Protein 5JHE (pdb70)

Radius of gyration: 26.7 Å; Cα contacts (8 Å, |Δi|>4): 764; chains: 1; bounding box: 91×69×59 Å

GO terms:
  GO:0042026 protein refolding (P, IDA)
  GO:0003755 peptidyl-prolyl cis-trans isomerase activity (F, IDA)
  GO:0005829 cytosol (C, IPI)
  GO:0005515 protein binding (F, IPI)

Structure (mmCIF, N/CA/C/O backbone):
data_5JHE
#
_entry.id   5JHE
#
_cell.length_a   75.332
_cell.length_b   75.332
_cell.length_c   100.794
_cell.angle_alpha   90.00
_cell.angle_beta   90.00
_cell.angle_gamma   90.00
#
_symmetry.space_group_name_H-M   'P 42'
#
loop_
_entity.id
_entity.type
_entity.pdbx_description
1 polymer 'Peptidyl-prolyl cis-trans isomerase CYP7'
2 water water
#
loop_
_atom_site.group_PDB
_atom_site.id
_atom_site.type_symbol
_atom_site.label_atom_id
_atom_site.label_alt_id
_atom_site.label_comp_id
_atom_site.label_asym_id
_atom_site.label_entity_id
_atom_site.label_seq_id
_atom_site.pdbx_PDB_ins_code
_atom_site.Cartn_x
_atom_site.Cartn_y
_atom_site.Cartn_z
_atom_site.occupancy
_atom_site.B_iso_or_equiv
_atom_site.auth_seq_id
_atom_site.auth_comp_id
_atom_site.auth_asym_id
_atom_site.auth_atom_id
_atom_site.pdbx_PDB_model_num
ATOM 1 N N . HIS A 1 1 ? -17.521 -12.771 -11.902 1.00 66.01 -3 HIS A N 1
ATOM 2 C CA . HIS A 1 1 ? -18.226 -11.905 -10.906 1.00 63.53 -3 HIS A CA 1
ATOM 3 C C . HIS A 1 1 ? -17.411 -11.720 -9.615 1.00 58.03 -3 HIS A C 1
ATOM 4 O O . HIS A 1 1 ? -17.345 -10.612 -9.080 1.00 58.28 -3 HIS A O 1
ATOM 11 N N . HIS A 1 2 ? -16.765 -12.792 -9.151 1.00 50.59 -2 HIS A N 1
ATOM 12 C CA . HIS A 1 2 ? -15.955 -12.756 -7.931 1.00 44.64 -2 HIS A CA 1
ATOM 13 C C . HIS A 1 2 ? -14.451 -12.599 -8.185 1.00 43.28 -2 HIS A C 1
ATOM 14 O O . HIS A 1 2 ? -13.917 -13.114 -9.165 1.00 45.55 -2 HIS A O 1
ATOM 21 N N . HIS A 1 3 ? -13.771 -11.910 -7.276 1.00 39.70 -1 HIS A N 1
ATOM 22 C CA . HIS A 1 3 ? -12.345 -11.639 -7.436 1.00 42.57 -1 HIS A CA 1
ATOM 23 C C . HIS A 1 3 ? -11.656 -11.647 -6.072 1.00 40.44 -1 HIS A C 1
ATOM 24 O O . HIS A 1 3 ? -11.801 -10.705 -5.289 1.00 37.94 -1 HIS A O 1
ATOM 31 N N . MET A 1 4 ? -10.916 -12.716 -5.788 1.00 39.08 0 MET A N 1
ATOM 32 C CA . MET A 1 4 ? -10.134 -12.782 -4.558 1.00 39.70 0 MET A CA 1
ATOM 33 C C . MET A 1 4 ? -8.880 -11.891 -4.672 1.00 38.45 0 MET A C 1
ATOM 34 O O . MET A 1 4 ? -8.231 -11.852 -5.717 1.00 38.28 0 MET A O 1
ATOM 39 N N . MET A 1 5 ? -8.552 -11.162 -3.609 1.00 36.02 1 MET A N 1
ATOM 40 C CA . MET A 1 5 ? -7.333 -10.359 -3.604 1.00 43.09 1 MET A CA 1
ATOM 41 C C . MET A 1 5 ? -6.135 -11.107 -3.029 1.00 43.59 1 MET A C 1
ATOM 42 O O . MET A 1 5 ? -6.184 -11.632 -1.905 1.00 45.73 1 MET A O 1
ATOM 47 N N . ILE A 1 6 ? -5.038 -11.101 -3.775 1.00 45.90 2 ILE A N 1
ATOM 48 C CA . ILE A 1 6 ? -3.744 -11.435 -3.185 1.00 45.56 2 ILE A CA 1
ATOM 49 C C . ILE A 1 6 ? -2.773 -10.281 -3.416 1.00 42.82 2 ILE A C 1
ATOM 50 O O . ILE A 1 6 ? -2.651 -9.772 -4.523 1.00 38.86 2 ILE A O 1
ATOM 55 N N . GLN A 1 7 ? -2.133 -9.859 -2.331 1.00 41.09 3 GLN A N 1
ATOM 56 C CA . GLN A 1 7 ? -1.232 -8.731 -2.324 0.72 43.09 3 GLN A CA 1
ATOM 57 C C . GLN A 1 7 ? 0.046 -9.074 -3.080 1.00 37.06 3 GLN A C 1
ATOM 58 O O . GLN A 1 7 ? 0.389 -10.235 -3.272 1.00 34.80 3 GLN A O 1
ATOM 64 N N . ASP A 1 8 ? 0.728 -8.041 -3.536 1.00 34.71 4 ASP A N 1
ATOM 65 C CA . ASP A 1 8 ? 2.055 -8.198 -4.094 1.00 32.18 4 ASP A CA 1
ATOM 66 C C . ASP A 1 8 ? 2.961 -8.799 -3.020 1.00 30.31 4 ASP A C 1
ATOM 67 O O . ASP A 1 8 ? 3.033 -8.290 -1.908 1.00 30.36 4 ASP A O 1
ATOM 72 N N . PRO A 1 9 ? 3.612 -9.918 -3.331 1.00 27.06 5 PRO A N 1
ATOM 73 C CA . PRO A 1 9 ? 4.461 -10.548 -2.352 1.00 26.47 5 PRO A CA 1
ATOM 74 C C . PRO A 1 9 ? 5.805 -9.827 -2.204 1.00 24.93 5 PRO A C 1
ATOM 75 O O . PRO A 1 9 ? 6.223 -9.067 -3.080 1.00 24.79 5 PRO A O 1
ATOM 79 N N . LEU A 1 10 ? 6.438 -10.076 -1.069 1.00 26.47 6 LEU A N 1
ATOM 80 C CA . LEU A 1 10 ? 7.746 -9.527 -0.735 1.00 25.84 6 LEU A CA 1
ATOM 81 C C . LEU A 1 10 ? 8.738 -10.687 -0.613 1.00 22.75 6 LEU A C 1
ATOM 82 O O . LEU A 1 10 ? 8.430 -11.718 0.007 1.00 23.59 6 LEU A O 1
ATOM 87 N N . VAL A 1 11 ? 9.921 -10.515 -1.219 1.00 21.77 7 VAL A N 1
ATOM 88 C CA . VAL A 1 11 ? 10.992 -11.514 -1.217 1.00 20.40 7 VAL A CA 1
ATOM 89 C C . VAL A 1 11 ? 12.273 -10.755 -0.878 1.00 19.81 7 VAL A C 1
ATOM 90 O O . VAL A 1 11 ? 12.319 -9.515 -0.974 1.00 19.91 7 VAL A O 1
ATOM 94 N N . TYR A 1 12 ? 13.275 -11.504 -0.464 1.00 19.63 8 TYR A N 1
ATOM 95 C CA . TYR A 1 12 ? 14.576 -10.924 -0.147 1.00 20.07 8 TYR A CA 1
ATOM 96 C C . TYR A 1 12 ? 15.742 -11.668 -0.729 1.00 20.12 8 TYR A C 1
ATOM 97 O O . TYR A 1 12 ? 15.664 -12.870 -0.977 1.00 20.68 8 TYR A O 1
ATOM 106 N N . LEU A 1 13 ? 16.825 -10.917 -0.947 1.00 19.32 9 LEU A N 1
ATOM 107 C CA . LEU A 1 13 ? 18.104 -11.469 -1.368 1.00 19.20 9 LEU A CA 1
ATOM 108 C C . LEU A 1 13 ? 19.122 -10.908 -0.401 1.00 19.96 9 LEU A C 1
ATOM 109 O O . LEU A 1 13 ? 19.236 -9.686 -0.243 1.00 20.09 9 LEU A O 1
ATOM 114 N N . ASP A 1 14 ? 19.879 -11.784 0.241 1.00 19.58 10 ASP A N 1
ATOM 115 C CA . ASP A 1 14 ? 21.006 -11.330 1.049 1.00 20.36 10 ASP A CA 1
ATOM 116 C C . ASP A 1 14 ? 22.261 -11.377 0.159 1.00 19.91 10 ASP A C 1
ATOM 117 O O . ASP A 1 14 ? 22.495 -12.349 -0.562 1.00 19.54 10 ASP A O 1
ATOM 122 N N . ILE A 1 15 ? 23.065 -10.327 0.210 1.00 19.88 11 ILE A N 1
ATOM 123 C CA . ILE A 1 15 ? 24.206 -10.145 -0.676 1.00 19.19 11 ILE A CA 1
ATOM 124 C C . ILE A 1 15 ? 25.487 -10.225 0.147 1.00 19.89 11 ILE A C 1
ATOM 125 O O . ILE A 1 15 ? 25.593 -9.570 1.174 1.00 19.54 11 ILE A O 1
ATOM 130 N N . SER A 1 16 ? 26.429 -11.036 -0.323 1.00 19.88 12 SER A N 1
ATOM 131 C CA . SER A 1 16 ? 27.770 -11.114 0.255 1.00 22.37 12 SER A CA 1
ATOM 132 C C . SER A 1 16 ? 28.755 -10.961 -0.881 1.00 22.93 12 SER A C 1
ATOM 133 O O . SER A 1 16 ? 28.487 -11.401 -2.013 1.00 25.69 12 SER A O 1
ATOM 136 N N . ILE A 1 17 ? 29.860 -10.267 -0.624 1.00 22.78 13 ILE A N 1
ATOM 137 C CA . ILE A 1 17 ? 30.871 -10.091 -1.640 1.00 23.80 13 ILE A CA 1
ATOM 138 C C . ILE A 1 17 ? 32.133 -10.733 -1.067 1.00 25.84 13 ILE A C 1
ATOM 139 O O . ILE A 1 17 ? 32.650 -10.285 -0.049 1.00 24.67 13 ILE A O 1
ATOM 144 N N . ASP A 1 18 ? 32.600 -11.814 -1.688 1.00 26.64 14 ASP A N 1
ATOM 145 C CA . ASP A 1 18 ? 33.718 -12.600 -1.130 1.00 28.25 14 ASP A CA 1
ATOM 146 C C . ASP A 1 18 ? 33.474 -13.136 0.308 1.00 27.15 14 ASP A C 1
ATOM 147 O O . ASP A 1 18 ? 34.402 -13.159 1.151 1.00 26.93 14 ASP A O 1
ATOM 152 N N . LYS A 1 19 ? 32.227 -13.540 0.565 1.00 24.75 15 LYS A N 1
ATOM 153 C CA . LYS A 1 19 ? 31.733 -14.049 1.850 1.00 27.75 15 LYS A CA 1
ATOM 154 C C . LYS A 1 19 ? 31.570 -12.945 2.905 1.00 23.95 15 LYS A C 1
ATOM 155 O O . LYS A 1 19 ? 31.143 -13.222 4.025 1.00 27.41 15 LYS A O 1
ATOM 161 N N . LYS A 1 20 ? 31.846 -11.701 2.526 1.00 22.32 16 LYS A N 1
ATOM 162 C CA . LYS A 1 20 ? 31.604 -10.564 3.407 1.00 21.35 16 LYS A CA 1
ATOM 163 C C . LYS A 1 20 ? 30.164 -10.077 3.211 1.00 21.12 16 LYS A C 1
ATOM 164 O O . LYS A 1 20 ? 29.803 -9.609 2.132 1.00 21.86 16 LYS A O 1
ATOM 170 N N . PRO A 1 21 ? 29.353 -10.166 4.257 1.00 19.72 17 PRO A N 1
ATOM 171 C CA . PRO A 1 21 ? 27.964 -9.703 4.136 1.00 20.42 17 PRO A CA 1
ATOM 172 C C . PRO A 1 21 ? 27.913 -8.208 3.871 1.00 19.44 17 PRO A C 1
ATOM 173 O O . PRO A 1 21 ? 28.660 -7.431 4.490 1.00 19.90 17 PRO A O 1
ATOM 177 N N . ILE A 1 22 ? 27.018 -7.811 2.969 1.00 17.89 18 ILE A N 1
ATOM 178 C CA . ILE A 1 22 ? 26.821 -6.403 2.636 1.00 17.34 18 ILE A CA 1
ATOM 179 C C . ILE A 1 22 ? 25.483 -5.985 3.250 1.00 17.78 18 ILE A C 1
ATOM 180 O O . ILE A 1 22 ? 25.387 -4.980 3.975 1.00 17.55 18 ILE A O 1
ATOM 185 N N . GLY A 1 23 ? 24.447 -6.748 2.925 1.00 17.22 19 GLY A N 1
ATOM 186 C CA . GLY A 1 23 ? 23.105 -6.446 3.428 1.00 17.86 19 GLY A CA 1
ATOM 187 C C . GLY A 1 23 ? 22.013 -7.097 2.617 1.00 17.75 19 GLY A C 1
ATOM 188 O O . GLY A 1 23 ? 22.279 -7.812 1.632 1.00 17.69 19 GLY A O 1
ATOM 189 N N . ARG A 1 24 ? 20.779 -6.801 3.032 1.00 17.34 20 ARG A N 1
ATOM 190 C CA . ARG A 1 24 ? 19.571 -7.395 2.462 1.00 17.88 20 ARG A CA 1
ATOM 191 C C . ARG A 1 24 ? 18.848 -6.452 1.480 1.00 17.66 20 ARG A C 1
ATOM 192 O O . ARG A 1 24 ? 18.695 -5.252 1.758 1.00 19.44 20 ARG A O 1
ATOM 200 N N . ILE A 1 25 ? 18.426 -7.013 0.338 1.00 17.60 21 ILE A N 1
ATOM 201 C CA . ILE A 1 25 ? 17.544 -6.348 -0.631 1.00 18.11 21 ILE A CA 1
ATOM 202 C C . ILE A 1 25 ? 16.154 -6.990 -0.491 1.00 17.79 21 ILE A C 1
ATOM 203 O O . ILE A 1 25 ? 16.029 -8.220 -0.539 1.00 19.13 21 ILE A O 1
ATOM 208 N N . VAL A 1 26 ? 15.130 -6.160 -0.332 1.00 18.27 22 VAL A N 1
ATOM 209 C CA . VAL A 1 26 ? 13.749 -6.629 -0.259 1.00 19.23 22 VAL A CA 1
ATOM 210 C C . VAL A 1 26 ? 13.036 -6.065 -1.471 1.00 18.89 22 VAL A C 1
ATOM 211 O O . VAL A 1 26 ? 13.054 -4.864 -1.678 1.00 19.60 22 VAL A O 1
ATOM 215 N N . CYS A 1 27 ? 12.444 -6.957 -2.263 1.00 20.23 23 CYS A N 1
ATOM 216 C CA . CYS A 1 27 ? 11.722 -6.613 -3.478 1.00 20.58 23 CYS A CA 1
ATOM 217 C C . CYS A 1 27 ? 10.248 -6.915 -3.377 1.00 20.94 23 CYS A C 1
ATOM 218 O O . CYS A 1 27 ? 9.865 -7.922 -2.819 1.00 22.82 23 CYS A O 1
ATOM 221 N N . LYS A 1 28 ? 9.447 -6.031 -3.956 1.00 21.92 24 LYS A N 1
ATOM 222 C CA . LYS A 1 28 ? 7.999 -6.203 -4.050 1.00 23.17 24 LYS A CA 1
ATOM 223 C C . LYS A 1 28 ? 7.733 -6.631 -5.473 1.00 22.67 24 LYS A C 1
ATOM 224 O O . LYS A 1 28 ? 8.233 -6.001 -6.374 1.00 20.70 24 LYS A O 1
ATOM 230 N N . LEU A 1 29 ? 6.947 -7.684 -5.673 1.00 22.09 25 LEU A N 1
ATOM 231 C CA . LEU A 1 29 ? 6.722 -8.261 -6.996 1.00 22.42 25 LEU A CA 1
ATOM 232 C C . LEU A 1 29 ? 5.288 -7.971 -7.467 1.00 24.86 25 LEU A C 1
ATOM 233 O O . LEU A 1 29 ? 4.354 -7.998 -6.668 1.00 27.73 25 LEU A O 1
ATOM 238 N N . PHE A 1 30 ? 5.151 -7.650 -8.749 1.00 25.46 26 PHE A N 1
ATOM 239 C CA . PHE A 1 30 ? 3.900 -7.138 -9.336 1.00 26.00 26 PHE A CA 1
ATOM 240 C C . PHE A 1 30 ? 3.032 -8.297 -9.821 1.00 28.13 26 PHE A C 1
ATOM 241 O O . PHE A 1 30 ? 3.002 -8.626 -11.013 1.00 30.94 26 PHE A O 1
ATOM 249 N N . ARG A 1 31 ? 2.328 -8.917 -8.882 1.00 28.37 27 ARG A N 1
ATOM 250 C CA . ARG A 1 31 ? 1.633 -10.172 -9.142 1.00 32.19 27 ARG A CA 1
ATOM 251 C C . ARG A 1 31 ? 0.513 -9.971 -10.159 1.00 34.09 27 ARG A C 1
ATOM 252 O O . ARG A 1 31 ? 0.343 -10.791 -11.048 1.00 35.17 27 ARG A O 1
ATOM 260 N N . GLU A 1 32 ? -0.221 -8.869 -10.042 1.00 36.38 28 GLU A N 1
ATOM 261 C CA . GLU A 1 32 ? -1.329 -8.565 -10.965 1.00 39.52 28 GLU A CA 1
ATOM 262 C C . GLU A 1 32 ? -0.858 -8.417 -12.411 1.00 38.67 28 GLU A C 1
ATOM 263 O O . GLU A 1 32 ? -1.403 -9.047 -13.323 1.00 39.70 28 GLU A O 1
ATOM 265 N N . LYS A 1 33 ? 0.172 -7.606 -12.612 1.00 35.08 29 LYS A N 1
ATOM 266 C CA . LYS A 1 33 ? 0.610 -7.246 -13.957 1.00 35.86 29 LYS A CA 1
ATOM 267 C C . LYS A 1 33 ? 1.520 -8.267 -14.626 1.00 33.17 29 LYS A C 1
ATOM 268 O O . LYS A 1 33 ? 1.655 -8.278 -15.853 1.00 30.69 29 LYS A O 1
ATOM 274 N N . ALA A 1 34 ? 2.174 -9.091 -13.815 1.00 30.53 30 ALA A N 1
ATOM 275 C CA . ALA A 1 34 ? 3.133 -10.072 -14.306 1.00 28.68 30 ALA A CA 1
ATOM 276 C C . ALA A 1 34 ? 3.037 -11.363 -13.484 1.00 29.51 30 ALA A C 1
ATOM 277 O O . ALA A 1 34 ? 3.909 -11.719 -12.690 1.00 25.92 30 ALA A O 1
ATOM 279 N N . PRO A 1 35 ? 1.948 -12.101 -13.673 1.00 30.60 31 PRO A N 1
ATOM 280 C CA . PRO A 1 35 ? 1.743 -13.191 -12.725 1.00 29.07 31 PRO A CA 1
ATOM 281 C C . PRO A 1 35 ? 2.649 -14.408 -12.902 1.00 28.56 31 PRO A C 1
ATOM 282 O O . PRO A 1 35 ? 3.074 -14.978 -11.913 1.00 26.96 31 PRO A O 1
ATOM 286 N N . LYS A 1 36 ? 2.936 -14.814 -14.132 1.00 27.58 32 LYS A N 1
ATOM 287 C CA . LYS A 1 36 ? 3.856 -15.936 -14.383 1.00 28.01 32 LYS A CA 1
ATOM 288 C C . LYS A 1 36 ? 5.303 -15.626 -13.983 1.00 24.73 32 LYS A C 1
ATOM 289 O O . LYS A 1 36 ? 6.056 -16.487 -13.504 1.00 23.61 32 LYS A O 1
ATOM 295 N N . THR A 1 37 ? 5.668 -14.368 -14.194 1.00 24.02 33 THR A N 1
ATOM 296 C CA . THR A 1 37 ? 7.023 -13.874 -13.904 1.00 24.28 33 THR A CA 1
ATOM 297 C C . THR A 1 37 ? 7.225 -13.756 -12.382 1.00 23.63 33 THR A C 1
ATOM 298 O O . THR A 1 37 ? 8.266 -14.161 -11.836 1.00 23.79 33 THR A O 1
ATOM 302 N N . THR A 1 38 ? 6.205 -13.221 -11.717 1.00 23.15 34 THR A N 1
ATOM 303 C CA . THR A 1 38 ? 6.197 -13.089 -10.270 1.00 23.57 34 THR A CA 1
ATOM 304 C C . THR A 1 38 ? 6.275 -14.480 -9.634 1.00 24.11 34 THR A C 1
ATOM 305 O O . THR A 1 38 ? 7.062 -14.720 -8.714 1.00 22.01 34 THR A O 1
ATOM 309 N N . GLU A 1 39 ? 5.483 -15.420 -10.142 1.00 25.58 35 GLU A N 1
ATOM 310 C CA . GLU A 1 39 ? 5.492 -16.769 -9.585 1.00 27.32 35 GLU A CA 1
ATOM 311 C C . GLU A 1 39 ? 6.863 -17.434 -9.709 1.00 25.09 35 GLU A C 1
ATOM 312 O O . GLU A 1 39 ? 7.329 -18.078 -8.767 1.00 26.66 35 GLU A O 1
ATOM 318 N N . ASN A 1 40 ? 7.503 -17.265 -10.863 1.00 23.46 36 ASN A N 1
ATOM 319 C CA . ASN A 1 40 ? 8.823 -17.805 -11.116 1.00 22.06 36 ASN A CA 1
ATOM 320 C C . ASN A 1 40 ? 9.857 -17.249 -10.110 1.00 21.20 36 ASN A C 1
ATOM 321 O O . ASN A 1 40 ? 10.559 -18.010 -9.435 1.00 20.89 36 ASN A O 1
ATOM 326 N N . PHE A 1 41 ? 9.934 -15.930 -10.011 1.00 22.48 37 PHE A N 1
ATOM 327 C CA . PHE A 1 41 ? 10.904 -15.290 -9.106 1.00 21.49 37 PHE A CA 1
ATOM 328 C C . PHE A 1 41 ? 10.649 -15.620 -7.639 1.00 23.38 37 PHE A C 1
ATOM 329 O O . PHE A 1 41 ? 11.574 -15.969 -6.914 1.00 22.21 37 PHE A O 1
ATOM 337 N N . TYR A 1 42 ? 9.389 -15.556 -7.234 1.00 24.47 38 TYR A N 1
ATOM 338 C CA . TYR A 1 42 ? 8.986 -15.900 -5.873 1.00 25.17 38 TYR A CA 1
ATOM 339 C C .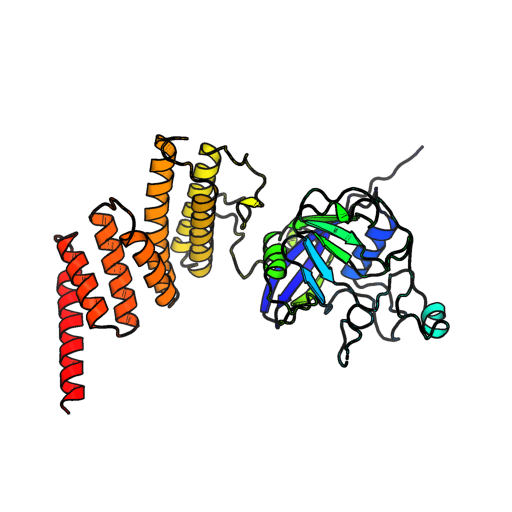 TYR A 1 42 ? 9.431 -17.305 -5.512 1.00 25.59 38 TYR A C 1
ATOM 340 O O . TYR A 1 42 ? 10.026 -17.518 -4.474 1.00 24.53 38 TYR A O 1
ATOM 349 N N . LYS A 1 43 ? 9.195 -18.264 -6.394 1.00 26.62 39 LYS A N 1
ATOM 350 C CA . LYS A 1 43 ? 9.564 -19.648 -6.111 1.00 27.65 39 LYS A CA 1
ATOM 351 C C . LYS A 1 43 ? 11.061 -19.948 -6.176 1.00 26.85 39 LYS A C 1
ATOM 352 O O . LYS A 1 43 ? 11.542 -20.817 -5.451 1.00 29.86 39 LYS A O 1
ATOM 358 N N . LEU A 1 44 ? 11.789 -19.220 -7.024 1.00 23.36 40 LEU A N 1
ATOM 359 C CA . LEU A 1 44 ? 13.229 -19.281 -7.053 1.00 23.78 40 LEU A CA 1
ATOM 360 C C . LEU A 1 44 ? 13.838 -18.657 -5.791 1.00 23.34 40 LEU A C 1
ATOM 361 O O . LEU A 1 44 ? 14.886 -19.106 -5.355 1.00 24.65 40 LEU A O 1
ATOM 366 N N . CYS A 1 45 ? 13.206 -17.656 -5.195 1.00 23.15 41 CYS A N 1
ATOM 367 C CA . CYS A 1 45 ? 13.670 -17.188 -3.885 1.00 23.29 41 CYS A CA 1
ATOM 368 C C . CYS A 1 45 ? 13.333 -18.203 -2.777 1.00 25.70 41 CYS A C 1
ATOM 369 O O . CYS A 1 45 ? 14.129 -18.455 -1.877 1.00 27.82 41 CYS A O 1
ATOM 372 N N . ALA A 1 46 ? 12.139 -18.771 -2.849 1.00 27.59 42 ALA A N 1
ATOM 373 C CA . ALA A 1 46 ? 11.658 -19.647 -1.783 1.00 29.63 42 ALA A CA 1
ATOM 374 C C . ALA A 1 46 ? 12.397 -20.987 -1.809 1.00 30.64 42 ALA A C 1
ATOM 375 O O . ALA A 1 46 ? 12.627 -21.596 -0.764 1.00 33.24 42 ALA A O 1
ATOM 377 N N . GLY A 1 47 ? 12.791 -21.429 -3.003 1.00 29.59 43 GLY A N 1
ATOM 378 C CA . GLY A 1 47 ? 13.673 -22.573 -3.160 1.00 30.13 43 GLY A CA 1
ATOM 379 C C . GLY A 1 47 ? 12.987 -23.929 -3.012 1.00 34.35 43 GLY A C 1
ATOM 380 O O . GLY A 1 47 ? 13.637 -24.908 -2.659 1.00 36.63 43 GLY A O 1
ATOM 381 N N . ASP A 1 48 ? 11.692 -24.002 -3.305 1.00 39.33 44 ASP A N 1
ATOM 382 C CA . ASP A 1 48 ? 10.914 -25.233 -3.035 1.00 43.34 44 ASP A CA 1
ATOM 383 C C . ASP A 1 48 ? 10.418 -25.987 -4.272 1.00 42.46 44 ASP A C 1
ATOM 384 O O . ASP A 1 48 ? 9.640 -26.936 -4.146 1.00 40.64 44 ASP A O 1
ATOM 389 N N . VAL A 1 49 ? 10.866 -25.588 -5.459 1.00 39.25 45 VAL A N 1
ATOM 390 C CA . VAL A 1 49 ? 10.581 -26.366 -6.661 1.00 35.25 45 VAL A CA 1
ATOM 391 C C . VAL A 1 49 ? 11.724 -27.331 -6.934 1.00 34.95 45 VAL A C 1
ATOM 392 O O . VAL A 1 49 ? 12.895 -26.940 -6.926 1.00 34.85 45 VAL A O 1
ATOM 396 N N . LYS A 1 50 ? 11.405 -28.599 -7.189 1.00 35.89 46 LYS A N 1
ATOM 397 C CA . LYS A 1 50 ? 12.460 -29.579 -7.454 1.00 36.94 46 LYS A CA 1
ATOM 398 C C . LYS A 1 50 ? 13.151 -29.318 -8.785 1.00 35.22 46 LYS A C 1
ATOM 399 O O . LYS A 1 50 ? 12.511 -28.981 -9.784 1.00 38.20 46 LYS A O 1
ATOM 405 N N . SER A 1 51 ? 14.462 -29.500 -8.786 1.00 33.83 47 SER A N 1
ATOM 406 C CA . SER A 1 51 ? 15.285 -29.156 -9.928 1.00 35.38 47 SER A CA 1
ATOM 407 C C . SER A 1 51 ? 15.243 -30.245 -10.990 1.00 37.00 47 SER A C 1
ATOM 408 O O . SER A 1 51 ? 15.391 -31.428 -10.669 1.00 33.76 47 SER A O 1
ATOM 411 N N . PRO A 1 52 ? 15.026 -29.849 -12.257 1.00 34.95 48 PRO A N 1
ATOM 412 C CA . PRO A 1 52 ? 15.128 -30.750 -13.392 1.00 36.03 48 PRO A CA 1
ATOM 413 C C . PRO A 1 52 ? 16.566 -30.861 -13.909 1.00 37.98 48 PRO A C 1
ATOM 414 O O . PRO A 1 52 ? 16.817 -31.543 -14.902 1.00 41.09 48 PRO A O 1
ATOM 418 N N . LEU A 1 53 ? 17.498 -30.192 -13.234 1.00 38.01 49 LEU A N 1
ATOM 419 C CA . LEU A 1 53 ? 18.903 -30.165 -13.641 1.00 41.35 49 LEU A CA 1
ATOM 420 C C . LEU A 1 53 ? 19.770 -31.237 -12.950 1.00 46.08 49 LEU A C 1
ATOM 421 O O . LEU A 1 53 ? 20.792 -31.660 -13.500 1.00 45.64 49 LEU A O 1
ATOM 426 N N . LYS A 1 54 ? 19.368 -31.635 -11.740 1.00 50.69 50 LYS A N 1
ATOM 427 C CA . LYS A 1 54 ? 20.096 -32.621 -10.915 1.00 58.52 50 LYS A CA 1
ATOM 428 C C . LYS A 1 54 ? 19.162 -33.232 -9.847 1.00 58.01 50 LYS A C 1
ATOM 429 O O . LYS A 1 54 ? 18.353 -32.526 -9.246 1.00 54.99 50 LYS A O 1
ATOM 435 N N . ASP A 1 55 ? 19.306 -34.535 -9.599 1.00 59.61 51 ASP A N 1
ATOM 436 C CA . ASP A 1 55 ? 18.291 -35.331 -8.881 1.00 60.37 51 ASP A CA 1
ATOM 437 C C . ASP A 1 55 ? 18.047 -34.992 -7.401 1.00 61.07 51 ASP A C 1
ATOM 438 O O . ASP A 1 55 ? 16.916 -35.117 -6.929 1.00 65.20 51 ASP A O 1
ATOM 440 N N . GLN A 1 56 ? 19.075 -34.575 -6.669 1.00 60.88 52 GLN A N 1
ATOM 441 C CA . GLN A 1 56 ? 18.915 -34.338 -5.221 1.00 62.90 52 GLN A CA 1
ATOM 442 C C . GLN A 1 56 ? 18.913 -32.841 -4.892 1.00 60.72 52 GLN A C 1
ATOM 443 O O . GLN A 1 56 ? 19.640 -32.391 -4.002 1.00 63.39 52 GLN A O 1
ATOM 445 N N . GLN A 1 57 ? 18.073 -32.081 -5.595 1.00 56.30 53 GLN A N 1
ATOM 446 C CA . GLN A 1 57 ? 18.216 -30.620 -5.630 1.00 49.65 53 GLN A CA 1
ATOM 447 C C . GLN A 1 57 ? 16.929 -29.825 -5.834 1.00 42.86 53 GLN A C 1
ATOM 448 O O . GLN A 1 57 ? 15.917 -30.336 -6.322 1.00 36.57 53 GLN A O 1
ATOM 454 N N . TYR A 1 58 ? 16.987 -28.549 -5.473 1.00 36.92 54 TYR A N 1
ATOM 455 C CA . TYR A 1 58 ? 15.864 -27.650 -5.698 1.00 36.75 54 TYR A CA 1
ATOM 456 C C . TYR A 1 58 ? 16.366 -26.478 -6.511 1.00 32.90 54 TYR A C 1
ATOM 457 O O . TYR A 1 58 ? 17.553 -26.187 -6.502 1.00 32.82 54 TYR A O 1
ATOM 466 N N . LEU A 1 59 ? 15.471 -25.812 -7.225 1.00 30.77 55 LEU A N 1
ATOM 467 C CA . LEU A 1 59 ? 15.863 -24.617 -7.949 1.00 28.45 55 LEU A CA 1
ATOM 468 C C . LEU A 1 59 ? 15.899 -23.478 -6.958 1.00 25.11 55 LEU A C 1
ATOM 469 O O . LEU A 1 59 ? 14.964 -23.276 -6.183 1.00 27.27 55 LEU A O 1
ATOM 474 N N . SER A 1 60 ? 16.972 -22.707 -6.987 1.00 25.74 56 SER A N 1
ATOM 475 C CA . SER A 1 60 ? 17.030 -21.570 -6.084 1.00 24.62 56 SER A CA 1
ATOM 476 C C . SER A 1 60 ? 18.053 -20.546 -6.522 1.00 21.05 56 SER A C 1
ATOM 477 O O . SER A 1 60 ? 19.020 -20.875 -7.207 1.00 22.83 56 SER A O 1
ATOM 480 N N . TYR A 1 61 ? 17.865 -19.306 -6.087 1.00 21.23 57 TYR A N 1
ATOM 481 C CA . TYR A 1 61 ? 18.892 -18.284 -6.315 1.00 20.14 57 TYR A CA 1
ATOM 482 C C . TYR A 1 61 ? 19.997 -18.316 -5.245 1.00 21.87 57 TYR A C 1
ATOM 483 O O . TYR A 1 61 ? 20.987 -17.617 -5.368 1.00 22.43 57 TYR A O 1
ATOM 492 N N . LYS A 1 62 ? 19.844 -19.133 -4.206 1.00 22.42 58 LYS A N 1
ATOM 493 C CA . LYS A 1 62 ? 20.866 -19.201 -3.166 1.00 23.58 58 LYS A CA 1
ATOM 494 C C . LYS A 1 62 ? 22.194 -19.682 -3.744 1.00 24.22 58 LYS A C 1
ATOM 495 O O . LYS A 1 62 ? 22.267 -20.724 -4.405 1.00 24.33 58 LYS A O 1
ATOM 501 N N . GLY A 1 63 ? 23.240 -18.898 -3.504 1.00 23.50 59 GLY A N 1
ATOM 502 C CA . GLY A 1 63 ? 24.570 -19.152 -4.038 1.00 23.63 59 GLY A CA 1
ATOM 503 C C . GLY A 1 63 ? 24.858 -18.639 -5.433 1.00 23.01 59 GLY A C 1
ATOM 504 O O . GLY A 1 63 ? 25.980 -18.775 -5.917 1.00 24.80 59 GLY A O 1
ATOM 505 N N . ASN A 1 64 ? 23.857 -18.033 -6.071 1.00 22.44 60 ASN A N 1
ATOM 506 C CA . ASN A 1 64 ? 23.994 -17.520 -7.414 1.00 22.66 60 ASN A CA 1
ATOM 507 C C . ASN A 1 64 ? 24.690 -16.174 -7.359 1.00 22.90 60 ASN A C 1
ATOM 508 O O . ASN A 1 64 ? 24.585 -15.444 -6.361 1.00 23.98 60 ASN A O 1
ATOM 513 N N . GLY A 1 65 ? 25.420 -15.881 -8.430 1.00 23.35 61 GLY A N 1
ATOM 514 C CA . GLY A 1 65 ? 26.173 -14.647 -8.573 1.00 23.35 61 GLY A CA 1
ATOM 515 C C . GLY A 1 65 ? 25.550 -13.576 -9.451 1.00 23.63 61 GLY A C 1
ATOM 516 O O . GLY A 1 65 ? 24.762 -13.862 -10.356 1.00 21.99 61 GLY A O 1
ATOM 517 N N . PHE A 1 66 ? 25.913 -12.326 -9.172 1.00 21.28 62 PHE A N 1
ATOM 518 C CA . PHE A 1 66 ? 25.720 -11.229 -10.125 1.00 21.61 62 PHE A CA 1
ATOM 519 C C . PHE A 1 66 ? 26.876 -11.269 -11.131 1.00 22.80 62 PHE A C 1
ATOM 520 O O . PHE A 1 66 ? 28.033 -10.946 -10.808 1.00 22.04 62 PHE A O 1
ATOM 528 N N . HIS A 1 67 ? 26.564 -11.720 -12.344 1.00 21.38 63 HIS A N 1
ATOM 529 C CA . HIS A 1 67 ? 27.594 -11.956 -13.369 1.00 22.54 63 HIS A CA 1
ATOM 530 C C . HIS A 1 67 ? 27.801 -10.793 -14.342 1.00 22.82 63 HIS A C 1
ATOM 531 O O . HIS A 1 67 ? 28.766 -10.794 -15.127 1.00 23.97 63 HIS A O 1
ATOM 538 N N . ARG A 1 68 ? 26.938 -9.782 -14.265 1.00 22.85 64 ARG A N 1
ATOM 539 C CA . ARG A 1 68 ? 27.079 -8.577 -15.090 1.00 23.37 64 ARG A CA 1
ATOM 540 C C . ARG A 1 68 ? 26.625 -7.325 -14.343 1.00 23.93 64 ARG A C 1
ATOM 541 O O . ARG A 1 68 ? 25.484 -7.220 -13.871 1.00 23.36 64 ARG A O 1
ATOM 549 N N . VAL A 1 69 ? 27.545 -6.375 -14.249 1.00 22.83 65 VAL A N 1
ATOM 550 C CA . VAL A 1 69 ? 27.303 -5.109 -13.575 1.00 23.25 65 VAL A CA 1
ATOM 551 C C . VAL A 1 69 ? 27.713 -3.975 -14.487 1.00 24.52 65 VAL A C 1
ATOM 552 O O . VAL A 1 69 ? 28.876 -3.912 -14.901 1.00 25.80 65 VAL A O 1
ATOM 556 N N . VAL A 1 70 ? 26.755 -3.096 -14.783 1.00 23.62 66 VAL A N 1
ATOM 557 C CA . VAL A 1 70 ? 26.981 -1.922 -15.611 1.00 25.28 66 VAL A CA 1
ATOM 558 C C . VAL A 1 70 ? 26.550 -0.667 -14.870 1.00 24.24 66 VAL A C 1
ATOM 559 O O . VAL A 1 70 ? 25.362 -0.334 -14.788 1.00 22.73 66 VAL A O 1
ATOM 563 N N . LYS A 1 71 ? 27.550 0.053 -14.359 1.00 24.86 67 LYS A N 1
ATOM 564 C CA . LYS A 1 71 ? 27.279 1.284 -13.627 1.00 27.63 67 LYS A CA 1
ATOM 565 C C . LYS A 1 71 ? 26.471 2.250 -14.504 1.00 29.08 67 LYS A C 1
ATOM 566 O O . LYS A 1 71 ? 26.727 2.377 -15.704 1.00 30.08 67 LYS A O 1
ATOM 572 N N . ASN A 1 72 ? 25.476 2.888 -13.890 1.00 28.93 68 ASN A N 1
ATOM 573 C CA . ASN A 1 72 ? 24.522 3.792 -14.553 1.00 28.09 68 ASN A CA 1
ATOM 574 C C . ASN A 1 72 ? 23.528 3.088 -15.484 1.00 27.70 68 ASN A C 1
ATOM 575 O O . ASN A 1 72 ? 22.957 3.714 -16.372 1.00 27.68 68 ASN A O 1
ATOM 580 N N . PHE A 1 73 ? 23.299 1.801 -15.257 1.00 24.05 69 PHE A N 1
ATOM 581 C CA . PHE A 1 73 ? 22.395 1.021 -16.090 1.00 24.05 69 PHE A CA 1
ATOM 582 C C . PHE A 1 73 ? 21.706 -0.066 -15.257 1.00 22.95 69 PHE A C 1
ATOM 583 O O . PHE A 1 73 ? 20.531 0.068 -14.921 1.00 21.68 69 PHE A O 1
ATOM 591 N N . MET A 1 74 ? 22.423 -1.133 -14.930 1.00 24.05 70 MET A N 1
ATOM 592 C CA . MET A 1 74 ? 21.797 -2.253 -14.216 1.00 23.49 70 MET A CA 1
ATOM 593 C C . MET A 1 74 ? 22.789 -3.280 -13.684 1.00 23.01 70 MET A C 1
ATOM 594 O O . MET A 1 74 ? 23.961 -3.294 -14.039 1.00 23.24 70 MET A O 1
ATOM 599 N N . ILE A 1 75 ? 22.286 -4.120 -12.783 1.00 19.86 71 ILE A N 1
ATOM 600 C CA . ILE A 1 75 ? 23.001 -5.277 -12.284 1.00 18.29 71 ILE A CA 1
ATOM 601 C C . ILE A 1 75 ? 22.175 -6.541 -12.564 1.00 18.18 71 ILE A C 1
ATOM 602 O O . ILE A 1 75 ? 20.949 -6.529 -12.397 1.00 18.72 71 ILE A O 1
ATOM 607 N N . GLN A 1 76 ? 22.865 -7.593 -12.998 1.00 19.12 72 GLN A N 1
ATOM 608 C CA . GLN A 1 76 ? 22.241 -8.795 -13.549 1.00 20.30 72 GLN A CA 1
ATOM 609 C C . GLN A 1 76 ? 22.723 -10.075 -12.873 1.00 20.03 72 GLN A C 1
ATOM 610 O O . GLN A 1 76 ? 23.924 -10.266 -12.645 1.00 21.95 72 GLN A O 1
ATOM 616 N N . ALA A 1 77 ? 21.773 -10.962 -12.580 1.00 20.07 73 ALA A N 1
ATOM 617 C CA . ALA A 1 77 ? 22.050 -12.243 -11.942 1.00 19.77 73 ALA A CA 1
ATOM 618 C C . ALA A 1 77 ? 21.115 -13.306 -12.518 1.00 20.85 73 ALA A C 1
ATOM 619 O O . ALA A 1 77 ? 20.379 -13.051 -13.481 1.00 20.62 73 ALA A O 1
ATOM 621 N N . GLY A 1 78 ? 21.196 -14.504 -11.945 1.00 20.95 74 GLY A N 1
ATOM 622 C CA . GLY A 1 78 ? 20.223 -15.567 -12.163 1.00 21.41 74 GLY A CA 1
ATOM 623 C C . GLY A 1 78 ? 20.552 -16.699 -13.128 1.00 21.88 74 GLY A C 1
ATOM 624 O O . GLY A 1 78 ? 19.628 -17.455 -13.488 1.00 21.38 74 GLY A O 1
ATOM 625 N N . ASP A 1 79 ? 21.815 -16.845 -13.548 1.00 23.30 75 ASP A N 1
ATOM 626 C CA . ASP A 1 79 ? 22.222 -18.048 -14.309 1.00 23.84 75 ASP A CA 1
ATOM 627 C C . ASP A 1 79 ? 22.423 -19.197 -13.327 1.00 24.19 75 ASP A C 1
ATOM 628 O O . ASP A 1 79 ? 23.526 -19.438 -12.816 1.00 25.42 75 ASP A O 1
ATOM 633 N N . ILE A 1 80 ? 21.331 -19.890 -13.048 1.00 22.55 76 ILE A N 1
ATOM 634 C CA . ILE A 1 80 ? 21.344 -20.971 -12.063 1.00 25.69 76 ILE A CA 1
ATOM 635 C C . ILE A 1 80 ? 21.715 -22.326 -12.673 1.00 27.54 76 ILE A C 1
ATOM 636 O O . ILE A 1 80 ? 21.782 -23.340 -11.974 1.00 28.78 76 ILE A O 1
ATOM 641 N N . VAL A 1 81 ? 21.960 -22.321 -13.977 1.00 27.69 77 VAL A N 1
ATOM 642 C CA . VAL A 1 81 ? 22.478 -23.490 -14.703 1.00 29.40 77 VAL A CA 1
ATOM 643 C C . VAL A 1 81 ? 24.006 -23.563 -14.553 1.00 30.56 77 VAL A C 1
ATOM 644 O O . VAL A 1 81 ? 24.548 -24.612 -14.199 1.00 32.53 77 VAL A O 1
ATOM 648 N N . PHE A 1 82 ? 24.690 -22.455 -14.825 1.00 30.64 78 PHE A N 1
ATOM 649 C CA . PHE A 1 82 ? 26.156 -22.399 -14.796 1.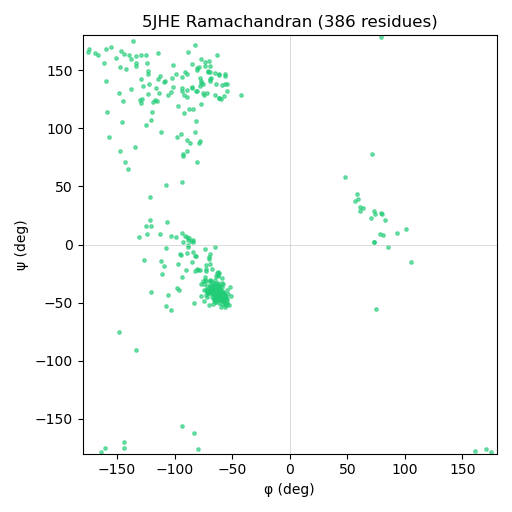00 31.81 78 PHE A CA 1
ATOM 650 C C . PHE A 1 82 ? 26.735 -21.602 -13.646 1.00 34.83 78 PHE A C 1
ATOM 651 O O . PHE A 1 82 ? 27.912 -21.729 -13.323 1.00 31.58 78 PHE A O 1
ATOM 659 N N . GLY A 1 83 ? 25.924 -20.758 -13.037 1.00 35.89 79 GLY A N 1
ATOM 660 C CA . GLY A 1 83 ? 26.493 -19.629 -12.313 1.00 40.33 79 GLY A CA 1
ATOM 661 C C . GLY A 1 83 ? 26.605 -19.850 -10.834 1.00 41.92 79 GLY A C 1
ATOM 662 O O . GLY A 1 83 ? 26.965 -18.936 -10.092 1.00 46.11 79 GLY A O 1
ATOM 663 N N . THR A 1 84 ? 26.309 -21.069 -10.403 1.00 43.92 80 THR A N 1
ATOM 664 C CA . THR A 1 84 ? 26.131 -21.343 -8.991 1.00 45.75 80 THR A CA 1
ATOM 665 C C . THR A 1 84 ? 27.134 -22.401 -8.513 1.00 51.34 80 THR A C 1
ATOM 666 O O . THR A 1 84 ? 27.693 -22.258 -7.427 1.00 54.60 80 THR A O 1
ATOM 670 N N . GLN A 1 85 ? 27.379 -23.436 -9.320 1.00 58.03 81 GLN A N 1
ATOM 671 C CA . GLN A 1 85 ? 28.371 -24.481 -8.994 1.00 63.09 81 GLN A CA 1
ATOM 672 C C . GLN A 1 85 ? 29.803 -24.076 -9.380 1.00 68.87 81 GLN A C 1
ATOM 673 O O . GLN A 1 85 ? 30.077 -22.895 -9.590 1.00 70.37 81 GLN A O 1
ATOM 675 N N . LYS A 1 86 ? 30.709 -25.050 -9.474 1.00 75.31 82 LYS A N 1
ATOM 676 C CA . LYS A 1 86 ? 32.129 -24.752 -9.699 1.00 78.71 82 LYS A CA 1
ATOM 677 C C . LYS A 1 86 ? 32.748 -25.545 -10.838 1.00 81.59 82 LYS A C 1
ATOM 678 O O . LYS A 1 86 ? 32.700 -26.776 -10.844 1.00 83.44 82 LYS A O 1
ATOM 680 N N . ASP A 1 87 ? 33.332 -24.819 -11.791 1.00 82.83 83 ASP A N 1
ATOM 681 C CA . ASP A 1 87 ? 34.161 -25.406 -12.843 1.00 83.30 83 ASP A CA 1
ATOM 682 C C . ASP A 1 87 ? 33.352 -26.204 -13.864 1.00 82.73 83 ASP A C 1
ATOM 683 O O . ASP A 1 87 ? 32.303 -26.774 -13.550 1.00 87.12 83 ASP A O 1
ATOM 685 N N . SER A 1 90 ? 32.695 -21.632 -15.024 1.00 78.09 86 SER A N 1
ATOM 686 C CA . SER A 1 90 ? 33.041 -21.852 -16.398 1.00 74.96 86 SER A CA 1
ATOM 687 C C . SER A 1 90 ? 33.084 -20.528 -17.124 1.00 72.99 86 SER A C 1
ATOM 688 O O . SER A 1 90 ? 32.619 -19.508 -16.628 1.00 73.74 86 SER A O 1
ATOM 691 N N . SER A 1 91 ? 33.620 -20.543 -18.328 1.00 68.78 87 SER A N 1
ATOM 692 C CA . SER A 1 91 ? 33.394 -19.456 -19.258 1.00 63.40 87 SER A CA 1
ATOM 693 C C . SER A 1 91 ? 31.922 -19.413 -19.633 1.00 56.72 87 SER A C 1
ATOM 694 O O . SER A 1 91 ? 31.503 -18.568 -20.389 1.00 57.47 87 SER A O 1
ATOM 696 N N . SER A 1 92 ? 31.152 -20.355 -19.116 1.00 49.33 88 SER A N 1
ATOM 697 C CA . SER A 1 92 ? 29.772 -20.482 -19.474 1.00 44.06 88 SER A CA 1
ATOM 698 C C . SER A 1 92 ? 28.837 -19.584 -18.671 1.00 39.15 88 SER A C 1
ATOM 699 O O . SER A 1 92 ? 27.722 -19.448 -19.040 1.00 35.96 88 SER A O 1
ATOM 702 N N . VAL A 1 93 ? 29.287 -19.021 -17.568 1.00 35.37 89 VAL A N 1
ATOM 703 C CA . VAL A 1 93 ? 28.403 -18.241 -16.722 1.00 34.54 89 VAL A CA 1
ATOM 704 C C . VAL A 1 93 ? 27.762 -17.096 -17.475 1.00 31.99 89 VAL A C 1
ATOM 705 O O . VAL A 1 93 ? 28.429 -16.325 -18.092 1.00 31.05 89 VAL A O 1
ATOM 709 N N . GLY A 1 94 ? 26.457 -17.000 -17.411 1.00 31.76 90 GLY A N 1
ATOM 710 C CA . GLY A 1 94 ? 25.748 -16.009 -18.177 1.00 31.55 90 GLY A CA 1
ATOM 711 C C . GLY A 1 94 ? 25.022 -16.553 -19.380 1.00 31.25 90 GLY A C 1
ATOM 712 O O . GLY A 1 94 ? 24.187 -15.904 -19.935 1.00 30.71 90 GLY A O 1
ATOM 713 N N . LYS A 1 95 ? 25.355 -17.764 -19.768 1.00 30.71 91 LYS A N 1
ATOM 714 C CA . LYS A 1 95 ? 24.751 -18.371 -20.928 1.00 34.48 91 LYS A CA 1
ATOM 715 C C . LYS A 1 95 ? 23.558 -19.241 -20.635 1.00 35.11 91 LYS A C 1
ATOM 716 O O . LYS A 1 95 ? 22.877 -19.638 -21.533 1.00 38.44 91 LYS A O 1
ATOM 722 N N . GLY A 1 96 ? 23.316 -19.504 -19.374 1.00 32.54 92 GLY A N 1
ATOM 723 C CA . GLY A 1 96 ? 22.286 -20.432 -18.942 1.00 30.50 92 GLY A CA 1
ATOM 724 C C . GLY A 1 96 ? 21.147 -19.795 -18.179 1.00 29.15 92 GLY A C 1
ATOM 725 O O . GLY A 1 96 ? 21.222 -18.657 -17.728 1.00 28.51 92 GLY A O 1
ATOM 726 N N . GLY A 1 97 ? 20.072 -20.550 -18.056 1.00 25.12 93 GLY A N 1
ATOM 727 C CA . GLY A 1 97 ? 19.003 -20.235 -17.122 1.00 24.20 93 GLY A CA 1
ATOM 728 C C . GLY A 1 97 ? 17.959 -21.322 -17.119 1.00 26.13 93 GLY A C 1
ATOM 729 O O . GLY A 1 97 ? 17.921 -22.156 -18.025 1.00 27.37 93 GLY A O 1
ATOM 730 N N . CYS A 1 98 ? 17.101 -21.285 -16.108 1.00 24.48 94 CYS A N 1
ATOM 731 C CA . CYS A 1 98 ? 16.107 -22.333 -15.870 1.00 26.46 94 CYS A CA 1
ATOM 732 C C . CYS A 1 98 ? 14.963 -21.802 -15.010 1.00 25.96 94 CYS A C 1
ATOM 733 O O . CYS A 1 98 ? 15.153 -21.457 -13.833 1.00 27.68 94 CYS A O 1
ATOM 736 N N . SER A 1 99 ? 13.768 -21.735 -15.591 1.00 24.53 95 SER A N 1
ATOM 737 C CA . SER A 1 99 ? 12.596 -21.321 -14.864 1.00 23.88 95 SER A CA 1
ATOM 738 C C . SER A 1 99 ? 12.041 -22.512 -14.081 1.00 24.68 95 SER A C 1
ATOM 739 O O . SER A 1 99 ? 12.448 -23.667 -14.289 1.00 25.79 95 SER A O 1
ATOM 742 N N . ILE A 1 100 ? 11.064 -22.213 -13.235 1.00 24.51 96 ILE A N 1
ATOM 743 C CA . ILE A 1 100 ? 10.301 -23.223 -12.487 1.00 26.11 96 ILE A CA 1
ATOM 744 C C . ILE A 1 100 ? 9.377 -24.032 -13.411 1.00 28.06 96 ILE A C 1
ATOM 745 O O . ILE A 1 100 ? 8.826 -25.051 -12.995 1.00 28.22 96 ILE A O 1
ATOM 750 N N . TYR A 1 101 ? 9.187 -23.575 -14.647 1.00 29.03 97 TYR A N 1
ATOM 751 C CA . TYR A 1 101 ? 8.345 -24.314 -15.613 1.00 29.06 97 TYR A CA 1
ATOM 752 C C . TYR A 1 101 ? 9.103 -25.371 -16.444 1.00 30.54 97 TYR A C 1
ATOM 753 O O . TYR A 1 101 ? 8.483 -26.090 -17.228 1.00 31.80 97 TYR A O 1
ATOM 762 N N . ALA A 1 102 ? 10.416 -25.484 -16.257 1.00 30.38 98 ALA A N 1
ATOM 763 C CA . ALA A 1 102 ? 11.252 -26.411 -17.033 1.00 29.12 98 ALA A CA 1
ATOM 764 C C . ALA A 1 102 ? 10.901 -27.823 -16.580 1.00 33.37 98 ALA A C 1
ATOM 765 O O . ALA A 1 102 ? 10.504 -28.018 -15.433 1.00 31.21 98 ALA A O 1
ATOM 767 N N . ASP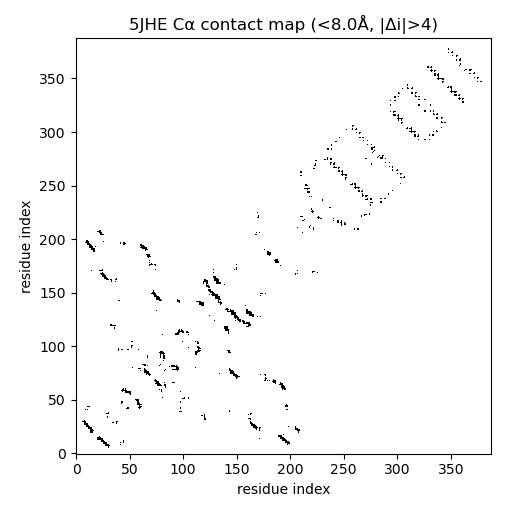 A 1 103 ? 10.990 -28.795 -17.480 1.00 37.37 99 ASP A N 1
ATOM 768 C CA . ASP A 1 103 ? 10.919 -30.198 -17.056 1.00 41.28 99 ASP A CA 1
ATOM 769 C C . ASP A 1 103 ? 12.121 -30.993 -17.520 1.00 39.77 99 ASP A C 1
ATOM 770 O O . ASP A 1 103 ? 12.885 -30.579 -18.406 1.00 39.84 99 ASP A O 1
ATOM 775 N N . LYS A 1 104 ? 12.291 -32.147 -16.888 1.00 41.55 100 LYS A N 1
ATOM 776 C CA . LYS A 1 104 ? 13.485 -32.939 -17.099 1.00 41.91 100 LYS A CA 1
ATOM 777 C C . LYS A 1 104 ? 13.582 -33.395 -18.563 1.00 40.72 100 LYS A C 1
ATOM 778 O O . LYS A 1 104 ? 14.687 -33.487 -19.107 1.00 39.85 100 LYS A O 1
ATOM 784 N N . GLU A 1 105 ? 12.431 -33.643 -19.197 1.00 40.84 101 GLU A N 1
ATOM 785 C CA . GLU A 1 105 ? 12.371 -34.027 -20.626 1.00 42.19 101 GLU A CA 1
ATOM 786 C C . GLU A 1 105 ? 13.055 -33.002 -21.545 1.00 43.31 101 GLU A C 1
ATOM 787 O O . GLU A 1 105 ? 13.883 -33.367 -22.386 1.00 44.89 101 GLU A O 1
ATOM 789 N N . GLU A 1 106 ? 12.737 -31.722 -21.362 1.00 43.12 102 GLU A N 1
ATOM 790 C CA . GLU A 1 106 ? 13.408 -30.658 -22.123 1.00 39.83 102 GLU A CA 1
ATOM 791 C C . GLU A 1 106 ? 14.924 -30.665 -21.920 1.00 40.81 102 GLU A C 1
ATOM 792 O O . GLU A 1 106 ? 15.692 -30.492 -22.870 1.00 40.64 102 GLU A O 1
ATOM 798 N N . VAL A 1 107 ? 15.362 -30.861 -20.684 1.00 42.41 103 VAL A N 1
ATOM 799 C CA . VAL A 1 107 ? 16.791 -30.778 -20.363 1.00 46.41 103 VAL A CA 1
ATOM 800 C C . VAL A 1 107 ? 17.579 -31.912 -21.049 1.00 49.85 103 VAL A C 1
ATOM 801 O O . VAL A 1 107 ? 18.683 -31.693 -21.550 1.00 51.20 103 VAL A O 1
ATOM 805 N N . LYS A 1 108 ? 16.992 -33.106 -21.086 1.00 53.12 104 LYS A N 1
ATOM 806 C CA . LYS A 1 108 ? 17.605 -34.265 -21.743 1.00 55.05 104 LYS A CA 1
ATOM 807 C C . LYS A 1 108 ? 17.635 -34.124 -23.266 1.00 57.56 104 LYS A C 1
ATOM 808 O O . LYS A 1 108 ? 18.694 -34.270 -23.886 1.00 57.84 104 LYS A O 1
ATOM 810 N N . THR A 1 109 ? 16.478 -33.827 -23.856 1.00 60.84 105 THR A N 1
ATOM 811 C CA . THR A 1 109 ? 16.327 -33.823 -25.320 1.00 62.01 105 THR A CA 1
ATOM 812 C C . THR A 1 109 ? 17.143 -32.717 -25.999 1.00 61.65 105 THR A C 1
ATOM 813 O O . THR A 1 109 ? 17.900 -33.002 -26.925 1.00 54.97 105 THR A O 1
ATOM 817 N N . ASP A 1 110 ? 17.015 -31.473 -25.538 1.00 63.38 106 ASP A N 1
ATOM 818 C CA . ASP A 1 110 ? 17.812 -30.378 -26.118 1.00 68.22 106 ASP A CA 1
ATOM 819 C C . ASP A 1 110 ? 19.185 -30.244 -25.443 1.00 69.39 106 ASP A C 1
ATOM 820 O O . ASP A 1 110 ? 19.364 -29.487 -24.482 1.00 68.78 106 ASP A O 1
ATOM 825 N N . ASP A 1 111 ? 20.137 -31.010 -25.973 1.00 71.30 107 ASP A N 1
ATOM 826 C CA . ASP A 1 111 ? 21.566 -30.942 -25.613 1.00 71.91 107 ASP A CA 1
ATOM 827 C C . ASP A 1 111 ? 22.201 -29.555 -25.738 1.00 67.94 107 ASP A C 1
ATOM 828 O O . ASP A 1 111 ? 22.857 -29.074 -24.812 1.00 71.25 107 ASP A O 1
ATOM 833 N N . GLU A 1 112 ? 22.013 -28.939 -26.902 1.00 62.41 108 GLU A N 1
ATOM 834 C CA . GLU A 1 112 ? 22.719 -27.707 -27.286 1.00 57.78 108 GLU A CA 1
ATOM 835 C C . GLU A 1 112 ? 22.253 -26.456 -26.545 1.00 52.67 108 GLU A C 1
ATOM 836 O O . GLU A 1 112 ? 22.989 -25.475 -26.464 1.00 56.89 108 GLU A O 1
ATOM 838 N N . SER A 1 113 ? 21.028 -26.487 -26.032 1.00 51.59 109 SER A N 1
ATOM 839 C CA . SER A 1 113 ? 20.446 -25.340 -25.334 1.00 48.83 109 SER A CA 1
ATOM 840 C C . SER A 1 113 ? 20.691 -25.469 -23.832 1.00 47.06 109 SER A C 1
ATOM 841 O O . SER A 1 113 ? 20.686 -26.573 -23.275 1.00 45.43 109 SER A O 1
ATOM 844 N N . PHE A 1 114 ? 20.919 -24.330 -23.191 1.00 43.38 110 PHE A N 1
ATOM 845 C CA . PHE A 1 114 ? 21.145 -24.283 -21.746 1.00 41.28 110 PHE A CA 1
ATOM 846 C C . PHE A 1 114 ? 20.182 -23.327 -21.051 1.00 37.91 110 PHE A C 1
ATOM 847 O O . PHE A 1 114 ? 20.392 -22.949 -19.894 1.00 33.94 110 PHE A O 1
ATOM 855 N N . CYS A 1 115 ? 19.119 -22.965 -21.766 1.00 34.46 111 CYS A N 1
ATOM 856 C CA . CYS A 1 115 ? 18.063 -22.113 -21.246 1.00 34.19 111 CYS A CA 1
ATOM 857 C C . CYS A 1 115 ? 16.758 -22.872 -21.306 1.00 31.70 111 CYS A C 1
ATOM 858 O O . CYS A 1 115 ? 16.188 -23.065 -22.383 1.00 32.17 111 CYS A O 1
ATOM 861 N N . TYR A 1 116 ? 16.281 -23.281 -20.141 1.00 27.43 112 TYR A N 1
ATOM 862 C CA . TYR A 1 116 ? 15.176 -24.217 -20.026 1.00 28.52 112 TYR A CA 1
ATOM 863 C C . TYR A 1 116 ? 13.935 -23.563 -19.425 1.00 27.54 112 TYR A C 1
ATOM 864 O O . TYR A 1 116 ? 14.031 -22.697 -18.554 1.00 27.78 112 TYR A O 1
ATOM 873 N N . GLY A 1 117 ? 12.758 -23.983 -19.879 1.00 25.41 113 GLY A N 1
ATOM 874 C CA . GLY A 1 117 ? 11.508 -23.484 -19.319 1.00 25.71 113 GLY A CA 1
ATOM 875 C C . GLY A 1 117 ? 11.190 -22.059 -19.738 1.00 25.64 113 GLY A C 1
ATOM 876 O O . GLY A 1 117 ? 10.519 -21.329 -18.996 1.00 26.74 113 GLY A O 1
ATOM 877 N N . ASN A 1 118 ? 11.659 -21.652 -20.921 1.00 25.66 114 ASN A N 1
ATOM 878 C CA . ASN A 1 118 ? 11.402 -20.283 -21.368 1.00 26.22 114 ASN A CA 1
ATOM 879 C C . ASN A 1 118 ? 9.929 -20.035 -21.326 1.00 26.54 114 ASN A C 1
ATOM 880 O O . ASN A 1 118 ? 9.131 -20.908 -21.687 1.00 25.95 114 ASN A O 1
ATOM 885 N N . PHE A 1 119 ? 9.559 -18.855 -20.856 1.00 26.20 115 PHE A N 1
ATOM 886 C CA . PHE A 1 119 ? 8.157 -18.495 -20.765 1.00 25.48 115 PHE A CA 1
ATOM 887 C C . PHE A 1 119 ? 7.855 -17.078 -21.242 1.00 25.83 115 PHE A C 1
ATOM 888 O O . PHE A 1 119 ? 8.744 -16.316 -21.603 1.00 24.16 115 PHE A O 1
ATOM 896 N N . GLU A 1 120 ? 6.578 -16.741 -21.270 1.00 27.12 116 GLU A N 1
ATOM 897 C CA . GLU A 1 120 ? 6.128 -15.540 -21.983 1.00 28.14 116 GLU A CA 1
ATOM 898 C C . GLU A 1 120 ? 6.523 -14.220 -21.327 1.00 26.95 116 GLU A C 1
ATOM 899 O O . GLU A 1 120 ? 6.632 -14.129 -20.106 1.00 26.73 116 GLU A O 1
ATOM 905 N N . ASP A 1 121 ? 6.719 -13.212 -22.173 1.00 25.65 117 ASP A N 1
ATOM 906 C CA . ASP A 1 121 ? 6.818 -11.835 -21.725 1.00 27.61 117 ASP A CA 1
ATOM 907 C C . ASP A 1 121 ? 5.544 -11.387 -21.049 1.00 27.95 117 ASP A C 1
ATOM 908 O O . ASP A 1 121 ? 4.441 -11.809 -21.437 1.00 29.49 117 ASP A O 1
ATOM 913 N N . GLU A 1 122 ? 5.695 -10.530 -20.042 1.00 25.32 118 GLU A N 1
ATOM 914 C CA . GLU A 1 122 ? 4.559 -9.878 -19.397 1.00 27.14 118 GLU A CA 1
ATOM 915 C C . GLU A 1 122 ? 4.926 -8.446 -19.048 1.00 27.34 118 GLU A C 1
ATOM 916 O O . GLU A 1 122 ? 6.094 -8.148 -18.766 1.00 26.76 118 GLU A O 1
ATOM 922 N N . ASN A 1 123 ? 3.920 -7.574 -19.026 1.00 26.54 119 ASN A N 1
ATOM 923 C CA . ASN A 1 123 ? 4.099 -6.196 -18.565 1.00 27.21 119 ASN A CA 1
ATOM 924 C C . ASN A 1 123 ? 5.327 -5.515 -19.194 1.00 26.95 119 ASN A C 1
ATOM 925 O O . ASN A 1 123 ? 6.237 -5.065 -18.485 1.00 27.45 119 ASN A O 1
ATOM 930 N N . LEU A 1 124 ? 5.360 -5.437 -20.525 1.00 26.57 120 LEU A N 1
ATOM 931 C CA . LEU A 1 124 ? 6.521 -4.883 -21.227 1.00 26.65 120 LEU A CA 1
ATOM 932 C C . LEU A 1 124 ? 6.531 -3.342 -21.246 1.00 29.61 120 LEU A C 1
ATOM 933 O O . LEU A 1 124 ? 6.362 -2.725 -22.307 1.00 34.05 120 LEU A O 1
ATOM 938 N N . GLY A 1 125 ? 6.776 -2.726 -20.094 1.00 28.89 121 GLY A N 1
ATOM 939 C CA . GLY A 1 125 ? 6.687 -1.260 -19.962 1.00 29.40 121 GLY A CA 1
ATOM 940 C C . GLY A 1 125 ? 7.983 -0.495 -20.160 1.00 28.45 121 GLY A C 1
ATOM 941 O O . GLY A 1 125 ? 8.920 -0.974 -20.815 1.00 29.70 121 GLY A O 1
ATOM 942 N N . GLU A 1 126 ? 8.030 0.712 -19.581 1.00 27.83 122 GLU A N 1
ATOM 943 C CA . GLU A 1 126 ? 9.194 1.600 -19.694 1.00 28.46 122 GLU A CA 1
ATOM 944 C C . GLU A 1 126 ? 10.043 1.563 -18.420 1.00 25.43 122 GLU A C 1
ATOM 945 O O . GLU A 1 126 ? 9.496 1.469 -17.315 1.00 28.05 122 GLU A O 1
ATOM 951 N N . PHE A 1 127 ? 11.359 1.645 -18.604 1.00 26.57 123 PHE A N 1
ATOM 952 C CA . PHE A 1 127 ? 12.317 1.688 -17.506 1.00 27.36 123 PHE A CA 1
ATOM 953 C C . PHE A 1 127 ? 12.698 3.127 -17.239 1.00 26.44 123 PHE A C 1
ATOM 954 O O . PHE A 1 127 ? 13.607 3.694 -17.874 1.00 27.56 123 PHE A O 1
ATOM 962 N N . VAL A 1 128 ? 11.939 3.695 -16.309 1.00 29.93 124 VAL A N 1
ATOM 963 C CA . VAL A 1 128 ? 12.036 5.099 -15.950 1.00 32.52 124 VAL A CA 1
ATOM 964 C C . VAL A 1 128 ? 12.785 5.301 -14.631 1.00 32.45 124 VAL A C 1
ATOM 965 O O . VAL A 1 128 ? 13.798 5.994 -14.598 1.00 37.31 124 VAL A O 1
ATOM 969 N N . GLU A 1 129 ? 12.301 4.665 -13.573 1.00 30.74 125 GLU A N 1
ATOM 970 C CA . GLU A 1 129 ? 12.866 4.820 -12.232 1.00 32.43 125 GLU A CA 1
ATOM 971 C C . GLU A 1 129 ? 13.968 3.795 -11.993 1.00 28.23 125 GLU A C 1
ATOM 972 O O . GLU A 1 129 ? 13.880 2.661 -12.468 1.00 25.89 125 GLU A O 1
ATOM 978 N N . PRO A 1 130 ? 14.994 4.169 -11.222 1.00 26.24 126 PRO A N 1
ATOM 979 C CA . PRO A 1 130 ? 15.930 3.132 -10.783 1.00 23.61 126 PRO A CA 1
ATOM 980 C C . PRO A 1 130 ? 15.250 2.099 -9.893 1.00 20.85 126 PRO A C 1
ATOM 981 O O . PRO A 1 130 ? 14.151 2.340 -9.358 1.00 21.56 126 PRO A O 1
ATOM 985 N N . PHE A 1 131 ? 15.915 0.952 -9.735 1.00 20.75 127 PHE A N 1
ATOM 986 C CA . PHE A 1 131 ? 15.483 -0.113 -8.826 1.00 19.89 127 PHE A CA 1
ATOM 987 C C . PHE A 1 131 ? 14.277 -0.889 -9.342 1.00 20.40 127 PHE A C 1
ATOM 988 O O . PHE A 1 131 ? 13.518 -1.471 -8.581 1.00 20.27 127 PHE A O 1
ATOM 996 N N . THR A 1 132 ? 14.125 -0.913 -10.660 1.00 21.09 128 THR A N 1
ATOM 997 C CA . THR A 1 132 ? 13.080 -1.710 -11.307 1.00 20.47 128 THR A CA 1
ATOM 998 C C . THR A 1 132 ? 13.620 -3.105 -11.593 1.00 20.14 128 THR A C 1
ATOM 999 O O . THR A 1 132 ? 14.723 -3.238 -12.128 1.00 20.42 128 THR A O 1
ATOM 1003 N N . LEU A 1 133 ? 12.841 -4.135 -11.259 1.00 20.30 129 LEU A N 1
ATOM 1004 C CA . LEU A 1 133 ? 13.188 -5.505 -11.609 1.00 20.89 129 LEU A CA 1
ATOM 1005 C C . LEU A 1 133 ? 12.627 -5.867 -12.978 1.00 20.27 129 LEU A C 1
ATOM 1006 O O . LEU A 1 133 ? 11.416 -5.720 -13.225 1.00 20.41 129 LEU A O 1
ATOM 1011 N N . GLY A 1 134 ? 13.516 -6.353 -13.837 1.00 19.56 130 GLY A N 1
ATOM 1012 C CA . GLY A 1 134 ? 13.152 -6.878 -15.147 1.00 20.41 130 GLY A CA 1
ATOM 1013 C C . GLY A 1 134 ? 13.795 -8.207 -15.496 1.00 20.24 130 GLY A C 1
ATOM 1014 O O . GLY A 1 134 ? 14.822 -8.582 -14.941 1.00 19.11 130 GLY A O 1
ATOM 1015 N N . MET A 1 135 ? 13.153 -8.946 -16.397 1.00 20.33 131 MET A N 1
ATOM 1016 C CA . MET A 1 135 ? 13.710 -10.199 -16.899 1.00 20.88 131 MET A CA 1
ATOM 1017 C C . MET A 1 135 ? 14.666 -9.990 -18.041 1.00 21.37 131 MET A C 1
ATOM 1018 O O . MET A 1 135 ? 14.379 -9.280 -19.002 1.00 23.48 131 MET A O 1
ATOM 1023 N N . ALA A 1 136 ? 15.790 -10.681 -17.937 1.00 20.37 132 ALA A N 1
ATOM 1024 C CA . ALA A 1 136 ? 16.773 -10.706 -18.999 1.00 21.96 132 ALA A CA 1
ATOM 1025 C C . ALA A 1 136 ? 16.191 -11.687 -19.969 1.00 24.76 132 ALA A C 1
ATOM 1026 O O . ALA A 1 136 ? 15.417 -12.547 -19.596 1.00 28.18 132 ALA A O 1
ATOM 1028 N N . ASN A 1 137 ? 16.497 -11.578 -21.228 1.00 29.95 133 ASN A N 1
ATOM 1029 C CA . ASN A 1 137 ? 15.958 -12.636 -22.055 1.00 29.13 133 ASN A CA 1
ATOM 1030 C C . ASN A 1 137 ? 16.997 -12.921 -23.092 1.00 31.18 133 ASN A C 1
ATOM 1031 O O . ASN A 1 137 ? 18.114 -12.427 -22.977 1.00 34.52 133 ASN A O 1
ATOM 1036 N N . LEU A 1 138 ? 16.665 -13.714 -24.098 1.00 30.82 134 LEU A N 1
ATOM 1037 C CA . LEU A 1 138 ? 17.653 -14.093 -25.081 1.00 33.49 134 LEU A CA 1
ATOM 1038 C C . LEU A 1 138 ? 17.634 -13.163 -26.256 1.00 34.08 134 LEU A C 1
ATOM 1039 O O . LEU A 1 138 ? 18.270 -13.449 -27.265 1.00 36.54 134 LEU A O 1
ATOM 1044 N N . GLY A 1 139 ? 16.903 -12.061 -26.148 1.00 32.28 135 GLY A N 1
ATOM 1045 C CA . GLY A 1 139 ? 16.896 -11.061 -27.213 1.00 32.88 135 GLY A CA 1
ATOM 1046 C C . GLY A 1 139 ? 15.776 -11.252 -28.228 1.00 33.39 135 GLY A C 1
ATOM 1047 O O . GLY A 1 139 ? 15.760 -10.607 -29.271 1.00 34.60 135 GLY A O 1
ATOM 1048 N N . SER A 1 140 ? 14.842 -12.147 -27.928 1.00 31.28 136 SER A N 1
ATOM 1049 C CA . SER A 1 140 ? 13.621 -12.305 -28.719 1.00 30.23 136 SER A CA 1
ATOM 1050 C C . SER A 1 140 ? 12.463 -12.519 -27.757 1.00 28.37 136 SER A C 1
ATOM 1051 O O . SER A 1 140 ? 12.685 -12.857 -26.590 1.00 28.96 136 SER A O 1
ATOM 1054 N N . PRO A 1 141 ? 11.224 -12.338 -28.236 1.00 26.78 137 PRO A N 1
ATOM 1055 C CA . PRO A 1 141 ? 10.049 -12.488 -27.399 1.00 27.57 137 PRO A CA 1
ATOM 1056 C C . PRO A 1 141 ? 9.941 -13.843 -26.715 1.00 27.11 137 PRO A C 1
ATOM 1057 O O . PRO A 1 141 ? 10.348 -14.874 -27.259 1.00 27.45 137 PRO A O 1
ATOM 1061 N N . ASN A 1 142 ? 9.412 -13.800 -25.504 1.00 26.29 138 ASN A N 1
ATOM 1062 C CA . ASN A 1 142 ? 9.057 -14.980 -24.736 1.00 25.47 138 ASN A CA 1
ATOM 1063 C C . ASN A 1 142 ? 10.210 -15.929 -24.473 1.00 25.99 138 ASN A C 1
ATOM 1064 O O . ASN A 1 142 ? 10.057 -17.154 -24.542 1.00 24.75 138 ASN A O 1
ATOM 1069 N N . THR A 1 143 ? 11.349 -15.344 -24.116 1.00 24.16 139 THR A N 1
ATOM 1070 C CA . THR A 1 143 ? 12.540 -16.120 -23.789 1.00 23.88 139 THR A CA 1
ATOM 1071 C C . THR A 1 143 ? 13.040 -15.842 -22.363 1.00 21.98 139 THR A C 1
ATOM 1072 O O . THR A 1 143 ? 14.247 -15.807 -22.129 1.00 24.66 139 THR A O 1
ATOM 1076 N N . ASN A 1 144 ? 12.088 -15.741 -21.444 1.00 22.86 140 ASN A N 1
ATOM 1077 C CA . ASN A 1 144 ? 12.353 -15.545 -20.027 1.00 24.10 140 ASN A CA 1
ATOM 1078 C C . ASN A 1 144 ? 12.595 -16.860 -19.352 1.00 24.16 140 ASN A C 1
ATOM 1079 O O . ASN A 1 144 ? 11.853 -17.808 -19.569 1.00 24.79 140 ASN A O 1
ATOM 1084 N N . ASN A 1 145 ? 13.618 -16.912 -18.512 1.00 22.25 141 ASN A N 1
ATOM 1085 C CA . ASN A 1 145 ? 13.849 -18.119 -17.729 1.00 22.44 141 ASN A CA 1
ATOM 1086 C C . ASN A 1 145 ? 14.134 -17.810 -16.248 1.00 22.66 141 ASN A C 1
ATOM 1087 O O . ASN A 1 145 ? 13.211 -17.750 -15.445 1.00 24.47 141 ASN A O 1
ATOM 1092 N N . SER A 1 146 ? 15.403 -17.631 -15.890 1.00 21.38 142 SER A N 1
ATOM 1093 C CA . SER A 1 146 ? 15.759 -17.268 -14.512 1.00 19.68 142 SER A CA 1
ATOM 1094 C C . SER A 1 146 ? 16.649 -16.019 -14.401 1.00 19.32 142 SER A C 1
ATOM 1095 O O . SER A 1 146 ? 16.797 -15.487 -13.287 1.00 19.38 142 SER A O 1
ATOM 1098 N N . GLN A 1 147 ? 17.227 -15.542 -15.503 1.00 19.77 143 GLN A N 1
ATOM 1099 C CA . GLN A 1 147 ? 18.106 -14.374 -15.421 1.00 20.21 143 GLN A CA 1
ATOM 1100 C C . GLN A 1 147 ? 17.262 -13.103 -15.285 1.00 20.01 143 GLN A C 1
ATOM 1101 O O . GLN A 1 147 ? 16.211 -12.942 -15.936 1.00 20.24 143 GLN A O 1
ATOM 1107 N N . PHE A 1 148 ? 17.711 -12.198 -14.425 1.00 19.65 144 PHE A N 1
ATOM 1108 C CA . PHE A 1 148 ? 16.984 -10.970 -14.163 1.00 18.07 144 PHE A CA 1
ATOM 1109 C C . PHE A 1 148 ? 17.969 -9.857 -13.887 1.00 18.28 144 PHE A C 1
ATOM 1110 O O . PHE A 1 148 ? 19.159 -10.115 -13.651 1.00 18.92 144 PHE A O 1
ATOM 1118 N N . PHE A 1 149 ? 17.455 -8.630 -13.903 1.00 18.65 145 PHE A N 1
ATOM 1119 C CA . PHE A 1 149 ? 18.270 -7.464 -13.552 1.00 18.48 145 PHE A CA 1
ATOM 1120 C C . PHE A 1 149 ? 17.508 -6.477 -12.668 1.00 18.30 145 PHE A C 1
ATOM 1121 O O . PHE A 1 149 ? 16.265 -6.453 -12.628 1.00 18.97 145 PHE A O 1
ATOM 1129 N N . ILE A 1 150 ? 18.279 -5.645 -11.973 1.00 18.07 146 ILE A N 1
ATOM 1130 C CA . ILE A 1 150 ? 17.737 -4.538 -11.218 1.00 17.63 146 ILE A CA 1
ATOM 1131 C C . ILE A 1 150 ? 18.368 -3.314 -11.853 1.00 17.49 146 ILE A C 1
ATOM 1132 O O . ILE A 1 150 ? 19.598 -3.217 -11.930 1.00 18.88 146 ILE A O 1
ATOM 1137 N N . THR A 1 151 ? 17.538 -2.401 -12.336 1.00 18.00 147 THR A N 1
ATOM 1138 C CA . THR A 1 151 ? 18.066 -1.175 -12.916 1.00 19.18 147 THR A CA 1
ATOM 1139 C C . THR A 1 151 ? 18.573 -0.254 -11.822 1.00 20.11 147 THR A C 1
ATOM 1140 O O . THR A 1 151 ? 18.108 -0.308 -10.695 1.00 19.83 147 THR A O 1
ATOM 1144 N N . THR A 1 152 ? 19.531 0.578 -12.199 1.00 20.75 148 THR A N 1
ATOM 1145 C CA . THR A 1 152 ? 20.162 1.548 -11.314 1.00 23.57 148 THR A CA 1
ATOM 1146 C C . THR A 1 152 ? 20.040 2.964 -11.884 1.00 26.13 148 THR A C 1
ATOM 1147 O O . THR A 1 152 ? 20.642 3.909 -11.363 1.00 27.01 148 THR A O 1
ATOM 1151 N N . TYR A 1 153 ? 19.246 3.107 -12.944 1.00 25.95 149 TYR A N 1
ATOM 1152 C CA . TYR A 1 153 ? 19.145 4.366 -13.679 1.00 28.55 149 TYR A CA 1
ATOM 1153 C C . TYR A 1 153 ? 17.861 4.356 -14.482 1.00 28.55 149 TYR A C 1
ATOM 1154 O O . TYR A 1 153 ? 17.085 3.405 -14.381 1.00 25.89 149 TYR A O 1
ATOM 1163 N N . ALA A 1 154 ? 17.634 5.382 -15.299 1.00 27.21 150 ALA A N 1
ATOM 1164 C CA . ALA A 1 154 ? 16.615 5.278 -16.343 1.00 29.75 150 ALA A CA 1
ATOM 1165 C C . ALA A 1 154 ? 17.305 4.451 -17.431 1.00 28.40 150 ALA A C 1
ATOM 1166 O O . ALA A 1 154 ? 18.513 4.601 -17.663 1.00 30.71 150 ALA A O 1
ATOM 1168 N N . ALA A 1 155 ? 16.540 3.586 -18.103 1.00 29.55 151 ALA A N 1
ATOM 1169 C CA . ALA A 1 155 ? 17.093 2.734 -19.151 1.00 29.94 151 ALA A CA 1
ATOM 1170 C C . ALA A 1 155 ? 16.133 2.613 -20.330 1.00 29.88 151 ALA A C 1
ATOM 1171 O O . ALA A 1 155 ? 15.641 1.517 -20.624 1.00 28.26 151 ALA A O 1
ATOM 1173 N N . PRO A 1 156 ? 15.876 3.733 -21.030 1.00 30.59 152 PRO A N 1
ATOM 1174 C CA . PRO A 1 156 ? 14.877 3.736 -22.100 1.00 30.58 152 PRO A CA 1
ATOM 1175 C C . PRO A 1 156 ? 15.193 2.775 -23.262 1.00 29.74 152 PRO A C 1
ATOM 1176 O O . PRO A 1 156 ? 14.268 2.349 -23.953 1.00 28.76 152 PRO A O 1
ATOM 1180 N N . HIS A 1 157 ? 16.462 2.422 -23.473 1.00 31.28 153 HIS A N 1
ATOM 1181 C CA . HIS A 1 157 ? 16.810 1.467 -24.527 1.00 32.67 153 HIS A CA 1
ATOM 1182 C C . HIS A 1 157 ? 16.170 0.081 -24.280 1.00 31.25 153 HIS A C 1
ATOM 1183 O O . HIS A 1 157 ? 15.940 -0.665 -25.228 1.00 32.11 153 HIS A O 1
ATOM 1185 N N . LEU A 1 158 ? 15.845 -0.233 -23.023 1.00 27.76 154 LEU A N 1
ATOM 1186 C CA . LEU A 1 158 ? 15.143 -1.485 -22.648 1.00 27.10 154 LEU A CA 1
ATOM 1187 C C . LEU A 1 158 ? 13.641 -1.447 -22.830 1.00 26.91 154 LEU A C 1
ATOM 1188 O O . LEU A 1 158 ? 12.997 -2.474 -22.744 1.00 27.42 154 LEU A O 1
ATOM 1193 N N . ASN A 1 159 ? 13.075 -0.274 -23.102 1.00 27.02 155 ASN A N 1
ATOM 1194 C CA . ASN A 1 159 ? 11.621 -0.122 -23.166 1.00 26.30 155 ASN A CA 1
ATOM 1195 C C . ASN A 1 159 ? 10.974 -1.098 -24.136 1.00 27.11 155 ASN A C 1
ATOM 1196 O O . ASN A 1 159 ? 11.431 -1.226 -25.275 1.00 28.75 155 ASN A O 1
ATOM 1201 N N . GLY A 1 160 ? 9.911 -1.752 -23.669 1.00 27.58 156 GLY A N 1
ATOM 1202 C CA . GLY A 1 160 ? 9.133 -2.702 -24.462 1.00 29.37 156 GLY A CA 1
ATOM 1203 C C . GLY A 1 160 ? 9.768 -4.054 -24.736 1.00 30.06 156 GLY A C 1
ATOM 1204 O O . GLY A 1 160 ? 9.186 -4.877 -25.443 1.00 31.59 156 GLY A O 1
ATOM 1205 N N . LYS A 1 161 ? 10.963 -4.286 -24.204 1.00 28.58 157 LYS A N 1
ATOM 1206 C CA . LYS A 1 161 ? 11.713 -5.497 -24.522 1.00 29.26 157 LYS A CA 1
ATOM 1207 C C . LYS A 1 161 ? 11.872 -6.496 -23.375 1.00 27.69 157 LYS A C 1
ATOM 1208 O O . LYS A 1 161 ? 12.231 -7.657 -23.614 1.00 28.17 157 LYS A O 1
ATOM 1214 N N . HIS A 1 162 ? 11.586 -6.068 -22.147 1.00 23.77 158 HIS A N 1
ATOM 1215 C CA . HIS A 1 162 ? 11.868 -6.891 -20.966 1.00 22.73 158 HIS A CA 1
ATOM 1216 C C . HIS A 1 162 ? 10.725 -6.827 -19.986 1.00 21.92 158 HIS A C 1
ATOM 1217 O O . HIS A 1 162 ? 10.241 -5.745 -19.651 1.00 25.19 158 HIS A O 1
ATOM 1224 N N . SER A 1 163 ? 10.304 -7.976 -19.471 1.00 21.71 159 SER A N 1
ATOM 1225 C CA . SER A 1 163 ? 9.171 -8.005 -18.555 1.00 21.56 159 SER A CA 1
ATOM 1226 C C . SER A 1 163 ? 9.521 -7.261 -17.283 1.00 22.73 159 SER A C 1
ATOM 1227 O O . SER A 1 163 ? 10.552 -7.526 -16.695 1.00 23.13 159 SER A O 1
ATOM 1230 N N . ILE A 1 164 ? 8.667 -6.333 -16.877 1.00 21.98 160 ILE A N 1
ATOM 1231 C CA . ILE A 1 164 ? 8.840 -5.585 -15.628 1.00 23.24 160 ILE A CA 1
ATOM 1232 C C . ILE A 1 164 ? 7.998 -6.253 -14.568 1.00 23.59 160 ILE A C 1
ATOM 1233 O O . ILE A 1 164 ? 6.782 -6.350 -14.709 1.00 25.48 160 ILE A O 1
ATOM 1238 N N . PHE A 1 165 ? 8.631 -6.734 -13.501 1.00 20.81 161 PHE A N 1
ATOM 1239 C CA . PHE A 1 165 ? 7.908 -7.545 -12.540 1.00 20.58 161 PHE A CA 1
ATOM 1240 C C . PHE A 1 165 ? 8.067 -7.158 -11.092 1.00 20.30 161 PHE A C 1
ATOM 1241 O O . PHE A 1 165 ? 7.539 -7.839 -10.218 1.00 20.31 161 PHE A O 1
ATOM 1249 N N . GLY A 1 166 ? 8.741 -6.043 -10.829 1.00 19.95 162 GLY A N 1
ATOM 1250 C CA . GLY A 1 166 ? 8.912 -5.638 -9.444 1.00 20.18 162 GLY A CA 1
ATOM 1251 C C . GLY A 1 166 ? 9.782 -4.438 -9.211 1.00 19.40 162 GLY A C 1
ATOM 1252 O O . GLY A 1 166 ? 10.280 -3.824 -10.159 1.00 18.41 162 GLY A O 1
ATOM 1253 N N . GLN A 1 167 ? 9.949 -4.108 -7.933 1.00 20.10 163 GLN A N 1
ATOM 1254 C CA . GLN A 1 167 ? 10.783 -2.981 -7.539 1.00 20.33 163 GLN A CA 1
ATOM 1255 C C . GLN A 1 167 ? 11.444 -3.246 -6.201 1.00 20.31 163 GLN A C 1
ATOM 1256 O O . GLN A 1 167 ? 10.902 -3.951 -5.348 1.00 20.08 163 GLN A O 1
ATOM 1262 N N . VAL A 1 168 ? 12.597 -2.623 -5.998 1.00 19.97 164 VAL A N 1
ATOM 1263 C CA . VAL A 1 168 ? 13.254 -2.688 -4.684 1.00 19.48 164 VAL A CA 1
ATOM 1264 C C . VAL A 1 168 ? 12.537 -1.772 -3.695 1.00 19.68 164 VAL A C 1
ATOM 1265 O O . VAL A 1 168 ? 12.253 -0.597 -3.983 1.00 21.35 164 VAL A O 1
ATOM 1269 N N . VAL A 1 169 ? 12.229 -2.320 -2.528 1.00 20.88 165 VAL A N 1
ATOM 1270 C CA . VAL A 1 169 ? 11.625 -1.556 -1.451 1.00 23.50 165 VAL A CA 1
ATOM 1271 C C . VAL A 1 169 ? 12.585 -1.239 -0.310 1.00 25.87 165 VAL A C 1
ATOM 1272 O O . VAL A 1 169 ? 12.563 -0.129 0.211 1.00 27.97 165 VAL A O 1
ATOM 1276 N N . HIS A 1 170 ? 13.382 -2.220 0.099 1.00 21.88 166 HIS A N 1
ATOM 1277 C CA . HIS A 1 170 ? 14.424 -2.009 1.110 1.00 21.98 166 HIS A CA 1
ATOM 1278 C C . HIS A 1 170 ? 15.770 -2.421 0.547 1.00 19.81 166 HIS A C 1
ATOM 1279 O O . HIS A 1 170 ? 15.855 -3.331 -0.289 1.00 19.47 166 HIS A O 1
ATOM 1286 N N . GLY A 1 171 ? 16.824 -1.761 1.010 1.00 19.51 167 GLY A N 1
ATOM 1287 C CA . GLY A 1 171 ? 18.156 -2.106 0.568 1.00 18.81 167 GLY A CA 1
ATOM 1288 C C . GLY A 1 171 ? 18.597 -1.564 -0.776 1.00 18.62 167 GLY A C 1
ATOM 1289 O O . GLY A 1 171 ? 19.510 -2.123 -1.411 1.00 17.77 167 GLY A O 1
ATOM 1290 N N . LYS A 1 172 ? 18.019 -0.435 -1.182 1.00 18.80 168 LYS A N 1
ATOM 1291 C CA . LYS A 1 172 ? 18.527 0.310 -2.317 1.00 19.42 168 LYS A CA 1
ATOM 1292 C C . LYS A 1 172 ? 20.015 0.615 -2.220 1.00 18.25 168 LYS A C 1
ATOM 1293 O O . LYS A 1 172 ? 20.710 0.556 -3.219 1.00 19.09 168 LYS A O 1
ATOM 1299 N N . SER A 1 173 ? 20.534 0.887 -1.026 1.00 18.97 169 SER A N 1
ATOM 1300 C CA . SER A 1 173 ? 21.991 1.073 -0.900 1.00 17.94 169 SER A CA 1
ATOM 1301 C C . SER A 1 173 ? 22.847 -0.161 -1.210 1.00 17.25 169 SER A C 1
ATOM 1302 O O . SER A 1 173 ? 24.006 -0.031 -1.614 1.00 17.74 169 SER A O 1
ATOM 1305 N N . VAL A 1 174 ? 22.293 -1.350 -1.017 1.00 17.07 170 VAL A N 1
ATOM 1306 C CA . VAL A 1 174 ? 23.009 -2.582 -1.313 1.00 17.68 170 VAL A CA 1
ATOM 1307 C C . VAL A 1 174 ? 23.087 -2.751 -2.821 1.00 17.91 170 VAL A C 1
ATOM 1308 O O . VAL A 1 174 ? 24.117 -3.188 -3.352 1.00 17.60 170 VAL A O 1
ATOM 1312 N N . VAL A 1 175 ? 22.002 -2.410 -3.505 1.00 17.97 171 VAL A N 1
ATOM 1313 C CA . VAL A 1 175 ? 22.022 -2.363 -4.957 1.00 18.99 171 VAL A CA 1
ATOM 1314 C C . VAL A 1 175 ? 23.130 -1.410 -5.446 1.00 18.77 171 VAL A C 1
ATOM 1315 O O . VAL A 1 175 ? 23.888 -1.732 -6.357 1.00 18.43 171 VAL A O 1
ATOM 1319 N N . ARG A 1 176 ? 23.233 -0.234 -4.845 1.00 18.48 172 ARG A N 1
ATOM 1320 C CA . ARG A 1 176 ? 24.288 0.698 -5.237 1.00 19.86 172 ARG A CA 1
ATOM 1321 C C . ARG A 1 176 ? 25.684 0.175 -4.940 1.00 19.40 172 ARG A C 1
ATOM 1322 O O . ARG A 1 176 ? 26.619 0.463 -5.727 1.00 20.10 172 ARG A O 1
ATOM 1330 N N . THR A 1 177 ? 25.837 -0.585 -3.851 1.00 19.36 173 THR A N 1
ATOM 1331 C CA . THR A 1 177 ? 27.122 -1.190 -3.517 1.00 19.50 173 THR A CA 1
ATOM 1332 C C . THR A 1 177 ? 27.576 -2.169 -4.617 1.00 19.31 173 THR A C 1
ATOM 1333 O O . THR A 1 177 ? 28.738 -2.127 -5.055 1.00 19.96 173 THR A O 1
ATOM 1337 N N . ILE A 1 178 ? 26.649 -3.020 -5.077 1.00 18.05 174 ILE A N 1
ATOM 1338 C CA . ILE A 1 178 ? 26.914 -3.954 -6.179 1.00 18.33 174 ILE A CA 1
ATOM 1339 C C . ILE A 1 178 ? 27.276 -3.174 -7.459 1.00 19.69 174 ILE A C 1
ATOM 1340 O O . ILE A 1 178 ? 28.272 -3.508 -8.144 1.00 21.25 174 ILE A O 1
ATOM 1345 N N . GLU A 1 179 ? 26.490 -2.130 -7.744 1.00 19.52 175 GLU A N 1
ATOM 1346 C CA . GLU A 1 179 ? 26.620 -1.312 -8.959 1.00 20.54 175 GLU A CA 1
ATOM 1347 C C . GLU A 1 179 ? 28.005 -0.699 -9.088 1.00 21.61 175 GLU A C 1
ATOM 1348 O O . GLU A 1 179 ? 28.514 -0.530 -10.191 1.00 22.43 175 GLU A O 1
ATOM 1354 N N . ASN A 1 180 ? 28.605 -0.363 -7.962 1.00 23.15 176 ASN A N 1
ATOM 1355 C CA . ASN A 1 180 ? 29.959 0.219 -7.915 1.00 25.21 176 ASN A CA 1
ATOM 1356 C C . ASN A 1 180 ? 31.147 -0.731 -7.860 1.00 24.69 176 ASN A C 1
ATOM 1357 O O . ASN A 1 180 ? 32.289 -0.258 -7.734 1.00 26.98 176 ASN A O 1
ATOM 1362 N N . CYS A 1 181 ? 30.903 -2.045 -7.968 1.00 24.32 177 CYS A N 1
ATOM 1363 C CA . CYS A 1 181 ? 31.962 -3.062 -7.894 1.00 25.62 177 CYS A CA 1
ATOM 1364 C C . CYS A 1 181 ? 32.834 -2.929 -9.113 1.00 26.25 177 CYS A C 1
ATOM 1365 O O . CYS A 1 181 ? 32.350 -2.596 -10.190 1.00 26.50 177 CYS A O 1
ATOM 1368 N N . ARG A 1 182 ? 34.133 -3.133 -8.957 1.00 27.82 178 ARG A N 1
ATOM 1369 C CA . ARG A 1 182 ? 34.974 -3.053 -10.143 1.00 29.09 178 ARG A CA 1
ATOM 1370 C C . ARG A 1 182 ? 34.671 -4.220 -11.046 1.00 26.65 178 ARG A C 1
ATOM 1371 O O . ARG A 1 182 ? 34.485 -5.341 -10.580 1.00 28.52 178 ARG A O 1
ATOM 1379 N N . VAL A 1 183 ? 34.691 -3.950 -12.340 1.00 28.27 179 VAL A N 1
ATOM 1380 C CA . VAL A 1 183 ? 34.438 -4.959 -13.356 1.00 29.18 179 VAL A CA 1
ATOM 1381 C C . VAL A 1 183 ? 35.525 -4.987 -14.424 1.00 31.75 179 VAL A C 1
ATOM 1382 O O . VAL A 1 183 ? 36.281 -4.027 -14.560 1.00 32.28 179 VAL A O 1
ATOM 1386 N N . ASP A 1 184 ? 35.580 -6.073 -15.193 1.00 33.45 180 ASP A N 1
ATOM 1387 C CA . ASP A 1 184 ? 36.332 -6.069 -16.464 1.00 37.15 180 ASP A CA 1
ATOM 1388 C C . ASP A 1 184 ? 35.543 -5.396 -17.600 1.00 38.67 180 ASP A C 1
ATOM 1389 O O . ASP A 1 184 ? 34.455 -4.850 -17.380 1.00 36.72 180 ASP A O 1
ATOM 1394 N N . SER A 1 185 ? 36.094 -5.412 -18.814 1.00 40.90 181 SER A N 1
ATOM 1395 C CA . SER A 1 185 ? 35.481 -4.695 -19.940 1.00 43.40 181 SER A CA 1
ATOM 1396 C C . SER A 1 185 ? 34.140 -5.292 -20.368 1.00 41.80 181 SER A C 1
ATOM 1397 O O . SER A 1 185 ? 33.339 -4.623 -21.021 1.00 43.77 181 SER A O 1
ATOM 1400 N N . ASP A 1 186 ? 33.922 -6.553 -20.011 1.00 42.53 182 ASP A N 1
ATOM 1401 C CA . ASP A 1 186 ? 32.645 -7.234 -20.230 1.00 41.31 182 ASP A CA 1
ATOM 1402 C C . ASP A 1 186 ? 31.627 -7.092 -19.073 1.00 37.95 182 ASP A C 1
ATOM 1403 O O . ASP A 1 186 ? 30.578 -7.726 -19.110 1.00 38.37 182 ASP A O 1
ATOM 1408 N N . GLY A 1 187 ? 31.917 -6.277 -18.059 1.00 34.87 183 GLY A N 1
ATOM 1409 C CA . GLY A 1 187 ? 30.973 -6.074 -16.937 1.00 30.04 183 GLY A CA 1
ATOM 1410 C C . GLY A 1 187 ? 30.966 -7.205 -15.919 1.00 27.68 183 GLY A C 1
ATOM 1411 O O . GLY A 1 187 ? 30.095 -7.261 -15.041 1.00 25.30 183 GLY A O 1
ATOM 1412 N N . VAL A 1 188 ? 31.910 -8.129 -16.035 1.00 26.01 184 VAL A N 1
ATOM 1413 C CA . VAL A 1 188 ? 32.062 -9.168 -15.025 1.00 27.04 184 VAL A CA 1
ATOM 1414 C C . VAL A 1 188 ? 32.767 -8.616 -13.775 1.00 26.52 184 VAL A C 1
ATOM 1415 O O . VAL A 1 188 ? 33.891 -8.127 -13.856 1.00 26.94 184 VAL A O 1
ATOM 1419 N N . PRO A 1 189 ? 32.112 -8.692 -12.603 1.00 25.20 185 PRO A N 1
ATOM 1420 C CA . PRO A 1 189 ? 32.777 -8.224 -11.374 1.00 25.49 185 PRO A CA 1
ATOM 1421 C C . PRO A 1 189 ? 34.097 -8.940 -11.057 1.00 26.17 185 PRO A C 1
ATOM 1422 O O . PRO A 1 189 ? 34.176 -10.168 -11.182 1.00 25.55 185 PRO A O 1
ATOM 1426 N N . GLU A 1 190 ? 35.114 -8.182 -10.640 1.00 29.39 186 GLU A N 1
ATOM 1427 C CA . GLU A 1 190 ? 36.361 -8.783 -10.147 1.00 30.77 186 GLU A CA 1
ATOM 1428 C C . GLU A 1 190 ? 36.155 -9.620 -8.901 1.00 30.21 186 GLU A C 1
ATOM 1429 O O . GLU A 1 190 ? 36.743 -10.680 -8.789 1.00 30.73 186 GLU A O 1
ATOM 1434 N N . SER A 1 191 ? 35.333 -9.131 -7.967 1.00 26.10 187 SER A N 1
ATOM 1435 C CA . SER A 1 191 ? 35.007 -9.841 -6.753 1.00 26.41 187 SER A CA 1
ATOM 1436 C C . SER A 1 191 ? 33.804 -10.752 -6.985 1.00 26.55 187 SER A C 1
ATOM 1437 O O . SER A 1 191 ? 33.108 -10.638 -7.999 1.00 26.46 187 SER A O 1
ATOM 1440 N N . ASP A 1 192 ? 33.598 -11.663 -6.044 1.00 26.01 188 ASP A N 1
ATOM 1441 C CA . ASP A 1 192 ? 32.560 -12.666 -6.146 1.00 25.19 188 ASP A CA 1
ATOM 1442 C C . ASP A 1 192 ? 31.300 -12.162 -5.430 1.00 25.39 188 ASP A C 1
ATOM 1443 O O . ASP A 1 192 ? 31.153 -12.300 -4.216 1.00 24.35 188 ASP A O 1
ATOM 1448 N N . VAL A 1 193 ? 30.398 -11.567 -6.202 1.00 23.43 189 VAL A N 1
ATOM 1449 C CA . VAL A 1 193 ? 29.154 -10.992 -5.650 1.00 22.36 189 VAL A CA 1
ATOM 1450 C C . VAL A 1 193 ? 28.038 -12.030 -5.688 1.00 22.62 189 VAL A C 1
ATOM 1451 O O . VAL A 1 193 ? 27.567 -12.385 -6.772 1.00 23.91 189 VAL A O 1
ATOM 1455 N N . ARG A 1 194 ? 27.590 -12.475 -4.518 1.00 21.03 190 ARG A N 1
ATOM 1456 C CA . ARG A 1 194 ? 26.679 -13.602 -4.398 1.00 22.30 190 ARG A CA 1
ATOM 1457 C C . ARG A 1 194 ? 25.411 -13.251 -3.674 1.00 21.64 190 ARG A C 1
ATOM 1458 O O . ARG A 1 194 ? 25.400 -12.467 -2.738 1.00 20.75 190 ARG A O 1
ATOM 1466 N N . ILE A 1 195 ? 24.345 -13.899 -4.097 1.00 20.32 191 ILE A N 1
ATOM 1467 C CA . ILE A 1 195 ? 23.125 -13.962 -3.348 1.00 20.73 191 ILE A CA 1
ATOM 1468 C C . ILE A 1 195 ? 23.364 -15.097 -2.341 1.00 22.44 191 ILE A C 1
ATOM 1469 O O . ILE A 1 195 ? 23.235 -16.279 -2.699 1.00 24.18 191 ILE A O 1
ATOM 1474 N N . SER A 1 196 ? 23.759 -14.744 -1.116 1.00 23.44 192 SER A N 1
ATOM 1475 C CA . SER A 1 196 ? 24.173 -15.754 -0.124 1.00 24.88 192 SER A CA 1
ATOM 1476 C C . SER A 1 196 ? 22.969 -16.462 0.515 1.00 26.52 192 SER A C 1
ATOM 1477 O O . SER A 1 196 ? 23.091 -17.574 1.011 1.00 28.14 192 SER A O 1
ATOM 1480 N N . ASP A 1 197 ? 21.800 -15.827 0.478 1.00 25.30 193 ASP A N 1
ATOM 1481 C CA . ASP A 1 197 ? 20.540 -16.463 0.863 1.00 27.55 193 ASP A CA 1
ATOM 1482 C C . ASP A 1 197 ? 19.395 -15.681 0.246 1.00 25.31 193 ASP A C 1
ATOM 1483 O O . ASP A 1 197 ? 19.591 -14.579 -0.253 1.00 23.23 193 ASP A O 1
ATOM 1488 N N . CYS A 1 198 ? 18.198 -16.249 0.294 1.00 23.46 194 CYS A N 1
ATOM 1489 C CA . CYS A 1 198 ? 17.027 -15.625 -0.303 1.00 23.47 194 CYS A CA 1
ATOM 1490 C C . CYS A 1 198 ? 15.796 -16.338 0.199 1.00 25.33 194 CYS A C 1
ATOM 1491 O O . CYS A 1 198 ? 15.897 -17.442 0.719 1.00 26.44 194 CYS A O 1
ATOM 1494 N N . GLY A 1 199 ? 14.641 -15.710 0.048 1.00 25.29 195 GLY A N 1
ATOM 1495 C CA . GLY A 1 199 ? 13.413 -16.277 0.574 1.00 24.32 195 GLY A CA 1
ATOM 1496 C C . GLY A 1 199 ? 12.276 -15.329 0.511 1.00 24.92 195 GLY A C 1
ATOM 1497 O O . GLY A 1 199 ? 12.386 -14.207 -0.010 1.00 24.96 195 GLY A O 1
ATOM 1498 N N . VAL A 1 200 ? 11.167 -15.789 1.070 1.00 24.07 196 VAL A N 1
ATOM 1499 C CA . VAL A 1 200 ? 10.022 -14.950 1.234 1.00 24.85 196 VAL A CA 1
ATOM 1500 C C . VAL A 1 200 ? 10.294 -14.057 2.440 1.00 25.82 196 VAL A C 1
ATOM 1501 O O . VAL A 1 200 ? 10.825 -14.516 3.453 1.00 29.22 196 VAL A O 1
ATOM 1505 N N . TRP A 1 201 ? 9.965 -12.780 2.303 1.00 23.50 197 TRP A N 1
ATOM 1506 C CA . TRP A 1 201 ? 10.205 -11.773 3.355 1.00 24.20 197 TRP A CA 1
ATOM 1507 C C . TRP A 1 201 ? 8.950 -11.276 4.060 1.00 24.36 197 TRP A C 1
ATOM 1508 O O . TRP A 1 201 ? 7.912 -10.979 3.438 1.00 25.85 197 TRP A O 1
ATOM 1519 N N . GLU A 1 202 ? 9.077 -11.082 5.367 1.00 25.50 198 GLU A N 1
ATOM 1520 C CA . GLU A 1 202 ? 8.164 -10.177 6.062 1.00 29.87 198 GLU A CA 1
ATOM 1521 C C . GLU A 1 202 ? 8.884 -9.425 7.148 1.00 29.38 198 GLU A C 1
ATOM 1522 O O . GLU A 1 202 ? 9.996 -9.794 7.570 1.00 28.82 198 GLU A O 1
ATOM 1528 N N . LYS A 1 203 ? 8.223 -8.362 7.581 1.00 30.87 199 LYS A N 1
ATOM 1529 C CA . LYS A 1 203 ? 8.859 -7.286 8.323 1.00 32.83 199 LYS A CA 1
ATOM 1530 C C . LYS A 1 203 ? 9.542 -7.699 9.625 1.00 33.15 199 LYS A C 1
ATOM 1531 O O . LYS A 1 203 ? 10.545 -7.102 9.988 1.00 31.96 199 LYS A O 1
ATOM 1537 N N . THR A 1 204 ? 9.065 -8.752 10.284 1.00 31.96 200 THR A N 1
ATOM 1538 C CA . THR A 1 204 ? 9.729 -9.225 11.513 1.00 33.50 200 THR A CA 1
ATOM 1539 C C . THR A 1 204 ? 11.120 -9.857 11.261 1.00 31.29 200 THR A C 1
ATOM 1540 O O . THR A 1 204 ? 11.924 -9.986 12.194 1.00 31.06 200 THR A O 1
ATOM 1544 N N . MET A 1 205 ? 11.417 -10.224 10.013 1.00 29.19 201 MET A N 1
ATOM 1545 C CA . MET A 1 205 ? 12.758 -10.720 9.653 1.00 27.00 201 MET A CA 1
ATOM 1546 C C . MET A 1 205 ? 13.843 -9.649 9.606 1.00 24.72 201 MET A C 1
ATOM 1547 O O . MET A 1 205 ? 15.033 -9.970 9.651 1.00 26.50 201 MET A O 1
ATOM 1552 N N . GLY A 1 206 ? 13.436 -8.400 9.464 1.00 23.19 202 GLY A N 1
ATOM 1553 C CA . GLY A 1 206 ? 14.360 -7.289 9.474 1.00 23.18 202 GLY A CA 1
ATOM 1554 C C . GLY A 1 206 ? 15.096 -7.087 8.158 1.00 21.51 202 GLY A C 1
ATOM 1555 O O . GLY A 1 206 ? 14.934 -7.848 7.200 1.00 20.97 202 GLY A O 1
ATOM 1556 N N . VAL A 1 207 ? 15.927 -6.049 8.147 1.00 22.03 203 VAL A N 1
ATOM 1557 C CA . VAL A 1 207 ? 16.648 -5.622 6.951 1.00 21.01 203 VAL A CA 1
ATOM 1558 C C . VAL A 1 207 ? 18.089 -5.364 7.391 1.00 21.14 203 VAL A C 1
ATOM 1559 O O . VAL A 1 207 ? 18.455 -4.234 7.688 1.00 21.42 203 VAL A O 1
ATOM 1563 N N . PRO A 1 208 ? 18.908 -6.425 7.454 1.00 21.96 204 PRO A N 1
ATOM 1564 C CA . PRO A 1 208 ? 20.299 -6.188 7.856 1.00 22.72 204 PRO A CA 1
ATOM 1565 C C . PRO A 1 208 ? 21.092 -5.334 6.863 1.00 22.08 204 PRO A C 1
ATOM 1566 O O . PRO A 1 208 ? 20.800 -5.323 5.658 1.00 20.12 204 PRO A O 1
ATOM 1570 N N . LEU A 1 209 ? 22.024 -4.549 7.398 1.00 21.37 205 LEU A N 1
ATOM 1571 C CA . LEU A 1 209 ? 22.925 -3.732 6.584 1.00 19.64 205 LEU A CA 1
ATOM 1572 C C . LEU A 1 209 ? 24.247 -3.644 7.336 1.00 19.28 205 LEU A C 1
ATOM 1573 O O . LEU A 1 209 ? 24.271 -3.348 8.527 1.00 18.99 205 LEU A O 1
ATOM 1578 N N . TYR A 1 210 ? 25.336 -3.927 6.636 1.00 18.79 206 TYR A N 1
ATOM 1579 C CA . TYR A 1 210 ? 26.668 -4.049 7.261 1.00 18.35 206 TYR A CA 1
ATOM 1580 C C . TYR A 1 210 ? 27.647 -2.932 6.903 1.00 19.08 206 TYR A C 1
ATOM 1581 O O . TYR A 1 210 ? 28.555 -2.640 7.674 1.00 21.19 206 TYR A O 1
ATOM 1590 N N . ASN A 1 211 ? 27.482 -2.288 5.758 1.00 18.09 207 ASN A N 1
ATOM 1591 C CA . ASN A 1 211 ? 28.424 -1.271 5.293 1.00 18.43 207 ASN A CA 1
ATOM 1592 C C . ASN A 1 211 ? 27.961 0.169 5.461 1.00 18.89 207 ASN A C 1
ATOM 1593 O O . ASN A 1 211 ? 28.595 1.095 4.998 1.00 20.88 207 ASN A O 1
ATOM 1598 N N . ALA A 1 212 ? 26.842 0.329 6.143 1.00 18.67 208 ALA A N 1
ATOM 1599 C CA . ALA A 1 212 ? 26.298 1.601 6.553 1.00 19.39 208 ALA A CA 1
ATOM 1600 C C . ALA A 1 212 ? 25.267 1.260 7.632 1.00 18.49 208 ALA A C 1
ATOM 1601 O O . ALA A 1 212 ? 25.110 0.074 7.973 1.00 19.20 208 ALA A O 1
ATOM 1603 N N . SER A 1 213 ? 24.582 2.273 8.174 1.00 19.47 209 SER A N 1
ATOM 1604 C CA . SER A 1 213 ? 23.608 2.070 9.243 1.00 19.41 209 SER A CA 1
ATOM 1605 C C . SER A 1 213 ? 22.204 2.463 8.809 1.00 20.25 209 SER A C 1
ATOM 1606 O O . SER A 1 213 ? 21.996 3.614 8.412 1.00 21.93 209 SER A O 1
ATOM 1609 N N . ASN A 1 214 ? 21.250 1.537 8.918 1.00 20.73 210 ASN A N 1
ATOM 1610 C CA . ASN A 1 214 ? 19.862 1.882 8.644 1.00 21.34 210 ASN A CA 1
ATOM 1611 C C . ASN A 1 214 ? 19.013 1.972 9.916 1.00 23.09 210 ASN A C 1
ATOM 1612 O O . ASN A 1 214 ? 17.767 1.893 9.888 1.00 23.08 210 ASN A O 1
ATOM 1617 N N . ASP A 1 215 ? 19.698 2.134 11.040 1.00 22.51 211 ASP A N 1
ATOM 1618 C CA . ASP A 1 215 ? 19.032 2.315 12.334 1.00 23.79 211 ASP A CA 1
ATOM 1619 C C . ASP A 1 215 ? 18.187 3.589 12.281 1.00 21.46 211 ASP A C 1
ATOM 1620 O O . ASP A 1 215 ? 18.638 4.676 11.881 1.00 21.41 211 ASP A O 1
ATOM 1625 N N . GLN A 1 216 ? 16.912 3.447 12.614 1.00 22.38 212 GLN A N 1
ATOM 1626 C CA . GLN A 1 216 ? 16.029 4.598 12.619 1.00 25.07 212 GLN A CA 1
ATOM 1627 C C . GLN A 1 216 ? 16.079 5.413 13.912 1.00 25.54 212 GLN A C 1
ATOM 1628 O O . GLN A 1 216 ? 15.344 6.395 14.057 1.00 27.23 212 GLN A O 1
ATOM 1634 N N . ILE A 1 217 ? 16.960 5.038 14.834 1.00 24.65 213 ILE A N 1
ATOM 1635 C CA . ILE A 1 217 ? 17.230 5.872 16.015 1.00 24.51 213 ILE A CA 1
ATOM 1636 C C . ILE A 1 217 ? 17.344 7.375 15.717 1.00 24.81 213 ILE A C 1
ATOM 1637 O O . ILE A 1 217 ? 18.011 7.816 14.787 1.00 24.07 213 ILE A O 1
ATOM 1642 N N . GLY A 1 218 ? 16.599 8.175 16.468 1.00 26.16 214 GLY A N 1
ATOM 1643 C CA . GLY A 1 218 ? 16.575 9.611 16.242 1.00 25.39 214 GLY A CA 1
ATOM 1644 C C . GLY A 1 218 ? 15.684 10.120 15.116 1.00 25.47 214 GLY A C 1
ATOM 1645 O O . GLY A 1 218 ? 15.709 11.299 14.811 1.00 28.43 214 GLY A O 1
ATOM 1646 N N . GLY A 1 219 ? 14.878 9.239 14.531 1.00 25.87 215 GLY A N 1
ATOM 1647 C CA . GLY A 1 219 ? 14.006 9.589 13.435 1.00 25.39 215 GLY A CA 1
ATOM 1648 C C . GLY A 1 219 ? 14.687 9.580 12.085 1.00 24.04 215 GLY A C 1
ATOM 1649 O O . GLY A 1 219 ? 14.209 10.233 11.163 1.00 25.56 215 GLY A O 1
ATOM 1650 N N . ASP A 1 220 ? 15.811 8.864 11.957 1.00 24.18 216 ASP A N 1
ATOM 1651 C CA . ASP A 1 220 ? 16.491 8.775 10.666 1.00 23.78 216 ASP A CA 1
ATOM 1652 C C . ASP A 1 220 ? 15.779 7.774 9.735 1.00 23.73 216 ASP A C 1
ATOM 1653 O O . ASP A 1 220 ? 16.068 6.577 9.731 1.00 23.22 216 ASP A O 1
ATOM 1658 N N . VAL A 1 221 ? 14.820 8.312 8.983 1.00 24.25 217 VAL A N 1
ATOM 1659 C CA . VAL A 1 221 ? 14.037 7.586 7.987 1.00 25.32 217 VAL A CA 1
ATOM 1660 C C . VAL A 1 221 ? 14.614 7.643 6.559 1.00 24.42 217 VAL A C 1
ATOM 1661 O O . VAL A 1 221 ? 14.022 7.086 5.629 1.00 26.37 217 VAL A O 1
ATOM 1665 N N . TYR A 1 222 ? 15.767 8.293 6.385 1.00 21.17 218 TYR A N 1
ATOM 1666 C CA . TYR A 1 222 ? 16.243 8.705 5.066 1.00 20.57 218 TYR A CA 1
ATOM 1667 C C . TYR A 1 222 ? 17.114 7.624 4.430 1.00 21.12 218 TYR A C 1
ATOM 1668 O O . TYR A 1 222 ? 17.782 6.855 5.112 1.00 20.03 218 TYR A O 1
ATOM 1677 N N . GLU A 1 223 ? 17.071 7.541 3.116 1.00 21.07 219 GLU A N 1
ATOM 1678 C CA . GLU A 1 223 ? 17.963 6.638 2.404 1.00 21.05 219 GLU A CA 1
ATOM 1679 C C . GLU A 1 223 ? 19.437 7.000 2.628 1.00 20.30 219 GLU A C 1
ATOM 1680 O O . GLU A 1 223 ? 19.843 8.181 2.721 1.00 20.54 219 GLU A O 1
ATOM 1686 N N . GLU A 1 224 ? 20.241 5.949 2.651 1.00 19.90 220 GLU A N 1
ATOM 1687 C CA . GLU A 1 224 ? 21.680 6.106 2.724 1.00 20.65 220 GLU A CA 1
ATOM 1688 C C . GLU A 1 224 ? 22.201 7.026 1.637 1.00 21.45 220 GLU A C 1
ATOM 1689 O O . GLU A 1 224 ? 22.963 7.954 1.921 1.00 21.76 220 GLU A O 1
ATOM 1695 N N . TYR A 1 225 ? 21.825 6.729 0.391 1.00 20.30 221 TYR A N 1
ATOM 1696 C CA . TYR A 1 225 ? 22.217 7.566 -0.739 1.00 20.96 221 TYR A CA 1
ATOM 1697 C C . TYR A 1 225 ? 21.257 8.739 -0.880 1.00 21.07 221 TYR A C 1
ATOM 1698 O O . TYR A 1 225 ? 20.064 8.545 -1.123 1.00 23.64 221 TYR A O 1
ATOM 1707 N N . PRO A 1 226 ? 21.777 9.965 -0.716 1.00 22.27 222 PRO A N 1
ATOM 1708 C CA . PRO A 1 226 ? 20.851 11.113 -0.640 1.00 22.41 222 PRO A CA 1
ATOM 1709 C C . PRO A 1 226 ? 20.009 11.303 -1.906 1.00 23.13 222 PRO A C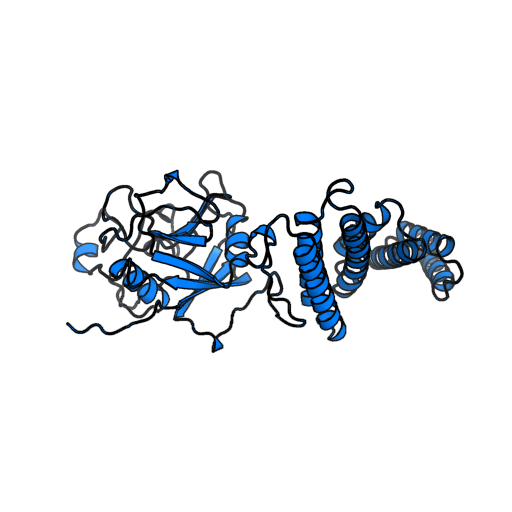 1
ATOM 1710 O O . PRO A 1 226 ? 18.822 11.662 -1.814 1.00 23.71 222 PRO A O 1
ATOM 1714 N N . ASP A 1 227 ? 20.578 11.030 -3.073 1.00 23.95 223 ASP A N 1
ATOM 1715 C CA . ASP A 1 227 ? 19.812 11.210 -4.315 1.00 26.65 223 ASP A CA 1
ATOM 1716 C C . ASP A 1 227 ? 18.755 10.135 -4.494 1.00 26.34 223 ASP A C 1
ATOM 1717 O O . ASP A 1 227 ? 17.814 10.324 -5.261 1.00 28.20 223 ASP A O 1
ATOM 1722 N N . ASP A 1 228 ? 18.879 9.027 -3.768 1.00 23.53 224 ASP A N 1
ATOM 1723 C CA . ASP A 1 228 ? 17.856 7.960 -3.796 1.00 23.95 224 ASP A CA 1
ATOM 1724 C C . ASP A 1 228 ? 16.726 8.126 -2.774 1.00 23.19 224 ASP A C 1
ATOM 1725 O O . ASP A 1 228 ? 15.776 7.344 -2.768 1.00 23.89 224 ASP A O 1
ATOM 1730 N N . ASP A 1 229 ? 16.837 9.107 -1.878 1.00 21.56 225 ASP A N 1
ATOM 1731 C CA . ASP A 1 229 ? 15.781 9.378 -0.912 1.00 21.69 225 ASP A CA 1
ATOM 1732 C C . ASP A 1 229 ? 14.563 9.958 -1.628 1.00 23.12 225 ASP A C 1
ATOM 1733 O O . ASP A 1 229 ? 14.705 10.669 -2.609 1.00 24.74 225 ASP A O 1
ATOM 1738 N N . THR A 1 230 ? 13.380 9.678 -1.118 1.00 26.56 226 THR A N 1
ATOM 1739 C CA . THR A 1 230 ? 12.183 10.170 -1.787 1.00 28.78 226 THR A CA 1
ATOM 1740 C C . THR A 1 230 ? 11.314 11.082 -0.885 1.00 30.95 226 THR A C 1
ATOM 1741 O O . THR A 1 230 ? 10.152 11.358 -1.227 1.00 32.44 226 THR A O 1
ATOM 1745 N N . HIS A 1 231 ? 11.877 11.577 0.227 1.00 29.15 227 HIS A N 1
ATOM 1746 C CA . HIS A 1 231 ? 11.103 12.364 1.227 1.00 30.70 227 HIS A CA 1
ATOM 1747 C C . HIS A 1 231 ? 10.854 13.836 0.904 1.00 31.86 227 HIS A C 1
ATOM 1748 O O . HIS A 1 231 ? 9.929 14.425 1.466 1.00 32.65 227 HIS A O 1
ATOM 1755 N N . PHE A 1 232 ? 11.658 14.435 0.032 1.00 31.39 228 PHE A N 1
ATOM 1756 C CA . PHE A 1 232 ? 11.534 15.874 -0.249 1.00 31.71 228 PHE A CA 1
ATOM 1757 C C . PHE A 1 232 ? 12.095 16.175 -1.628 1.00 31.92 228 PHE A C 1
ATOM 1758 O O . PHE A 1 232 ? 12.703 15.309 -2.250 1.00 32.29 228 PHE A O 1
ATOM 1766 N N . GLY A 1 233 ? 11.867 17.391 -2.118 1.00 30.99 229 GLY A N 1
ATOM 1767 C CA . GLY A 1 233 ? 12.245 17.753 -3.477 1.00 34.43 229 GLY A CA 1
ATOM 1768 C C . GLY A 1 233 ? 13.690 18.201 -3.551 1.00 37.36 229 GLY A C 1
ATOM 1769 O O . GLY A 1 233 ? 14.248 18.668 -2.565 1.00 33.62 229 GLY A O 1
ATOM 1770 N N . ASP A 1 234 ? 14.310 18.082 -4.718 1.00 42.55 230 ASP A N 1
ATOM 1771 C CA . ASP A 1 234 ? 15.765 18.326 -4.798 1.00 47.39 230 ASP A CA 1
ATOM 1772 C C . ASP A 1 234 ? 16.185 19.783 -4.606 1.00 48.12 230 ASP A C 1
ATOM 1773 O O . ASP A 1 234 ? 17.376 20.057 -4.503 1.00 50.56 230 ASP A O 1
ATOM 1778 N N . ASP A 1 235 ? 15.229 20.710 -4.547 1.00 47.20 231 ASP A N 1
ATOM 1779 C CA . ASP A 1 235 ? 15.556 22.097 -4.202 1.00 47.39 231 ASP A CA 1
ATOM 1780 C C . ASP A 1 235 ? 14.800 22.589 -2.969 1.00 43.22 231 ASP A C 1
ATOM 1781 O O . ASP A 1 235 ? 14.658 23.797 -2.748 1.00 44.38 231 ASP A O 1
ATOM 1786 N N . ASP A 1 236 ? 14.333 21.643 -2.160 1.00 38.04 232 ASP A N 1
ATOM 1787 C CA . ASP A 1 236 ? 13.783 21.961 -0.859 1.00 36.29 232 ASP A CA 1
ATOM 1788 C C . ASP A 1 236 ? 14.862 21.954 0.230 1.00 37.33 232 ASP A C 1
ATOM 1789 O O . ASP A 1 236 ? 15.087 20.950 0.912 1.00 34.95 232 ASP A O 1
ATOM 1794 N N . PHE A 1 237 ? 15.470 23.117 0.426 1.00 36.88 233 PHE A N 1
ATOM 1795 C CA . PHE A 1 237 ? 16.687 23.240 1.214 1.00 36.23 233 PHE A CA 1
ATOM 1796 C C . PHE A 1 237 ? 16.393 23.147 2.695 1.00 34.29 233 PHE A C 1
ATOM 1797 O O . PHE A 1 237 ? 17.213 22.634 3.460 1.00 34.15 233 PHE A O 1
ATOM 1805 N N . GLY A 1 238 ? 15.214 23.617 3.096 1.00 32.31 234 GLY A N 1
ATOM 1806 C CA . GLY A 1 238 ? 14.774 23.513 4.483 1.00 31.71 234 GLY A CA 1
ATOM 1807 C C . GLY A 1 238 ? 14.571 22.078 4.919 1.00 31.63 234 GLY A C 1
ATOM 1808 O O . GLY A 1 238 ? 15.028 21.672 5.989 1.00 33.26 234 GLY A O 1
ATOM 1809 N N . LYS A 1 239 ? 13.887 21.295 4.092 1.00 32.54 235 LYS A N 1
ATOM 1810 C CA . LYS A 1 239 ? 13.722 19.881 4.387 1.00 32.05 235 LYS A CA 1
ATOM 1811 C C . LYS A 1 239 ? 15.050 19.097 4.292 1.00 28.00 235 LYS A C 1
ATOM 1812 O O . LYS A 1 239 ? 15.243 18.177 5.075 1.00 28.34 235 LYS A O 1
ATOM 1818 N N . ALA A 1 240 ? 15.917 19.435 3.340 1.00 28.61 236 ALA A N 1
ATOM 1819 C CA . ALA A 1 240 ? 17.267 18.821 3.245 1.00 27.63 236 ALA A CA 1
ATOM 1820 C C . ALA A 1 240 ? 18.114 19.091 4.494 1.00 28.92 236 ALA A C 1
ATOM 1821 O O . ALA A 1 240 ? 18.767 18.185 5.019 1.00 28.66 236 ALA A O 1
ATOM 1823 N N . LEU A 1 241 ? 18.096 20.335 4.966 1.00 27.65 237 LEU A N 1
ATOM 1824 C CA . LEU A 1 241 ? 18.786 20.708 6.202 1.00 27.24 237 LEU A CA 1
ATOM 1825 C C . LEU A 1 241 ? 18.225 20.014 7.419 1.00 27.99 237 LEU A C 1
ATOM 1826 O O . LEU A 1 241 ? 18.983 19.595 8.296 1.00 27.76 237 LEU A O 1
ATOM 1831 N N . GLU A 1 242 ? 16.902 19.865 7.467 1.00 26.59 238 GLU A N 1
ATOM 1832 C CA . GLU A 1 242 ? 16.268 19.115 8.533 1.00 26.92 238 GLU A CA 1
ATOM 1833 C C . GLU A 1 242 ? 16.766 17.680 8.508 1.00 24.32 238 GLU A C 1
ATOM 1834 O O . GLU A 1 242 ? 17.027 17.103 9.559 1.00 24.76 238 GLU A O 1
ATOM 1840 N N . ALA A 1 243 ? 16.888 17.118 7.311 1.00 24.74 239 ALA A N 1
ATOM 1841 C CA . ALA A 1 243 ? 17.315 15.727 7.169 1.00 22.14 239 ALA A CA 1
ATOM 1842 C C . ALA A 1 243 ? 18.746 15.567 7.685 1.00 21.10 239 ALA A C 1
ATOM 1843 O O . ALA A 1 243 ? 19.028 14.681 8.491 1.00 22.10 239 ALA A O 1
ATOM 1845 N N . ALA A 1 244 ? 19.627 16.436 7.222 1.00 22.80 240 ALA A N 1
ATOM 1846 C CA . ALA A 1 244 ? 21.037 16.378 7.601 1.00 22.15 240 ALA A CA 1
ATOM 1847 C C . ALA A 1 244 ? 21.207 16.513 9.121 1.00 21.84 240 ALA A C 1
ATOM 1848 O O . ALA A 1 244 ? 22.020 15.813 9.748 1.00 20.82 240 ALA A O 1
ATOM 1850 N N . ASN A 1 245 ? 20.420 17.394 9.739 1.00 22.34 241 ASN A N 1
ATOM 1851 C CA . ASN A 1 245 ? 20.442 17.538 11.188 1.00 24.38 241 ASN A CA 1
ATOM 1852 C C . ASN A 1 245 ? 19.936 16.316 11.921 1.00 23.14 241 ASN A C 1
ATOM 1853 O O . ASN A 1 245 ? 20.513 15.950 12.938 1.00 23.30 241 ASN A O 1
ATOM 1858 N N . ILE A 1 246 ? 18.846 15.701 11.437 1.00 22.85 242 ILE A N 1
ATOM 1859 C CA . ILE A 1 246 ? 18.314 14.501 12.042 1.00 21.57 242 ILE A CA 1
ATOM 1860 C C . ILE A 1 246 ? 19.358 13.386 11.989 1.00 20.48 242 ILE A C 1
ATOM 1861 O O . ILE A 1 246 ? 19.565 12.670 12.969 1.00 19.22 242 ILE A O 1
ATOM 1866 N N . ILE A 1 247 ? 19.998 13.264 10.841 1.00 20.45 243 ILE A N 1
ATOM 1867 C CA . ILE A 1 247 ? 20.968 12.185 10.635 1.00 19.63 243 ILE A CA 1
ATOM 1868 C C . ILE A 1 247 ? 22.177 12.382 11.565 1.00 19.39 243 ILE A C 1
ATOM 1869 O O . ILE A 1 247 ? 22.661 11.420 12.189 1.00 19.92 243 ILE A O 1
ATOM 1874 N N . LYS A 1 248 ? 22.647 13.627 11.651 1.00 21.98 244 LYS A N 1
ATOM 1875 C CA . LYS A 1 248 ? 23.692 14.005 12.641 1.00 24.74 244 LYS A CA 1
ATOM 1876 C C . LYS A 1 248 ? 23.296 13.629 14.053 1.00 25.07 244 LYS A C 1
ATOM 1877 O O . LYS A 1 248 ? 24.065 12.998 14.769 1.00 21.96 244 LYS A O 1
ATOM 1883 N N . GLU A 1 249 ? 22.081 13.986 14.464 1.00 24.94 245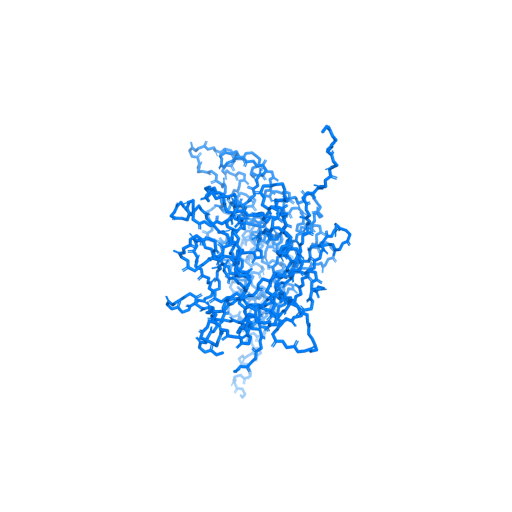 GLU A N 1
ATOM 1884 C CA . GLU A 1 249 ? 21.659 13.662 15.821 1.00 25.72 245 GLU A CA 1
ATOM 1885 C C . GLU A 1 249 ? 21.535 12.179 16.086 1.00 21.67 245 GLU A C 1
ATOM 1886 O O . GLU A 1 249 ? 21.838 11.731 17.188 1.00 21.35 245 GLU A O 1
ATOM 1892 N N . SER A 1 250 ? 21.099 11.417 15.081 1.00 21.52 246 SER A N 1
ATOM 1893 C CA . SER A 1 250 ? 21.100 9.961 15.111 1.00 20.60 246 SER A CA 1
ATOM 1894 C C . SER A 1 250 ? 22.502 9.417 15.434 1.00 19.31 246 SER A C 1
ATOM 1895 O O . SER A 1 250 ? 22.655 8.516 16.268 1.00 18.83 246 SER A O 1
ATOM 1898 N N . GLY A 1 251 ? 23.495 9.960 14.740 1.00 19.63 247 GLY A N 1
ATOM 1899 C CA . GLY A 1 251 ? 24.902 9.627 14.989 1.00 19.16 247 GLY A CA 1
ATOM 1900 C C . GLY A 1 251 ? 25.338 9.877 16.427 1.00 19.69 247 GLY A C 1
ATOM 1901 O O . GLY A 1 251 ? 25.979 9.025 17.043 1.00 20.02 247 GLY A O 1
ATOM 1902 N N . THR A 1 252 ? 24.961 11.027 16.963 1.00 20.59 248 THR A N 1
ATOM 1903 C CA . THR A 1 252 ? 25.290 11.362 18.342 1.00 21.78 248 THR A CA 1
ATOM 1904 C C . THR A 1 252 ? 24.611 10.432 19.358 1.00 21.19 248 THR A C 1
ATOM 1905 O O . THR A 1 252 ? 25.240 10.038 20.353 1.00 22.23 248 THR A O 1
ATOM 1909 N N . LEU A 1 253 ? 23.354 10.050 19.111 1.00 22.09 249 LEU A N 1
ATOM 1910 C CA . LEU A 1 253 ? 22.665 9.078 19.966 1.00 22.25 249 LEU A CA 1
ATOM 1911 C C . LEU A 1 253 ? 23.426 7.762 19.983 1.00 22.91 249 LEU A C 1
ATOM 1912 O O . LEU A 1 253 ? 23.558 7.101 21.012 1.00 21.95 249 LEU A O 1
ATOM 1917 N N . LEU A 1 254 ? 23.936 7.380 18.815 1.00 20.96 250 LEU A N 1
ATOM 1918 C CA . LEU A 1 254 ? 24.702 6.163 18.696 1.00 19.68 250 LEU A CA 1
ATOM 1919 C C . LEU A 1 254 ? 26.062 6.309 19.371 1.00 19.17 250 LEU A C 1
ATOM 1920 O O . LEU A 1 254 ? 26.491 5.396 20.045 1.00 21.40 250 LEU A O 1
ATOM 1925 N N . PHE A 1 255 ? 26.678 7.470 19.217 1.00 20.05 251 PHE A N 1
ATOM 1926 C CA . PHE A 1 255 ? 27.955 7.730 19.844 1.00 22.69 251 PHE A CA 1
ATOM 1927 C C . PHE A 1 255 ? 27.838 7.610 21.372 1.00 24.33 251 PHE A C 1
ATOM 1928 O O . PHE A 1 255 ? 28.690 7.022 22.038 1.00 24.55 251 PHE A O 1
ATOM 1936 N N . LYS A 1 256 ? 26.747 8.140 21.915 1.00 26.31 252 LYS A N 1
ATOM 1937 C CA . LYS A 1 256 ? 26.512 8.061 23.356 1.00 28.21 252 LYS A CA 1
ATOM 1938 C C . LYS A 1 256 ? 26.348 6.633 23.896 1.00 28.77 252 LYS A C 1
ATOM 1939 O O . LYS A 1 256 ? 26.630 6.386 25.070 1.00 31.99 252 LYS A O 1
ATOM 1945 N N . LYS A 1 257 ? 25.931 5.696 23.038 1.00 25.74 253 LYS A N 1
ATOM 1946 C CA . LYS A 1 257 ? 25.809 4.280 23.371 1.00 27.69 253 LYS A CA 1
ATOM 1947 C C . LYS A 1 257 ? 27.102 3.497 23.124 1.00 26.21 253 LYS A C 1
ATOM 1948 O O . LYS A 1 257 ? 27.146 2.293 23.302 1.00 28.12 253 LYS A O 1
ATOM 1954 N N . LYS A 1 258 ? 28.144 4.216 22.729 1.00 26.89 254 LYS A N 1
ATOM 1955 C CA . LYS A 1 258 ? 29.448 3.668 22.323 1.00 28.78 254 LYS A CA 1
ATOM 1956 C C . LYS A 1 258 ? 29.357 2.750 21.117 1.00 27.70 254 LYS A C 1
ATOM 1957 O O . LYS A 1 258 ? 30.170 1.823 20.956 1.00 26.54 254 LYS A O 1
ATOM 1963 N N . ASP A 1 259 ? 28.364 3.023 20.270 1.00 24.87 255 ASP A N 1
ATOM 1964 C CA . ASP A 1 259 ? 28.211 2.303 19.008 1.00 23.30 255 ASP A CA 1
ATOM 1965 C C . ASP A 1 259 ? 28.967 3.143 17.974 1.00 21.44 255 ASP A C 1
ATOM 1966 O O . ASP A 1 259 ? 28.389 3.899 17.186 1.00 19.87 255 ASP A O 1
ATOM 1971 N N . TYR A 1 260 ? 30.291 3.057 18.017 1.00 21.20 256 TYR A N 1
ATOM 1972 C CA . TYR A 1 260 ? 31.095 3.992 17.254 1.00 19.70 256 TYR A CA 1
ATOM 1973 C C . TYR A 1 260 ? 31.036 3.733 15.751 1.00 18.20 256 TYR A C 1
ATOM 1974 O O . TYR A 1 260 ? 31.080 4.683 14.982 1.00 19.30 256 TYR A O 1
ATOM 1983 N N . SER A 1 261 ? 30.969 2.474 15.328 1.00 19.20 257 SER A N 1
ATOM 1984 C CA . SER A 1 261 ? 30.904 2.222 13.884 1.00 20.56 257 SER A CA 1
ATOM 1985 C C . SER A 1 261 ? 29.617 2.791 13.292 1.00 19.73 257 SER A C 1
ATOM 1986 O O . SER A 1 261 ? 29.665 3.449 12.253 1.00 18.74 257 SER A O 1
ATOM 1989 N N . ASN A 1 262 ? 28.473 2.560 13.938 1.00 18.31 258 ASN A N 1
ATOM 1990 C CA . ASN A 1 262 ? 27.232 3.158 13.418 1.00 18.85 258 ASN A CA 1
ATOM 1991 C C . ASN A 1 262 ? 27.142 4.690 13.559 1.00 17.65 258 ASN A C 1
ATOM 1992 O O . ASN A 1 262 ? 26.541 5.342 12.707 1.00 17.56 258 ASN A O 1
ATOM 1997 N N . ALA A 1 263 ? 27.762 5.269 14.589 1.00 17.48 259 ALA A N 1
ATOM 1998 C CA . ALA A 1 263 ? 27.848 6.720 14.703 1.00 17.78 259 ALA A CA 1
ATOM 1999 C C . ALA A 1 263 ? 28.622 7.286 13.529 1.00 18.37 259 ALA A C 1
ATOM 2000 O O . ALA A 1 263 ? 28.212 8.260 12.887 1.00 15.74 259 ALA A O 1
ATOM 2002 N N . PHE A 1 264 ? 29.734 6.625 13.212 1.00 18.44 260 PHE A N 1
ATOM 2003 C CA . PHE A 1 264 ? 30.526 7.020 12.035 1.00 17.17 260 PHE A CA 1
ATOM 2004 C C . PHE A 1 264 ? 29.669 6.965 10.768 1.00 17.16 260 PHE A C 1
ATOM 2005 O O . PHE A 1 264 ? 29.642 7.906 9.991 1.00 17.55 260 PHE A O 1
ATOM 2013 N N . PHE A 1 265 ? 28.956 5.867 10.585 1.00 17.71 261 PHE A N 1
ATOM 2014 C CA . PHE A 1 265 ? 28.126 5.711 9.405 1.00 17.90 261 PHE A CA 1
ATOM 2015 C C . PHE A 1 265 ? 27.084 6.824 9.282 1.00 17.81 261 PHE A C 1
ATOM 2016 O O . PHE A 1 265 ? 26.879 7.384 8.175 1.00 17.59 261 PHE A O 1
ATOM 2024 N N . LYS A 1 266 ? 26.445 7.173 10.405 1.00 18.27 262 LYS A N 1
ATOM 2025 C CA . LYS A 1 266 ? 25.501 8.297 10.387 1.00 18.57 262 LYS A CA 1
ATOM 2026 C C . LYS A 1 266 ? 26.151 9.650 10.112 1.00 17.48 262 LYS A C 1
ATOM 2027 O O . LYS A 1 266 ? 25.619 10.445 9.360 1.00 16.89 262 LYS A O 1
ATOM 2033 N N . TYR A 1 267 ? 27.300 9.949 10.716 1.00 17.66 263 TYR A N 1
ATOM 2034 C CA . TYR A 1 267 ? 27.940 11.231 10.436 1.00 17.92 263 TYR A CA 1
ATOM 2035 C C . TYR A 1 267 ? 28.373 11.366 8.979 1.00 17.56 263 TYR A C 1
ATOM 2036 O O . TYR A 1 267 ? 28.223 12.436 8.384 1.00 19.79 263 TYR A O 1
ATOM 2045 N N . ARG A 1 268 ? 28.898 10.283 8.408 1.00 18.12 264 ARG A N 1
ATOM 2046 C CA . ARG A 1 268 ? 29.261 10.229 6.993 1.00 18.63 264 ARG A CA 1
ATOM 2047 C C . ARG A 1 268 ? 28.026 10.456 6.102 1.00 18.19 264 ARG A C 1
ATOM 2048 O O . ARG A 1 268 ? 28.088 11.170 5.101 1.00 18.30 264 ARG A O 1
ATOM 2056 N N . LYS A 1 269 ? 26.918 9.830 6.465 1.00 17.84 265 LYS A N 1
ATOM 2057 C CA . LYS A 1 269 ? 25.659 10.021 5.725 1.00 17.38 265 LYS A CA 1
ATOM 2058 C C . LYS A 1 269 ? 25.150 11.485 5.781 1.00 17.41 265 LYS A C 1
ATOM 2059 O O . LYS A 1 269 ? 24.762 12.061 4.766 1.00 17.54 265 LYS A O 1
ATOM 2065 N N . SER A 1 270 ? 25.222 12.077 6.969 1.00 17.98 266 SER A N 1
ATOM 2066 C CA . SER A 1 270 ? 24.869 13.489 7.174 1.00 18.71 266 SER A CA 1
ATOM 2067 C C . SER A 1 270 ? 25.731 14.360 6.250 1.00 19.97 266 SER A C 1
ATOM 2068 O O . SER A 1 270 ? 25.203 15.219 5.537 1.00 19.62 266 SER A O 1
ATOM 2071 N N . LEU A 1 271 ? 27.047 14.114 6.220 1.00 19.47 267 LEU A N 1
ATOM 2072 C CA . LEU A 1 271 ? 27.970 14.814 5.292 1.00 19.84 267 LEU A CA 1
ATOM 2073 C C . LEU A 1 271 ? 27.540 14.659 3.837 1.00 20.43 267 LEU A C 1
ATOM 2074 O O . LEU A 1 271 ? 27.546 15.612 3.059 1.00 20.59 267 LEU A O 1
ATOM 2079 N N . ASN A 1 272 ? 27.175 13.445 3.454 1.00 21.09 268 ASN A N 1
ATOM 2080 C CA . ASN A 1 272 ? 26.737 13.235 2.079 1.00 20.80 268 ASN A CA 1
ATOM 2081 C C . ASN A 1 272 ? 25.473 14.030 1.711 1.00 19.96 268 ASN A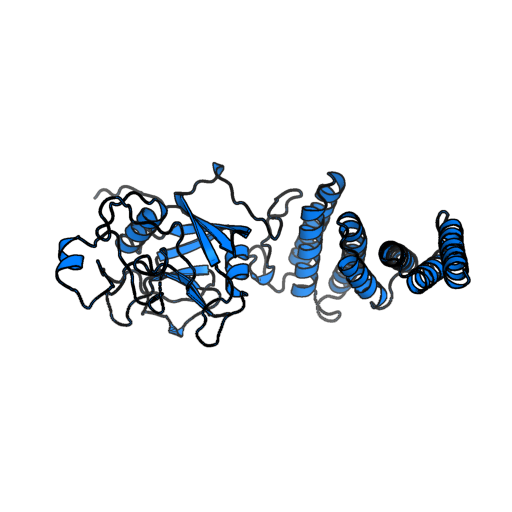 C 1
ATOM 2082 O O . ASN A 1 272 ? 25.369 14.524 0.564 1.00 23.00 268 ASN A O 1
ATOM 2087 N N . TYR A 1 273 ? 24.537 14.129 2.667 1.00 21.20 269 TYR A N 1
ATOM 2088 C CA . TYR A 1 273 ? 23.318 14.935 2.494 1.00 21.35 269 TYR A CA 1
ATOM 2089 C C . TYR A 1 273 ? 23.684 16.403 2.349 1.00 23.26 269 TYR A C 1
ATOM 2090 O O . TYR A 1 273 ? 23.193 17.082 1.434 1.00 24.47 269 TYR A O 1
ATOM 2099 N N . ILE A 1 274 ? 24.606 16.859 3.197 1.00 23.55 270 ILE A N 1
ATOM 2100 C CA . ILE A 1 274 ? 25.078 18.237 3.122 1.00 23.49 270 ILE A CA 1
ATOM 2101 C C . ILE A 1 274 ? 25.678 18.533 1.756 1.00 24.40 270 ILE A C 1
ATOM 2102 O O . ILE A 1 274 ? 25.316 19.522 1.120 1.00 27.40 270 ILE A O 1
ATOM 2107 N N . ASN A 1 275 ? 26.601 17.688 1.307 1.00 25.53 271 ASN A N 1
ATOM 2108 C CA . ASN A 1 275 ? 27.276 17.899 0.042 1.00 26.27 271 ASN A CA 1
ATOM 2109 C C . ASN A 1 275 ? 26.327 17.850 -1.151 1.00 27.69 271 ASN A C 1
ATOM 2110 O O . ASN A 1 275 ? 26.516 18.595 -2.111 1.00 28.10 271 ASN A O 1
ATOM 2115 N N . GLU A 1 276 ? 25.304 17.002 -1.063 1.00 26.77 272 GLU A N 1
ATOM 2116 C CA . GLU A 1 276 ? 24.297 16.862 -2.125 1.00 28.25 272 GLU A CA 1
ATOM 2117 C C . GLU A 1 276 ? 23.354 18.065 -2.212 1.00 28.45 272 GLU A C 1
ATOM 2118 O O . GLU A 1 276 ? 23.090 18.549 -3.311 1.00 29.56 272 GLU A O 1
ATOM 2124 N N . TYR A 1 277 ? 22.855 18.548 -1.074 1.00 27.69 273 TYR A N 1
ATOM 2125 C CA . TYR A 1 277 ? 21.732 19.493 -1.081 1.00 28.99 273 TYR A CA 1
ATOM 2126 C C . TYR A 1 277 ? 22.075 20.923 -0.725 1.00 31.82 273 TYR A C 1
ATOM 2127 O O . TYR A 1 277 ? 21.200 21.785 -0.763 1.00 34.92 273 TYR A O 1
ATOM 2136 N N . MET A 1 278 ? 23.318 21.209 -0.374 1.00 32.72 274 MET A N 1
ATOM 2137 C CA . MET A 1 278 ? 23.560 22.542 0.148 1.00 34.71 274 MET A CA 1
ATOM 2138 C C . MET A 1 278 ? 23.479 23.603 -0.957 1.00 35.18 274 MET A C 1
ATOM 2139 O O . MET A 1 278 ? 24.071 23.451 -2.033 1.00 33.71 274 MET A O 1
ATOM 2144 N N . PRO A 1 279 ? 22.708 24.672 -0.697 1.00 37.04 275 PRO A N 1
ATOM 2145 C CA . PRO A 1 279 ? 22.536 25.711 -1.701 1.00 39.80 275 PRO A CA 1
ATOM 2146 C C . PRO A 1 279 ? 23.711 26.676 -1.717 1.00 40.80 275 PRO A C 1
ATOM 2147 O O . PRO A 1 279 ? 24.365 26.875 -0.692 1.00 40.44 275 PRO A O 1
ATOM 2151 N N . GLU A 1 280 ? 23.966 27.276 -2.872 1.00 47.26 276 GLU A N 1
ATOM 2152 C CA . GLU A 1 280 ? 25.000 28.301 -2.979 1.00 50.04 276 GLU A CA 1
ATOM 2153 C C . GLU A 1 280 ? 24.531 29.610 -2.312 1.00 48.17 276 GLU A C 1
ATOM 2154 O O . GLU A 1 280 ? 23.326 29.827 -2.161 1.00 46.43 276 GLU A O 1
ATOM 2160 N N . PRO A 1 281 ? 25.480 30.480 -1.898 1.00 48.11 277 PRO A N 1
ATOM 2161 C CA . PRO A 1 281 ? 25.130 31.706 -1.146 1.00 50.29 277 PRO A CA 1
ATOM 2162 C C . PRO A 1 281 ? 24.036 32.575 -1.791 1.00 49.95 277 PRO A C 1
ATOM 2163 O O . PRO A 1 281 ? 23.115 33.026 -1.107 1.00 46.86 277 PRO A O 1
ATOM 2167 N N . ASP A 1 282 ? 24.141 32.784 -3.098 1.00 53.23 278 ASP A N 1
ATOM 2168 C CA . ASP A 1 282 ? 23.136 33.550 -3.864 1.00 57.24 278 ASP A CA 1
ATOM 2169 C C . ASP A 1 282 ? 21.752 32.879 -4.054 1.00 54.52 278 ASP A C 1
ATOM 2170 O O . ASP A 1 282 ? 20.806 33.539 -4.488 1.00 52.06 278 ASP A O 1
ATOM 2175 N N . VAL A 1 283 ? 21.621 31.595 -3.727 1.00 50.39 279 VAL A N 1
ATOM 2176 C CA . VAL A 1 283 ? 20.359 30.864 -3.944 1.00 48.58 279 VAL A CA 1
ATOM 2177 C C . VAL A 1 283 ? 19.518 30.838 -2.672 1.00 48.25 279 VAL A C 1
ATOM 2178 O O . VAL A 1 283 ? 18.290 30.955 -2.713 1.00 46.13 279 VAL A O 1
ATOM 2182 N N . ASP A 1 284 ? 20.200 30.663 -1.548 1.00 48.32 280 ASP A N 1
ATOM 2183 C CA . ASP A 1 284 ? 19.578 30.681 -0.241 1.00 47.99 280 ASP A CA 1
ATOM 2184 C C . ASP A 1 284 ? 20.656 31.024 0.785 1.00 49.52 280 ASP A C 1
ATOM 2185 O O . ASP A 1 284 ? 21.383 30.164 1.288 1.00 46.55 280 ASP A O 1
ATOM 2190 N N . LYS A 1 285 ? 20.752 32.317 1.060 1.00 50.35 281 LYS A N 1
ATOM 2191 C CA . LYS A 1 285 ? 21.782 32.874 1.925 1.00 50.34 281 LYS A CA 1
ATOM 2192 C C . LYS A 1 285 ? 21.851 32.287 3.331 1.00 45.42 281 LYS A C 1
ATOM 2193 O O . LYS A 1 285 ? 22.930 31.920 3.795 1.00 46.34 281 LYS A O 1
ATOM 2199 N N . GLU A 1 286 ? 20.717 32.238 4.018 1.00 43.18 282 GLU A N 1
ATOM 2200 C CA . GLU A 1 286 ? 20.694 31.850 5.437 1.00 46.32 282 GLU A CA 1
ATOM 2201 C C . GLU A 1 286 ? 20.902 30.346 5.607 1.00 45.25 282 GLU A C 1
ATOM 2202 O O . GLU A 1 286 ? 21.507 29.894 6.586 1.00 44.42 282 GLU A O 1
ATOM 2208 N N . ARG A 1 287 ? 20.390 29.571 4.660 1.00 43.43 283 ARG A N 1
ATOM 2209 C CA . ARG A 1 287 ? 20.584 28.126 4.703 1.00 42.01 283 ARG A CA 1
ATOM 2210 C C . ARG A 1 287 ? 21.965 27.702 4.252 1.00 39.17 283 ARG A C 1
ATOM 2211 O O . ARG A 1 287 ? 22.501 26.735 4.782 1.00 40.46 283 ARG A O 1
ATOM 2219 N N . ASN A 1 288 ? 22.557 28.410 3.297 1.00 38.69 284 ASN A N 1
ATOM 2220 C CA . ASN A 1 288 ? 23.934 28.117 2.938 1.00 39.18 284 ASN A CA 1
ATOM 2221 C C . ASN A 1 288 ? 24.808 28.236 4.179 1.00 38.90 284 ASN A C 1
ATOM 2222 O O . ASN A 1 288 ? 25.639 27.370 4.441 1.00 34.15 284 ASN A O 1
ATOM 2227 N N . ILE A 1 289 ? 24.603 29.298 4.954 1.00 38.35 285 ILE A N 1
ATOM 2228 C CA . ILE A 1 289 ? 25.342 29.465 6.197 1.00 36.89 285 ILE A CA 1
ATOM 2229 C C . ILE A 1 289 ? 25.056 28.338 7.173 1.00 35.38 285 ILE A C 1
ATOM 2230 O O . ILE A 1 289 ? 25.970 27.860 7.863 1.00 35.24 285 ILE A O 1
ATOM 2235 N N . GLN A 1 290 ? 23.801 27.905 7.249 1.00 33.02 286 GLN A N 1
ATOM 2236 C CA . GLN A 1 290 ? 23.463 26.861 8.203 1.00 32.23 286 GLN A CA 1
ATOM 2237 C C . GLN A 1 290 ? 24.063 25.490 7.815 1.00 28.55 286 GLN A C 1
ATOM 2238 O O . GLN A 1 290 ? 24.467 24.711 8.698 1.00 28.64 286 GLN A O 1
ATOM 2244 N N . PHE A 1 291 ? 24.133 25.219 6.512 1.00 29.68 287 PHE A N 1
ATOM 2245 C CA . PHE A 1 291 ? 24.694 23.945 6.012 1.00 29.05 287 PHE A CA 1
ATOM 2246 C C . PHE A 1 291 ? 26.210 23.929 6.287 1.00 29.73 287 PHE A C 1
ATOM 2247 O O . PHE A 1 291 ? 26.797 22.895 6.609 1.00 28.82 287 PHE A O 1
ATOM 2255 N N . ILE A 1 292 ? 26.841 25.085 6.132 1.00 29.61 288 ILE A N 1
ATOM 2256 C CA . ILE A 1 292 ? 28.280 25.223 6.348 1.00 31.01 288 ILE A CA 1
ATOM 2257 C C . ILE A 1 292 ? 28.635 25.000 7.802 1.00 29.06 288 ILE A C 1
ATOM 2258 O O . ILE A 1 292 ? 29.588 24.289 8.116 1.00 28.20 288 ILE A O 1
ATOM 2263 N N . ASN A 1 293 ? 27.875 25.608 8.696 1.00 27.25 289 ASN A N 1
ATOM 2264 C CA . ASN A 1 293 ? 28.073 25.365 10.109 1.00 29.95 289 ASN A CA 1
ATOM 2265 C C . ASN A 1 293 ? 27.895 23.916 10.556 1.00 28.75 289 ASN A C 1
ATOM 2266 O O . ASN A 1 293 ? 28.660 23.425 11.387 1.00 28.33 289 ASN A O 1
ATOM 2271 N N . LEU A 1 294 ? 26.879 23.245 10.018 1.00 25.58 290 LEU A N 1
ATOM 2272 C CA . LEU A 1 294 ? 26.650 21.842 10.290 1.00 25.01 290 LEU A CA 1
ATOM 2273 C C . LEU A 1 294 ? 27.809 20.986 9.732 1.00 22.89 290 LEU A C 1
ATOM 2274 O O . LEU A 1 294 ? 28.225 20.023 10.390 1.00 23.93 290 LEU A O 1
ATOM 2279 N N . LYS A 1 295 ? 28.314 21.344 8.548 1.00 24.35 291 LYS A N 1
ATOM 2280 C CA . LYS A 1 295 ? 29.451 20.625 7.931 1.00 25.46 291 LYS A CA 1
ATOM 2281 C C . LYS A 1 295 ? 30.684 20.703 8.843 1.00 25.54 291 LYS A C 1
ATOM 2282 O O . LYS A 1 295 ? 31.350 19.701 9.069 1.00 22.95 291 LYS A O 1
ATOM 2288 N N . MET A 1 296 ? 30.955 21.869 9.423 1.00 24.57 292 MET A N 1
ATOM 2289 C CA . MET A 1 296 ? 32.059 21.972 10.373 1.00 24.39 292 MET A CA 1
ATOM 2290 C C . MET A 1 296 ? 31.868 21.037 11.537 1.00 24.29 292 MET A C 1
ATOM 2291 O O . MET A 1 296 ? 32.792 20.317 11.919 1.00 23.11 292 MET A O 1
ATOM 2296 N N . LYS A 1 297 ? 30.669 21.008 12.096 1.00 23.77 293 LYS A N 1
ATOM 2297 C CA . LYS A 1 297 ? 30.400 20.125 13.221 1.00 24.31 293 LYS A CA 1
ATOM 2298 C C . LYS A 1 297 ? 30.577 18.655 12.843 1.00 23.72 293 LYS A C 1
ATOM 2299 O O . LYS A 1 297 ? 31.098 17.844 13.620 1.00 21.42 293 LYS A O 1
ATOM 2305 N N . ILE A 1 298 ? 30.147 18.324 11.633 1.00 21.35 294 ILE A N 1
ATOM 2306 C CA . ILE A 1 298 ? 30.228 16.933 11.168 1.00 21.34 294 ILE A CA 1
ATOM 2307 C C . ILE A 1 298 ? 31.698 16.509 11.027 1.00 20.01 294 ILE A C 1
ATOM 2308 O O . ILE A 1 298 ? 32.056 15.410 11.478 1.00 21.38 294 ILE A O 1
ATOM 2313 N N . TYR A 1 299 ? 32.515 17.337 10.385 1.00 22.48 295 TYR A N 1
ATOM 2314 C CA . TYR A 1 299 ? 33.939 17.025 10.260 1.00 22.87 295 TYR A CA 1
ATOM 2315 C C . TYR A 1 299 ? 34.586 16.832 11.641 1.00 22.70 295 TYR A C 1
ATOM 2316 O O . TYR A 1 299 ? 35.382 15.904 11.851 1.00 21.48 295 TYR A O 1
ATOM 2325 N N . LEU A 1 300 ? 34.258 17.693 12.604 1.00 21.61 296 LEU A N 1
ATOM 2326 C CA . LEU A 1 300 ? 34.769 17.495 13.977 1.00 23.15 296 LEU A CA 1
ATOM 2327 C C . LEU A 1 300 ? 34.332 16.199 14.629 1.00 22.62 296 LEU A C 1
ATOM 2328 O O . LEU A 1 300 ? 35.160 15.511 15.219 1.00 22.48 296 LEU A O 1
ATOM 2333 N N . ASN A 1 301 ? 33.038 15.870 14.556 1.00 22.40 297 ASN A N 1
ATOM 2334 C CA . ASN A 1 301 ? 32.529 14.593 15.042 1.00 21.69 297 ASN A CA 1
ATOM 2335 C C . ASN A 1 301 ? 33.207 13.406 14.392 1.00 21.26 297 ASN A C 1
ATOM 2336 O O . ASN A 1 301 ? 33.537 12.442 15.072 1.00 21.13 297 ASN A O 1
ATOM 2341 N N . LEU A 1 302 ? 33.381 13.479 13.076 1.00 20.95 298 LEU A N 1
ATOM 2342 C CA . LEU A 1 302 ? 34.036 12.403 12.328 1.00 20.97 298 LEU A CA 1
ATOM 2343 C C . LEU A 1 302 ? 35.465 12.167 12.839 1.00 22.14 298 LEU A C 1
ATOM 2344 O O . LEU A 1 302 ? 35.865 11.025 13.091 1.00 22.09 298 LEU A O 1
ATOM 2349 N N . SER A 1 303 ? 36.218 13.241 13.023 1.00 24.14 299 SER A N 1
ATOM 2350 C CA . SER A 1 303 ? 37.605 13.126 13.491 1.00 24.89 299 SER A CA 1
ATOM 2351 C C . SER A 1 303 ? 37.687 12.452 14.863 1.00 26.77 299 SER A C 1
ATOM 2352 O O . SER A 1 303 ? 38.581 11.648 15.105 1.00 28.63 299 SER A O 1
ATOM 2355 N N . LEU A 1 304 ? 36.716 12.710 15.738 1.00 23.51 300 LEU A N 1
ATOM 2356 C CA . LEU A 1 304 ? 36.694 12.044 17.025 1.00 23.73 300 LEU A CA 1
ATOM 2357 C C . LEU A 1 304 ? 36.271 10.589 16.969 1.00 21.68 300 LEU A C 1
ATOM 2358 O O . LEU A 1 304 ? 36.920 9.731 17.582 1.00 22.11 300 LEU A O 1
ATOM 2363 N N . VAL A 1 305 ? 35.173 10.276 16.282 1.00 20.03 301 VAL A N 1
ATOM 2364 C CA . VAL A 1 305 ? 34.683 8.900 16.306 1.00 19.94 301 VAL A CA 1
ATOM 2365 C C . VAL A 1 305 ? 35.636 7.943 15.579 1.00 19.39 301 VAL A C 1
ATOM 2366 O O . VAL A 1 305 ? 35.808 6.798 15.974 1.00 19.87 301 VAL A O 1
ATOM 2370 N N . LEU A 1 306 ? 36.309 8.447 14.563 1.00 19.76 302 LEU A N 1
ATOM 2371 C CA . LEU A 1 306 ? 37.216 7.602 13.800 1.00 18.53 302 LEU A CA 1
ATOM 2372 C C . LEU A 1 306 ? 38.505 7.291 14.581 1.00 19.17 302 LEU A C 1
ATOM 2373 O O . LEU A 1 306 ? 39.095 6.221 14.443 1.00 18.92 302 LEU A O 1
ATOM 2378 N N . PHE A 1 307 ? 38.878 8.202 15.461 1.00 20.30 303 PHE A N 1
ATOM 2379 C CA . PHE A 1 307 ? 39.954 7.949 16.408 1.00 21.42 303 PHE A CA 1
ATOM 2380 C C . PHE A 1 307 ? 39.586 6.786 17.325 1.00 21.84 303 PHE A C 1
ATOM 2381 O O . PHE A 1 307 ? 40.381 5.885 17.546 1.00 21.64 303 PHE A O 1
ATOM 2389 N N . ASN A 1 308 ? 38.349 6.769 17.818 1.00 21.22 304 ASN A N 1
ATOM 2390 C CA . ASN A 1 308 ? 37.876 5.688 18.651 1.00 22.39 304 ASN A CA 1
ATOM 2391 C C . ASN A 1 308 ? 37.855 4.317 17.960 1.00 22.44 304 ASN A C 1
ATOM 2392 O O . ASN A 1 308 ? 37.993 3.282 18.620 1.00 25.03 304 ASN A O 1
ATOM 2397 N N . LEU A 1 309 ? 37.718 4.324 16.636 1.00 19.47 305 LEU A N 1
ATOM 2398 C CA . LEU A 1 309 ? 37.739 3.120 15.821 1.00 19.47 305 LEU A CA 1
ATOM 2399 C C . LEU A 1 309 ? 39.140 2.749 15.318 1.00 19.89 305 LEU A C 1
ATOM 2400 O O . LEU A 1 309 ? 39.254 1.831 14.541 1.00 19.31 305 LEU A O 1
ATOM 2405 N N . GLU A 1 310 ? 40.182 3.445 15.773 1.00 20.52 306 GLU A N 1
ATOM 2406 C CA . GLU A 1 310 ? 41.577 3.160 15.353 1.00 20.89 306 GLU A CA 1
ATOM 2407 C C . GLU A 1 310 ? 41.733 3.420 13.865 1.00 20.40 306 GLU A C 1
ATOM 2408 O O . GLU A 1 310 ? 42.545 2.755 13.191 1.00 20.87 306 GLU A O 1
ATOM 2414 N N . ARG A 1 311 ? 40.953 4.388 13.367 1.00 18.73 307 ARG A N 1
ATOM 2415 C CA . ARG A 1 311 ? 40.995 4.782 11.970 1.00 19.49 307 ARG A CA 1
ATOM 2416 C C . ARG A 1 311 ? 41.581 6.157 12.168 1.00 19.34 307 ARG A C 1
ATOM 2417 O O . ARG A 1 311 ? 40.908 7.132 12.470 1.00 19.16 307 ARG A O 1
ATOM 2425 N N . TYR A 1 312 ? 42.899 6.228 11.998 1.00 19.40 308 TYR A N 1
ATOM 2426 C CA . TYR A 1 312 ? 43.648 7.448 12.306 1.00 19.40 308 TYR A CA 1
ATOM 2427 C C . TYR A 1 312 ? 43.826 8.161 10.976 1.00 18.83 308 TYR A C 1
ATOM 2428 O O . TYR A 1 312 ? 43.772 9.372 10.931 1.00 19.66 308 TYR A O 1
ATOM 2437 N N . ASP A 1 313 ? 44.051 7.407 9.904 1.00 19.04 309 ASP A N 1
ATOM 2438 C CA . ASP A 1 313 ? 44.094 8.000 8.577 1.00 19.46 309 ASP A CA 1
ATOM 2439 C C . ASP A 1 313 ? 42.818 8.746 8.218 1.00 19.19 309 ASP A C 1
ATOM 2440 O O . ASP A 1 313 ? 42.867 9.895 7.742 1.00 18.97 309 ASP A O 1
ATOM 2445 N N . ASP A 1 314 ? 41.688 8.087 8.453 1.00 18.20 310 ASP A N 1
ATOM 2446 C CA . ASP A 1 314 ? 40.378 8.717 8.229 1.00 17.65 310 ASP A CA 1
ATOM 2447 C C . ASP A 1 314 ? 40.167 9.972 9.112 1.00 18.62 310 ASP A C 1
ATOM 2448 O O . ASP A 1 314 ? 39.707 11.017 8.621 1.00 17.83 310 ASP A O 1
ATOM 2453 N N . ALA A 1 315 ? 40.502 9.866 10.401 1.00 19.27 311 ALA A N 1
ATOM 2454 C CA . ALA A 1 315 ? 40.414 10.995 11.361 1.00 20.66 311 ALA A CA 1
ATOM 2455 C C . ALA A 1 315 ? 41.246 12.175 10.901 1.00 21.12 311 ALA A C 1
ATOM 2456 O O . ALA A 1 315 ? 40.796 13.319 10.922 1.00 21.81 311 ALA A O 1
ATOM 2458 N N . ILE A 1 316 ? 42.476 11.893 10.475 1.00 19.84 312 ILE A N 1
ATOM 2459 C CA . ILE A 1 316 ? 43.332 12.939 9.906 1.00 19.59 312 ILE A CA 1
ATOM 2460 C C . ILE A 1 316 ? 42.717 13.617 8.661 1.00 19.04 312 ILE A C 1
ATOM 2461 O O . ILE A 1 316 ? 42.735 14.846 8.531 1.00 20.55 312 ILE A O 1
ATOM 2466 N N . MET A 1 317 ? 42.142 12.826 7.754 1.00 19.28 313 MET A N 1
ATOM 2467 C CA . MET A 1 317 ? 41.479 13.356 6.564 1.00 19.69 313 MET A CA 1
ATOM 2468 C C . MET A 1 317 ? 40.384 14.364 6.921 1.00 19.23 313 MET A C 1
ATOM 2469 O O . MET A 1 317 ? 40.370 15.492 6.398 1.00 19.22 313 MET A O 1
ATOM 2474 N N . TYR A 1 318 ? 39.462 13.954 7.788 1.00 20.95 314 TYR A N 1
ATOM 2475 C CA . TYR A 1 318 ? 38.345 14.815 8.096 1.00 20.50 314 TYR A CA 1
ATOM 2476 C C . TYR A 1 318 ? 38.751 16.074 8.872 1.00 20.98 314 TYR A C 1
ATOM 2477 O O . TYR A 1 318 ? 38.217 17.142 8.599 1.00 22.67 314 TYR A O 1
ATOM 2486 N N . ALA A 1 319 ? 39.688 15.960 9.814 1.00 21.47 315 ALA A N 1
ATOM 2487 C CA . ALA A 1 319 ? 40.225 17.142 10.485 1.00 21.59 315 ALA A CA 1
ATOM 2488 C C . ALA A 1 319 ? 40.850 18.132 9.486 1.00 23.11 315 ALA A C 1
ATOM 2489 O O . ALA A 1 319 ? 40.633 19.352 9.591 1.00 25.71 315 ALA A O 1
ATOM 2491 N N . THR A 1 320 ? 41.570 17.610 8.490 1.00 22.04 316 THR A N 1
ATOM 2492 C CA . THR A 1 320 ? 42.147 18.412 7.423 1.00 23.01 316 THR A CA 1
ATOM 2493 C C . THR A 1 320 ? 41.095 19.110 6.541 1.00 24.40 316 THR A C 1
ATOM 2494 O O . THR A 1 320 ? 41.267 20.290 6.199 1.00 25.68 316 THR A O 1
ATOM 2498 N N . TYR A 1 321 ? 40.006 18.405 6.194 1.00 24.40 317 TYR A N 1
ATOM 2499 C CA . TYR A 1 321 ? 38.899 19.045 5.487 1.00 23.91 317 TYR A CA 1
ATOM 2500 C C . TYR A 1 321 ? 38.371 20.251 6.287 1.00 23.58 317 TYR A C 1
ATOM 2501 O O . TYR A 1 321 ? 38.090 21.289 5.705 1.00 26.67 317 TYR A O 1
ATOM 2510 N N . LEU A 1 322 ? 38.234 20.097 7.600 1.00 24.15 318 LEU A N 1
ATOM 2511 C CA . LEU A 1 322 ? 37.752 21.161 8.468 1.00 26.63 318 LEU A CA 1
ATOM 2512 C C . LEU A 1 322 ? 38.726 22.343 8.497 1.00 29.43 318 LEU A C 1
ATOM 2513 O O . LEU A 1 322 ? 38.334 23.479 8.258 1.00 32.21 318 LEU A O 1
ATOM 2518 N N . LEU A 1 323 ? 40.003 22.064 8.723 1.00 29.86 319 LEU A N 1
ATOM 2519 C CA . LEU A 1 323 ? 41.031 23.132 8.780 1.00 30.85 319 LEU A CA 1
ATOM 2520 C C . LEU A 1 323 ? 41.184 23.902 7.447 1.00 31.91 319 LEU A C 1
ATOM 2521 O O . LEU A 1 323 ? 41.558 25.079 7.422 1.00 34.69 319 LEU A O 1
ATOM 2526 N N . GLU A 1 324 ? 40.850 23.252 6.343 1.00 29.98 320 GLU A N 1
ATOM 2527 C CA . GLU A 1 324 ? 40.945 23.867 5.025 1.00 32.35 320 GLU A CA 1
ATOM 2528 C C . GLU A 1 324 ? 39.755 24.745 4.649 1.00 33.52 320 GLU A C 1
ATOM 2529 O O . GLU A 1 324 ? 39.799 25.424 3.619 1.00 33.75 320 GLU A O 1
ATOM 2535 N N . MET A 1 325 ? 38.687 24.698 5.444 1.00 32.88 321 MET A N 1
ATOM 2536 C CA . MET A 1 325 ? 37.542 25.582 5.247 1.00 34.06 321 MET A CA 1
ATOM 2537 C C . MET A 1 325 ? 37.930 27.030 5.592 1.00 34.83 321 MET A C 1
ATOM 2538 O O . MET A 1 325 ? 38.836 27.262 6.396 1.00 38.12 321 MET A O 1
ATOM 2543 N N . ASP A 1 326 ? 37.229 27.974 4.962 1.00 37.12 322 ASP A N 1
ATOM 2544 C CA . ASP A 1 326 ? 37.356 29.415 5.219 1.00 39.73 322 ASP A CA 1
ATOM 2545 C C . ASP A 1 326 ? 36.634 29.775 6.518 1.00 41.23 322 ASP A C 1
ATOM 2546 O O . ASP A 1 326 ? 35.556 29.249 6.799 1.00 40.37 322 ASP A O 1
ATOM 2551 N N . ASN A 1 327 ? 37.217 30.674 7.307 1.00 43.67 323 ASN A N 1
ATOM 2552 C CA . ASN A 1 327 ? 36.502 31.292 8.442 1.00 42.77 323 ASN A CA 1
ATOM 2553 C C . ASN A 1 327 ? 35.991 30.337 9.506 1.00 39.82 323 ASN A C 1
ATOM 2554 O O . ASN A 1 327 ? 34.903 30.517 10.070 1.00 36.73 323 ASN A O 1
ATOM 2559 N N . VAL A 1 328 ? 36.794 29.331 9.803 1.00 37.24 324 VAL A N 1
ATOM 2560 C CA . VAL A 1 328 ? 36.465 28.405 10.863 1.00 35.57 324 VAL A CA 1
ATOM 2561 C C . VAL A 1 328 ? 36.727 29.152 12.168 1.00 36.00 324 VAL A C 1
ATOM 2562 O O . VAL A 1 328 ? 37.820 29.702 12.353 1.00 35.34 324 VAL A O 1
ATOM 2566 N N . PRO A 1 329 ? 35.743 29.174 13.079 1.00 37.52 325 PRO A N 1
ATOM 2567 C CA . PRO A 1 329 ? 35.971 29.782 14.398 1.00 38.23 325 PRO A CA 1
ATOM 2568 C C . PRO A 1 329 ? 37.158 29.182 15.140 1.00 37.61 325 PRO A C 1
ATOM 2569 O O . PRO A 1 329 ? 37.431 27.991 15.016 1.00 33.58 325 PRO A O 1
ATOM 2573 N N . ASN A 1 330 ? 37.849 29.999 15.928 1.00 37.96 326 ASN A N 1
ATOM 2574 C CA . ASN A 1 330 ? 39.063 29.542 16.597 1.00 38.30 326 ASN A CA 1
ATOM 2575 C C . ASN A 1 330 ? 38.835 28.334 17.487 1.00 36.44 326 ASN A C 1
ATOM 2576 O O . ASN A 1 330 ? 39.662 27.437 17.496 1.00 37.57 326 ASN A O 1
ATOM 2581 N N . ARG A 1 331 ? 37.732 28.292 18.231 1.00 36.41 327 ARG A N 1
ATOM 2582 C CA . ARG A 1 331 ? 37.480 27.148 19.116 1.00 36.68 327 ARG A CA 1
ATOM 2583 C C . ARG A 1 331 ? 37.332 25.850 18.307 1.00 36.51 327 ARG A C 1
ATOM 2584 O O . ARG A 1 331 ? 37.754 24.787 18.760 1.00 36.37 327 ARG A O 1
ATOM 2586 N N . ASP A 1 332 ? 36.734 25.939 17.119 1.00 36.47 328 ASP A N 1
ATOM 2587 C CA . ASP A 1 332 ? 36.589 24.760 16.245 1.00 35.73 328 ASP A CA 1
ATOM 2588 C C . ASP A 1 332 ? 37.938 24.317 15.654 1.00 33.89 328 ASP A C 1
ATOM 2589 O O . ASP A 1 332 ? 38.227 23.114 15.564 1.00 30.74 328 ASP A O 1
ATOM 2594 N N . GLN A 1 333 ? 38.735 25.304 15.237 1.00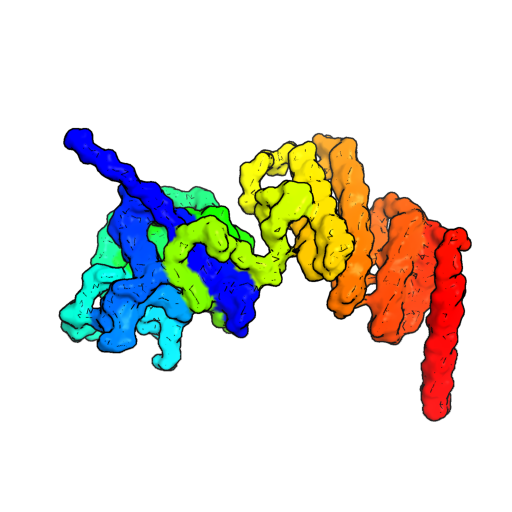 33.31 329 GLN A N 1
ATOM 2595 C CA . GLN A 1 333 ? 40.105 25.082 14.762 1.00 33.04 329 GLN A CA 1
ATOM 2596 C C . GLN A 1 333 ? 40.906 24.347 15.827 1.00 32.47 329 GLN A C 1
ATOM 2597 O O . GLN A 1 333 ? 41.574 23.353 15.546 1.00 29.76 329 GLN A O 1
ATOM 2603 N N . ALA A 1 334 ? 40.800 24.800 17.068 1.00 30.72 330 ALA A N 1
ATOM 2604 C CA . ALA A 1 334 ? 41.537 24.179 18.164 1.00 32.84 330 ALA A CA 1
ATOM 2605 C C . ALA A 1 334 ? 41.138 22.738 18.370 1.00 32.41 330 ALA A C 1
ATOM 2606 O O . ALA A 1 334 ? 41.986 21.892 18.601 1.00 29.56 330 ALA A O 1
ATOM 2608 N N . LYS A 1 335 ? 39.844 22.447 18.304 1.00 31.25 331 LYS A N 1
ATOM 2609 C CA . LYS A 1 335 ? 39.414 21.056 18.351 1.00 30.49 331 LYS A CA 1
ATOM 2610 C C . LYS A 1 335 ? 39.969 20.192 17.206 1.00 25.32 331 LYS A C 1
ATOM 2611 O O . LYS A 1 335 ? 40.335 19.033 17.457 1.00 25.17 331 LYS A O 1
ATOM 2617 N N . ALA A 1 336 ? 40.024 20.744 15.991 1.00 26.02 332 ALA A N 1
ATOM 2618 C CA . ALA A 1 336 ? 40.520 20.021 14.830 1.00 26.90 332 ALA A CA 1
ATOM 2619 C C . ALA A 1 336 ? 42.002 19.735 15.011 1.00 27.48 332 ALA A C 1
ATOM 2620 O O . ALA A 1 336 ? 42.430 18.604 14.822 1.00 24.99 332 ALA A O 1
ATOM 2622 N N . TYR A 1 337 ? 42.777 20.743 15.417 1.00 26.49 333 TYR A N 1
ATOM 2623 C CA . TYR A 1 337 ? 44.227 20.536 15.648 1.00 27.09 333 TYR A CA 1
ATOM 2624 C C . TYR A 1 337 ? 44.483 19.502 16.745 1.00 25.60 333 TYR A C 1
ATOM 2625 O O . TYR A 1 337 ? 45.381 18.663 16.613 1.00 25.77 333 TYR A O 1
ATOM 2634 N N . TYR A 1 338 ? 43.709 19.551 17.833 1.00 25.93 334 TYR A N 1
ATOM 2635 C CA . TYR A 1 338 ? 43.884 18.604 18.924 1.00 26.07 334 TYR A CA 1
ATOM 2636 C C . TYR A 1 338 ? 43.590 17.188 18.452 1.00 25.46 334 TYR A C 1
ATOM 2637 O O . TYR A 1 338 ? 44.353 16.237 18.717 1.00 22.59 334 TYR A O 1
ATOM 2646 N N . ARG A 1 339 ? 42.496 17.031 17.721 1.00 24.97 335 ARG A N 1
ATOM 2647 C CA . ARG A 1 339 ? 42.126 15.688 17.277 1.00 24.53 335 ARG A CA 1
ATOM 2648 C C . ARG A 1 339 ? 43.038 15.145 16.182 1.00 21.03 335 ARG A C 1
ATOM 2649 O O . ARG A 1 339 ? 43.344 13.938 16.200 1.00 22.81 335 ARG A O 1
ATOM 2657 N N . ARG A 1 340 ? 43.465 16.004 15.259 1.00 23.12 336 ARG A N 1
ATOM 2658 C CA . ARG A 1 340 ? 44.454 15.612 14.268 1.00 23.90 336 ARG A CA 1
ATOM 2659 C C . ARG A 1 340 ? 45.780 15.259 14.953 1.00 24.09 336 ARG A C 1
ATOM 2660 O O . ARG A 1 340 ? 46.373 14.234 14.665 1.00 22.31 336 ARG A O 1
ATOM 2668 N N . GLY A 1 341 ? 46.204 16.078 15.908 1.00 23.17 337 GLY A N 1
ATOM 2669 C CA . GLY A 1 341 ? 47.380 15.763 16.709 1.00 22.42 337 GLY A CA 1
ATOM 2670 C C . GLY A 1 341 ? 47.317 14.439 17.423 1.00 21.96 337 GLY A C 1
ATOM 2671 O O . GLY A 1 341 ? 48.275 13.685 17.386 1.00 24.39 337 GLY A O 1
ATOM 2672 N N . ASN A 1 342 ? 46.181 14.125 18.044 1.00 21.89 338 ASN A N 1
ATOM 2673 C CA . ASN A 1 342 ? 45.997 12.861 18.701 1.00 21.35 338 ASN A CA 1
ATOM 2674 C C . ASN A 1 342 ? 46.198 11.683 17.750 1.00 21.25 338 ASN A C 1
ATOM 2675 O O . ASN A 1 342 ? 46.773 10.669 18.121 1.00 21.03 338 ASN A O 1
ATOM 2680 N N . SER A 1 343 ? 45.660 11.809 16.541 1.00 21.24 339 SER A N 1
ATOM 2681 C CA . SER A 1 343 ? 45.808 10.771 15.526 1.00 20.60 339 SER A CA 1
ATOM 2682 C C . SER A 1 343 ? 47.275 10.637 15.051 1.00 20.65 339 SER A C 1
ATOM 2683 O O . SER A 1 343 ? 47.797 9.537 14.968 1.00 21.62 339 SER A O 1
ATOM 2686 N N . TYR A 1 344 ? 47.941 11.740 14.779 1.00 21.47 340 TYR A N 1
ATOM 2687 C CA . TYR A 1 344 ? 49.360 11.652 14.415 1.00 22.35 340 TYR A CA 1
ATOM 2688 C C . TYR A 1 344 ? 50.176 10.987 15.540 1.00 23.27 340 TYR A C 1
ATOM 2689 O O . TYR A 1 344 ? 51.127 10.223 15.282 1.00 22.53 340 TYR A O 1
ATOM 2698 N N . LEU A 1 345 ? 49.802 11.280 16.791 1.00 23.53 341 LEU A N 1
ATOM 2699 C CA . LEU A 1 345 ? 50.520 10.745 17.950 1.00 22.83 341 LEU A CA 1
ATOM 2700 C C . LEU A 1 345 ? 50.382 9.239 18.020 1.00 22.95 341 LEU A C 1
ATOM 2701 O O . LEU A 1 345 ? 51.382 8.532 18.193 1.00 24.89 341 LEU A O 1
ATOM 2706 N N . LYS A 1 346 ? 49.166 8.729 17.808 1.00 23.37 342 LYS A N 1
ATOM 2707 C CA . LYS A 1 346 ? 48.958 7.289 17.725 1.00 24.07 342 LYS A CA 1
ATOM 2708 C C . LYS A 1 346 ? 49.766 6.640 16.620 1.00 23.77 342 LYS A C 1
ATOM 2709 O O . LYS A 1 346 ? 50.178 5.501 16.763 1.00 24.04 342 LYS A O 1
ATOM 2715 N N . LYS A 1 347 ? 49.974 7.351 15.517 1.00 23.21 343 LYS A N 1
ATOM 2716 C CA . LYS A 1 347 ? 50.749 6.827 14.400 1.00 23.54 343 LYS A CA 1
ATOM 2717 C C . LYS A 1 347 ? 52.265 7.027 14.594 1.00 26.24 343 LYS A C 1
ATOM 2718 O O . LYS A 1 347 ? 53.046 6.677 13.723 1.00 26.64 343 LYS A O 1
ATOM 2724 N N . LYS A 1 348 ? 52.646 7.583 15.742 1.00 26.30 344 LYS A N 1
ATOM 2725 C CA . LYS A 1 348 ? 54.039 7.890 16.087 1.00 29.98 344 LYS A CA 1
ATOM 2726 C C . LYS A 1 348 ? 54.667 8.884 15.123 1.00 28.56 344 LYS A C 1
ATOM 2727 O O . LYS A 1 348 ? 55.869 8.849 14.861 1.00 30.38 344 LYS A O 1
ATOM 2733 N N . ARG A 1 349 ? 53.831 9.787 14.614 1.00 24.67 345 ARG A N 1
ATOM 2734 C CA . ARG A 1 349 ? 54.259 10.916 13.809 1.00 25.89 345 ARG A CA 1
ATOM 2735 C C . ARG A 1 349 ? 54.469 12.113 14.749 1.00 26.53 345 ARG A C 1
ATOM 2736 O O . ARG A 1 349 ? 53.649 13.028 14.845 1.00 24.63 345 ARG A O 1
ATOM 2744 N N . LEU A 1 350 ? 55.602 12.096 15.444 1.00 27.73 346 LEU A N 1
ATOM 2745 C CA . LEU A 1 350 ? 55.813 12.990 16.590 1.00 27.94 346 LEU A CA 1
ATOM 2746 C C . LEU A 1 350 ? 55.955 14.440 16.201 1.00 27.35 346 LEU A C 1
ATOM 2747 O O . LEU A 1 350 ? 55.396 15.298 16.895 1.00 27.76 346 LEU A O 1
ATOM 2752 N N . ASP A 1 351 ? 56.685 14.727 15.112 1.00 27.04 347 ASP A N 1
ATOM 2753 C CA . ASP A 1 351 ? 56.831 16.108 14.627 1.00 29.28 347 ASP A CA 1
ATOM 2754 C C . ASP A 1 351 ? 55.499 16.690 14.219 1.00 28.47 347 ASP A C 1
ATOM 2755 O O . ASP A 1 351 ? 55.202 17.847 14.520 1.00 26.50 347 ASP A O 1
ATOM 2760 N N . GLU A 1 352 ? 54.697 15.889 13.526 1.00 26.15 348 GLU A N 1
ATOM 2761 C CA . GLU A 1 352 ? 53.394 16.351 13.066 1.00 25.34 348 GLU A CA 1
ATOM 2762 C C . GLU A 1 352 ? 52.442 16.609 14.237 1.00 23.59 348 GLU A C 1
ATOM 2763 O O . GLU A 1 352 ? 51.690 17.605 14.255 1.00 26.82 348 GLU A O 1
ATOM 2769 N N . ALA A 1 353 ? 52.457 15.695 15.197 1.00 23.22 349 ALA A N 1
ATOM 2770 C CA . ALA A 1 353 ? 51.605 15.796 16.379 1.00 23.86 349 ALA A CA 1
ATOM 2771 C C . ALA A 1 353 ? 51.970 17.050 17.178 1.00 25.56 349 ALA A C 1
ATOM 2772 O O . ALA A 1 353 ? 51.120 17.855 17.550 1.00 23.95 349 ALA A O 1
ATOM 2774 N N . LEU A 1 354 ? 53.266 17.247 17.375 1.00 27.77 350 LEU A N 1
ATOM 2775 C CA . LEU A 1 354 ? 53.735 18.423 18.098 1.00 28.16 350 LEU A CA 1
ATOM 2776 C C . LEU A 1 354 ? 53.262 19.723 17.468 1.00 27.07 350 LEU A C 1
ATOM 2777 O O . LEU A 1 354 ? 52.788 20.608 18.179 1.00 29.81 350 LEU A O 1
ATOM 2782 N N . GLN A 1 355 ? 53.389 19.854 16.150 1.00 25.87 351 GLN A N 1
ATOM 2783 C CA . GLN A 1 355 ? 52.996 21.076 15.476 1.00 28.14 351 GLN A CA 1
ATOM 2784 C C . GLN A 1 355 ? 51.492 21.361 15.576 1.00 29.16 351 GLN A C 1
ATOM 2785 O O . GLN A 1 355 ? 51.083 22.504 15.768 1.00 29.32 351 GLN A O 1
ATOM 2791 N N . ASP A 1 356 ? 50.673 20.329 15.424 1.00 28.30 352 ASP A N 1
ATOM 2792 C CA . ASP A 1 356 ? 49.220 20.475 15.621 1.00 27.65 352 ASP A CA 1
ATOM 2793 C C . ASP A 1 356 ? 48.880 20.910 17.059 1.00 28.00 352 ASP A C 1
ATOM 2794 O O . ASP A 1 356 ? 48.021 21.772 17.271 1.00 29.43 352 ASP A O 1
ATOM 2799 N N . TYR A 1 357 ? 49.552 20.310 18.038 1.00 27.67 353 TYR A N 1
ATOM 2800 C CA . TYR A 1 357 ? 49.280 20.618 19.444 1.00 30.06 353 TYR A CA 1
ATOM 2801 C C . TYR A 1 357 ? 49.708 22.050 19.770 1.00 32.81 353 TYR A C 1
ATOM 2802 O O . TYR A 1 357 ? 49.043 22.735 20.546 1.00 32.73 353 TYR A O 1
ATOM 2811 N N . ILE A 1 358 ? 50.797 22.505 19.153 1.00 34.95 354 ILE A N 1
ATOM 2812 C CA . ILE A 1 358 ? 51.197 23.918 19.224 1.00 35.74 354 ILE A CA 1
ATOM 2813 C C . ILE A 1 358 ? 50.190 24.874 18.584 1.00 37.30 354 ILE A C 1
ATOM 2814 O O . ILE A 1 358 ? 49.917 25.931 19.142 1.00 35.91 354 ILE A O 1
ATOM 2819 N N . PHE A 1 359 ? 49.632 24.513 17.432 1.00 36.28 355 PHE A N 1
ATOM 2820 C CA . PHE A 1 359 ? 48.578 25.330 16.834 1.00 37.92 355 PHE A CA 1
ATOM 2821 C C . PHE A 1 359 ? 47.314 25.304 17.686 1.00 36.31 355 PHE A C 1
ATOM 2822 O O . PHE A 1 359 ? 46.617 26.317 17.783 1.00 37.35 355 PHE A O 1
ATOM 2830 N N . CYS A 1 360 ? 47.039 24.163 18.315 1.00 35.15 356 CYS A N 1
ATOM 2831 C CA . CYS A 1 360 ? 45.914 24.048 19.230 1.00 36.00 356 CYS A CA 1
ATOM 2832 C C . CYS A 1 360 ? 46.047 25.118 20.315 1.00 37.37 356 CYS A C 1
ATOM 2833 O O . CYS A 1 360 ? 45.120 25.892 20.557 1.00 36.43 356 CYS A O 1
ATOM 2836 N N . LYS A 1 361 ? 47.213 25.191 20.937 1.00 35.99 357 LYS A N 1
ATOM 2837 C CA . LYS A 1 361 ? 47.438 26.239 21.941 1.00 39.51 357 LYS A CA 1
ATOM 2838 C C . LYS A 1 361 ? 47.253 27.666 21.428 1.00 41.02 357 LYS A C 1
ATOM 2839 O O . LYS A 1 361 ? 46.601 28.474 22.087 1.00 45.81 357 LYS A O 1
ATOM 2845 N N . GLU A 1 362 ? 47.842 27.992 20.282 1.00 42.60 358 GLU A N 1
ATOM 2846 C CA . GLU A 1 362 ? 47.701 29.335 19.723 1.00 44.45 358 GLU A CA 1
ATOM 2847 C C . GLU A 1 362 ? 46.227 29.695 19.604 1.00 47.27 358 GLU A C 1
ATOM 2848 O O . GLU A 1 362 ? 45.831 30.811 19.928 1.00 46.47 358 GLU A O 1
ATOM 2854 N N . LYS A 1 363 ? 45.428 28.734 19.136 1.00 47.63 359 LYS A N 1
ATOM 2855 C CA . LYS A 1 363 ? 43.995 28.942 18.876 1.00 49.72 359 LYS A CA 1
ATOM 2856 C C . LYS A 1 363 ? 43.065 28.895 20.082 1.00 50.82 359 LYS A C 1
ATOM 2857 O O . LYS A 1 363 ? 41.951 29.423 20.022 1.00 53.93 359 LYS A O 1
ATOM 2863 N N . ASN A 1 364 ? 43.496 28.254 21.159 1.00 51.64 360 ASN A N 1
ATOM 2864 C CA . ASN A 1 364 ? 42.743 28.282 22.410 1.00 50.95 360 ASN A CA 1
ATOM 2865 C C . ASN A 1 364 ? 43.723 28.230 23.587 1.00 52.09 360 ASN A C 1
ATOM 2866 O O . ASN A 1 364 ? 43.944 27.163 24.158 1.00 52.05 360 ASN A O 1
ATOM 2871 N N . PRO A 1 365 ? 44.333 29.380 23.947 1.00 52.66 361 PRO A N 1
ATOM 2872 C CA . PRO A 1 365 ? 45.374 29.281 24.994 1.00 56.52 361 PRO A CA 1
ATOM 2873 C C . PRO A 1 365 ? 44.905 29.049 26.443 1.00 62.34 361 PRO A C 1
ATOM 2874 O O . PRO A 1 365 ? 45.747 28.874 27.324 1.00 64.47 361 PRO A O 1
ATOM 2878 N N . ASP A 1 366 ? 43.597 29.034 26.692 1.00 69.85 362 ASP A N 1
ATOM 2879 C CA . ASP A 1 366 ? 43.070 28.580 27.985 1.00 75.61 362 ASP A CA 1
ATOM 2880 C C . ASP A 1 366 ? 42.725 27.088 27.869 1.00 79.93 362 ASP A C 1
ATOM 2881 O O . ASP A 1 366 ? 41.610 26.671 28.182 1.00 82.29 362 ASP A O 1
ATOM 2883 N N . ASP A 1 367 ? 43.705 26.292 27.438 1.00 83.25 363 ASP A N 1
ATOM 2884 C CA . ASP A 1 367 ? 43.458 24.941 26.904 1.00 84.00 363 ASP A CA 1
ATOM 2885 C C . ASP A 1 367 ? 43.479 23.790 27.917 1.00 84.22 363 ASP A C 1
ATOM 2886 O O . ASP A 1 367 ? 42.925 22.726 27.643 1.00 86.20 363 ASP A O 1
ATOM 2888 N N . GLU A 1 368 ? 44.141 23.987 29.057 1.00 83.55 364 GLU A N 1
ATOM 2889 C CA . GLU A 1 368 ? 44.087 23.042 30.194 1.00 81.08 364 GLU A CA 1
ATOM 2890 C C . GLU A 1 368 ? 44.856 21.713 30.144 1.00 76.42 364 GLU A C 1
ATOM 2891 O O . GLU A 1 368 ? 45.648 21.420 31.035 1.00 77.86 364 GLU A O 1
ATOM 2893 N N . VAL A 1 369 ? 44.601 20.917 29.109 1.00 69.04 365 VAL A N 1
ATOM 2894 C CA . VAL A 1 369 ? 45.226 19.597 28.922 1.00 62.32 365 VAL A CA 1
ATOM 2895 C C . VAL A 1 369 ? 46.429 19.733 27.954 1.00 55.09 365 VAL A C 1
ATOM 2896 O O . VAL A 1 369 ? 47.290 18.850 27.897 1.00 52.27 365 VAL A O 1
ATOM 2900 N N . ILE A 1 370 ? 46.486 20.846 27.218 1.00 48.21 366 ILE A N 1
ATOM 2901 C CA . ILE A 1 370 ? 47.345 20.979 26.030 1.00 47.87 366 ILE A CA 1
ATOM 2902 C C . ILE A 1 370 ? 48.825 21.207 26.374 1.00 47.24 366 ILE A C 1
ATOM 2903 O O . ILE A 1 370 ? 49.712 20.566 25.781 1.00 40.54 366 ILE A O 1
ATOM 2908 N N . GLU A 1 371 ? 49.100 22.086 27.340 1.00 46.28 367 GLU A N 1
ATOM 2909 C CA . GLU A 1 371 ? 50.484 22.326 27.726 1.00 46.57 367 GLU A CA 1
ATOM 2910 C C . GLU A 1 371 ? 51.131 21.015 28.169 1.00 44.00 367 GLU A C 1
ATOM 2911 O O . GLU A 1 371 ? 52.256 20.733 27.765 1.00 45.20 367 GLU A O 1
ATOM 2917 N N . GLN A 1 372 ? 50.423 20.188 28.9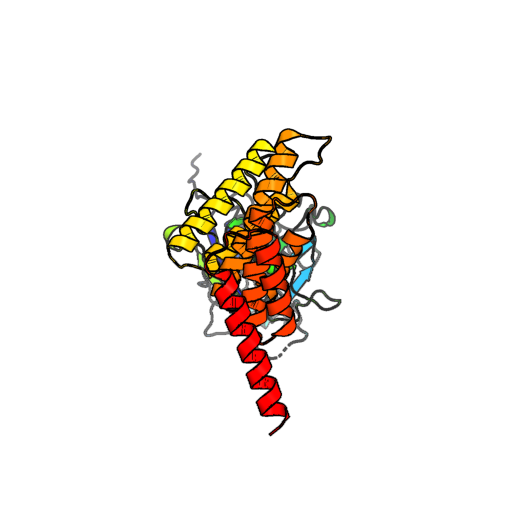41 1.00 44.43 368 GLN A N 1
ATOM 2918 C CA . GLN A 1 372 ? 50.980 18.879 29.326 1.00 46.38 368 GLN A CA 1
ATOM 2919 C C . GLN A 1 372 ? 51.187 17.953 28.126 1.00 45.56 368 GLN A C 1
ATOM 2920 O O . GLN A 1 372 ? 52.089 17.109 28.130 1.00 43.22 368 GLN A O 1
ATOM 2926 N N . ARG A 1 373 ? 50.350 18.097 27.108 1.00 43.56 369 ARG A N 1
ATOM 2927 C CA . ARG A 1 373 ? 50.428 17.226 25.941 1.00 40.15 369 ARG A CA 1
ATOM 2928 C C . ARG A 1 373 ? 51.685 17.537 25.108 1.00 35.61 369 ARG A C 1
ATOM 2929 O O . ARG A 1 373 ? 52.371 16.628 24.627 1.00 35.33 369 ARG A O 1
ATOM 2937 N N . ILE A 1 374 ? 51.964 18.829 24.951 1.00 35.48 370 ILE A N 1
ATOM 2938 C CA . ILE A 1 374 ? 53.153 19.313 24.266 1.00 36.81 370 ILE A CA 1
ATOM 2939 C C . ILE A 1 374 ? 54.390 18.797 25.014 1.00 39.36 370 ILE A C 1
ATOM 2940 O O . ILE A 1 374 ? 55.367 18.373 24.386 1.00 36.72 370 ILE A O 1
ATOM 2945 N N . GLU A 1 375 ? 54.320 18.765 26.346 1.00 43.03 371 GLU A N 1
ATOM 2946 C CA . GLU A 1 375 ? 55.442 18.267 27.160 1.00 45.40 371 GLU A CA 1
ATOM 2947 C C . GLU A 1 375 ? 55.647 16.775 26.968 1.00 42.96 371 GLU A C 1
ATOM 2948 O O . GLU A 1 375 ? 56.777 16.301 26.826 1.00 42.17 371 GLU A O 1
ATOM 2954 N N . TYR A 1 376 ? 54.541 16.047 26.918 1.00 41.18 372 TYR A N 1
ATOM 2955 C CA . TYR A 1 376 ? 54.578 14.617 26.702 1.00 40.48 372 TYR A CA 1
ATOM 2956 C C . TYR A 1 376 ? 55.236 14.293 25.349 1.00 38.70 372 TYR A C 1
ATOM 2957 O O . TYR A 1 376 ? 56.122 13.445 25.271 1.00 37.76 372 TYR A O 1
ATOM 2966 N N . VAL A 1 377 ? 54.817 14.985 24.294 1.00 38.14 373 VAL A N 1
ATOM 2967 C CA . VAL A 1 377 ? 55.388 14.749 22.956 1.00 36.59 373 VAL A CA 1
ATOM 2968 C C . VAL A 1 377 ? 56.870 15.148 22.901 1.00 36.46 373 VAL A C 1
ATOM 2969 O O . VAL A 1 377 ? 57.683 14.439 22.303 1.00 31.65 373 VAL A O 1
ATOM 2973 N N . ASN A 1 378 ? 57.204 16.292 23.500 1.00 38.93 374 ASN A N 1
ATOM 2974 C CA . ASN A 1 378 ? 58.612 16.737 23.602 1.00 40.25 374 ASN A CA 1
ATOM 2975 C C . ASN A 1 378 ? 59.478 15.657 24.252 1.00 39.76 374 ASN A C 1
ATOM 2976 O O . ASN A 1 378 ? 60.603 15.411 23.815 1.00 38.59 374 ASN A O 1
ATOM 2981 N N . ARG A 1 379 ? 58.948 14.971 25.262 1.00 40.92 375 ARG A N 1
ATOM 2982 C CA . ARG A 1 379 ? 59.697 13.871 25.887 1.00 41.56 375 ARG A CA 1
ATOM 2983 C C . ARG A 1 379 ? 59.862 12.654 25.002 1.00 39.26 375 ARG A C 1
ATOM 2984 O O . ARG A 1 379 ? 60.881 11.980 25.067 1.00 35.87 375 ARG A O 1
ATOM 2992 N N . LEU A 1 380 ? 58.844 12.337 24.211 1.00 35.65 376 LEU A N 1
ATOM 2993 C CA . LEU A 1 380 ? 58.924 11.188 23.333 1.00 33.74 376 LEU A CA 1
ATOM 2994 C C . LEU A 1 380 ? 59.966 11.437 22.256 1.00 30.74 376 LEU A C 1
ATOM 2995 O O . LEU A 1 380 ? 60.658 10.518 21.843 1.00 33.70 376 LEU A O 1
ATOM 3000 N N . ILE A 1 381 ? 60.054 12.676 21.803 1.00 31.35 377 ILE A N 1
ATOM 3001 C CA . ILE A 1 381 ? 61.031 13.066 20.783 1.00 33.52 377 ILE A CA 1
ATOM 3002 C C . ILE A 1 381 ? 62.461 12.963 21.349 1.00 35.53 377 ILE A C 1
ATOM 3003 O O . ILE A 1 381 ? 63.398 12.550 20.653 1.00 35.60 377 ILE A O 1
ATOM 3008 N N . GLU A 1 382 ? 62.611 13.321 22.619 1.00 40.81 378 GLU A N 1
ATOM 3009 C CA . GLU A 1 382 ? 63.904 13.185 23.302 1.00 42.93 378 GLU A CA 1
ATOM 3010 C C . GLU A 1 382 ? 64.265 11.719 23.525 1.00 41.40 378 GLU A C 1
ATOM 3011 O O . GLU A 1 382 ? 65.417 11.328 23.331 1.00 39.16 378 GLU A O 1
ATOM 3017 N N . GLU A 1 383 ? 63.286 10.908 23.919 1.00 40.09 379 GLU A N 1
ATOM 3018 C CA . GLU A 1 383 ? 63.500 9.463 24.058 1.00 40.50 379 GLU A CA 1
ATOM 3019 C C . GLU A 1 383 ? 63.942 8.849 22.747 1.00 41.98 379 GLU A C 1
ATOM 3020 O O . GLU A 1 383 ? 64.831 8.006 22.715 1.00 40.13 379 GLU A O 1
ATOM 3026 N N . ASN A 1 384 ? 63.319 9.287 21.665 1.00 41.68 380 ASN A N 1
ATOM 3027 C CA . ASN A 1 384 ? 63.730 8.858 20.343 1.00 43.69 380 ASN A CA 1
ATOM 3028 C C . ASN A 1 384 ? 65.146 9.230 19.935 1.00 38.93 380 ASN A C 1
ATOM 3029 O O . ASN A 1 384 ? 65.863 8.424 19.352 1.00 36.50 380 ASN A O 1
ATOM 3034 N N . LYS A 1 385 ? 65.542 10.455 20.226 1.00 38.96 381 LYS A N 1
ATOM 3035 C CA . LYS A 1 385 ? 66.918 10.836 19.976 1.00 39.90 381 LYS A CA 1
ATOM 3036 C C . LYS A 1 385 ? 67.913 10.015 20.795 1.00 37.53 381 LYS A C 1
ATOM 3037 O O . LYS A 1 385 ? 68.989 9.696 20.294 1.00 35.69 381 LYS A O 1
ATOM 3043 N N . GLU A 1 386 ? 67.557 9.647 22.027 1.00 38.23 382 GLU A N 1
ATOM 3044 C CA . GLU A 1 386 ? 68.415 8.740 22.825 1.00 40.99 382 GLU A CA 1
ATOM 3045 C C . GLU A 1 386 ? 68.525 7.341 22.217 1.00 42.15 382 GLU A C 1
ATOM 3046 O O . GLU A 1 386 ? 69.611 6.762 22.197 1.00 38.83 382 GLU A O 1
ATOM 3052 N N . LYS A 1 387 ? 67.416 6.783 21.738 1.00 44.19 383 LYS A N 1
ATOM 3053 C CA . LYS A 1 387 ? 67.483 5.476 21.077 1.00 46.85 383 LYS A CA 1
ATOM 3054 C C . LYS A 1 387 ? 68.416 5.557 19.889 1.00 46.46 383 LYS A C 1
ATOM 3055 O O . LYS A 1 387 ? 69.270 4.694 19.709 1.00 47.83 383 LYS A O 1
ATOM 3061 N N . THR A 1 388 ? 68.252 6.607 19.091 1.00 46.29 384 THR A N 1
ATOM 3062 C CA . THR A 1 388 ? 69.109 6.842 17.942 1.00 45.53 384 THR A CA 1
ATOM 3063 C C . THR A 1 388 ? 70.580 6.887 18.365 1.00 44.33 384 THR A C 1
ATOM 3064 O O . THR A 1 388 ? 71.407 6.164 17.806 1.00 44.06 384 THR A O 1
ATOM 3068 N N . ARG A 1 389 ? 70.890 7.712 19.364 1.00 40.30 385 ARG A N 1
ATOM 3069 C CA . ARG A 1 389 ? 72.272 7.876 19.834 1.00 39.26 385 ARG A CA 1
ATOM 3070 C C . ARG A 1 389 ? 72.882 6.557 20.326 1.00 39.39 385 ARG A C 1
ATOM 3071 O O . ARG A 1 389 ? 74.038 6.276 20.024 1.00 42.17 385 ARG A O 1
ATOM 3079 N N . LYS A 1 390 ? 72.115 5.741 21.049 1.00 41.99 386 LYS A N 1
ATOM 3080 C CA . LYS A 1 390 ? 72.596 4.430 21.500 1.00 46.74 386 LYS A CA 1
ATOM 3081 C C . LYS A 1 390 ? 72.710 3.428 20.350 1.00 49.19 386 LYS A C 1
ATOM 3082 O O . LYS A 1 390 ? 71.937 3.487 19.390 1.00 52.92 386 LYS A O 1
#

Foldseek 3Di:
DDDDDDAFFKKKFFKAWQNHTAWMWIKTWACPFDVLVSVQQQCQQAFPQCDLQDHPGTRHQAQWFFFFAAAQWKTKTAQSQPGRDDDDPCPPQAFATSQFHNVVVVPPPPHRYGRQAFATQQAFQADFFWKWFDAPQDGRGGGTMIIGTGHGHRVSHRPIHTIIGTDPDPVVRVVLNPADDDPRRGGPITMGRNHMHGDDPVVDIDGDQADPDCQQNQPADLQNVPGDPDDLQPLVVLLVNLVSLQVSLVVCVVVVVLVHSLRSLVSSLNSLVRRQDDCVVPPVSNVVSVVSLLVSLLSNLVSCVVVVNLVRSLVSLVVNCPDPPDQLQSLLSSLQSNLVSCVVVVVLVSSLVSLVSSCVSPVVNVCSVVVNVVSVVVVVVVVVVVVD

B-factor: mean 32.74, std 12.42, range [15.74, 87.12]

Nearest PDB structures (foldseek):
  5jhe-assembly1_A-2  TM=1.003E+00  e=8.373E-77  Saccharomyces cerevisiae S288C
  8cu5-assembly3_C  TM=9.650E-01  e=7.654E-18  Brugia malayi
  4frv-assembly1_A  TM=9.201E-01  e=8.096E-18  Equus caballus
  4fru-assembly1_A  TM=9.222E-01  e=1.877E-17  Equus caballus
  1cyn-assembly1_A  TM=9.004E-01  e=2.484E-17  Homo sapiens

InterPro domains:
  IPR002130 Cyclophilin-type peptidyl-prolyl cis-trans isomerase domain [PF00160] (8-196)
  IPR002130 Cyclophilin-type peptidyl-prolyl cis-trans isomerase domain [PR00153] (25-40)
  IPR002130 Cyclophilin-type peptidyl-prolyl cis-trans isomerase domain [PR00153] (62-74)
  IPR002130 Cyclophilin-type peptidyl-prolyl cis-trans isomerase domain [PR00153] (128-143)
  IPR002130 Cyclophilin-type peptidyl-prolyl cis-trans isomerase domain [PR00153] (143-155)
  IPR002130 Cyclophilin-type peptidyl-prolyl cis-trans isomerase domain [PR00153] (156-171)
  IPR002130 Cyclophilin-type peptidyl-prolyl cis-trans isomerase domain [PS50072] (8-196)
  IPR011990 Tetratricopeptide-like helical domain superfamily [G3DSA:1.25.40.10] (239-393)
  IPR011990 Tetratricopeptide-like helical domain superfamily [SSF48452] (238-383)
  IPR019734 Tetratricopeptide repeat [PF00515] (330-363)
  IPR019734 Tetratricopeptide repeat [PS50005] (330-363)
  IPR019734 Tetratricopeptide repeat [SM00028] (240-273)
  IPR019734 Tetratricopeptide repeat [SM00028] (292-325)
  IPR019734 Tetratricopeptide repeat [SM00028] (330-363)
  IPR020892 Cyclophilin-type peptidyl-prolyl cis-trans isomerase, conserved site [PS00170] (57-74)
  IPR029000 Cyclophilin-like domain superfamily [G3DSA:2.40.100.10] (1-198)
  IPR029000 Cyclophilin-like domain superfamily [SSF50891] (4-202)

Organism: Saccharomyces cerevisiae (strain ATCC 204508 / S288c) (NCBI:txid559292)

CATH classification: 2.40.100.10

Secondary structure (DSSP, 8-state):
------PPPEEEEEEEETTEEEEEEEEEE-TTT-HHHHHHHHHHHHT-EEPSSSTT-EE--TT-BEEEEETTTEEEE--TTTSSS---TTTTS-EE-TT--HHHHHH-SS--EES-B---------SSSEEEE--SSSTT-BSS-EEEESS--GGGTTTS-EEEEEEE-HHHHHHHHTS-B-TTS-BSS-EEEEEEEE--GGG---BSSS----GGG--S-SSGGG--SS-TT-HHHHHHHHHHHHHHHHHHHHTT-HHHHHHHHHHHHHHHHHHPPPTTT-HHHHHHHHHHHHHHHHHHHHHHHHTT-HHHHHHHHHHHHTSTT--HHHHHHHHHHHHHHHHHTT-HHHHHHHHHHHHHH-SS-SSHHHHHHHHHHHHHHHHHHHH-

Solvent-accessible surface area: 20217 Å² total; per-residue (Å²): 246,165,164,160,141,101,117,54,25,55,0,22,0,24,2,12,22,90,191,141,54,10,2,25,0,0,0,70,0,34,94,94,126,0,65,92,0,1,70,0,0,62,57,0,2,38,19,80,30,150,14,15,54,138,109,101,84,118,5,28,0,115,25,1,10,6,26,100,3,40,110,78,57,8,0,28,0,0,0,18,36,45,6,54,90,92,132,73,102,28,58,28,127,0,0,0,0,26,90,15,81,150,67,61,34,74,111,66,116,88,36,84,13,14,8,61,10,72,29,24,43,75,20,113,2,94,114,44,6,16,0,0,0,13,31,103,73,58,101,74,19,0,4,0,17,0,5,0,0,1,121,50,5,91,86,22,54,39,136,27,0,15,0,0,71,4,56,68,16,36,8,0,0,33,30,0,3,75,24,193,56,71,122,100,6,71,14,120,44,66,2,66,0,48,52,12,8,63,19,84,171,120,81,28,38,45,37,125,54,5,7,72,62,114,37,40,39,4,70,25,45,22,79,15,110,14,14,115,105,36,41,117,107,58,38,21,109,1,12,85,0,0,53,47,0,29,79,0,0,32,73,3,49,156,141,154,44,53,51,42,0,6,27,1,7,67,4,0,12,58,0,0,84,90,18,47,5,118,81,130,96,36,149,114,86,18,81,72,0,47,70,8,36,12,117,0,16,12,37,0,0,61,0,0,49,57,51,135,93,30,105,34,0,30,68,20,0,37,97,0,35,131,33,122,144,9,71,84,68,36,35,4,107,0,31,54,39,39,0,23,0,47,29,119,121,164,129,28,105,58,0,33,81,6,0,59,74,8,60,109,61,62,107,97,19,109,77,4,85,97,53,13,79,86,0,65,122,43,27,100,91,69,121,73,134,113,165,176

Sequence (388 aa):
HHHMMIQDPLVYLDISIDKKPIGRIVCKLFREKAPKTTENFYKLCAGDVKSPLKDQQYLSYKGNGFHRVVKNFMIQAGDIVFGTQKDSSSVGKGGCSIYADKEEVKTDDESFCYGNFEDENLGEFVEPFTLGMANLGSPNTNNSQFFITTYAAPHLNGKHSIFGQVVHGKSVVRTIENCRVDSDGVPESDVRISDCGVWEKTMGVPLYNASNDQIGGDVYEEYPDDDTHFGDDDFGKALEAANIIKESGTLLFKKKDYSNAFFKYRKSLNYINEYMPEPDVDKERNIQFINLKMKIYLNLSLVLFNLERYDDAIMYATYLLEMDNVPNRDQAKAYYRRGNSYLKKKRLDEALQDYIFCKEKNPDDEVIEQRIEYVNRLIEENKEKTRK